Protein AF-A0A6J7DMA3-F1 (afdb_monomer_lite)

Foldseek 3Di:
DLLLQLCVPQNPPQDPDGDLVCQQCRRVVQPDPVDHRDNVQGGNVSNSVRVVVLLVLCCDPVHPNNPVQDAQFQDWAAQAPPCVLDTDGDHRHDSNSSSQCVVQRHDADPQCVVCVPDDGDPSGDNSVSSSCVVQQLQQQQVVQQVVVLVVVPCVPCVQQAAWDDFPQGDSGHQKTWIHGPFKIWIAHPHPGIDMDGHLQSVVCVVQVHCPGPQHAFDDYKDKDQLDVLGIWIWGHGPFFIWTQGPVRDIETDGPLNVVVCVVQPHLNGQQHAWPYYWDDDPQKIWTHGPNFIWIQHNVRDIEGDHFLRRVVLVVAVNCPHPQHAWDDYWDWDQQPPLGIWIWTHGPQAIWTDDPRHIEGPGPQQVLLQVLCPHCSRQPAWDYYWDADPNKIWTAGPQAIWIQDDRRHTEGDGPLQVVQCVVQVHLPGQQHAWDHHWDWDAALVRFTWTWTHGPFFIWTQDPQGIETDGPQRVVVCVVQVHLNGPQHAFDDYWDDDPFWIKTHGPRGIDIGGD

Organism: NCBI:txid449393

Radius of gyration: 40.65 Å; chains: 1; bounding box: 96×56×111 Å

Structure (mmCIF, N/CA/C/O backbone):
data_AF-A0A6J7DMA3-F1
#
_entry.id   AF-A0A6J7DMA3-F1
#
loop_
_atom_site.group_PDB
_atom_site.id
_atom_site.type_symbol
_atom_site.label_atom_id
_atom_site.label_alt_id
_atom_site.label_comp_id
_atom_site.label_asym_id
_atom_site.label_entity_id
_atom_site.label_seq_id
_atom_site.pdbx_PDB_ins_code
_atom_site.Cartn_x
_atom_site.Cartn_y
_atom_site.Cartn_z
_atom_site.occupancy
_atom_site.B_iso_or_equiv
_atom_site.auth_seq_id
_atom_site.auth_comp_id
_atom_site.auth_asym_id
_atom_site.auth_atom_id
_atom_site.pdbx_PDB_model_num
ATOM 1 N N . MET A 1 1 ? 17.443 11.031 -35.994 1.00 84.44 1 MET A N 1
ATOM 2 C CA . MET A 1 1 ? 18.594 11.860 -36.435 1.00 84.44 1 MET A CA 1
ATOM 3 C C . MET A 1 1 ? 19.219 12.658 -35.297 1.00 84.44 1 MET A C 1
ATOM 5 O O . MET A 1 1 ? 20.394 12.445 -35.061 1.00 84.44 1 MET A O 1
ATOM 9 N N . ILE A 1 2 ? 18.491 13.536 -34.587 1.00 91.62 2 ILE A N 1
ATOM 10 C CA . ILE A 1 2 ? 19.090 14.410 -33.548 1.00 91.62 2 ILE A CA 1
ATOM 11 C C . ILE A 1 2 ? 19.821 13.638 -32.441 1.00 91.62 2 ILE A C 1
ATOM 13 O O . ILE A 1 2 ? 20.933 14.012 -32.093 1.00 91.62 2 ILE A O 1
ATOM 17 N N . LEU A 1 3 ? 19.260 12.532 -31.944 1.00 89.88 3 LEU A N 1
ATOM 18 C CA . LEU A 1 3 ? 19.949 11.702 -30.945 1.00 89.88 3 LEU A CA 1
ATOM 19 C C . LEU A 1 3 ? 21.302 11.191 -31.466 1.00 89.88 3 LEU A C 1
ATOM 21 O O . LEU A 1 3 ? 22.313 11.289 -30.780 1.00 89.88 3 LEU A O 1
ATOM 25 N N . VAL A 1 4 ? 21.333 10.692 -32.706 1.00 89.56 4 VAL A N 1
ATOM 26 C CA . VAL A 1 4 ? 22.562 10.169 -33.327 1.00 89.56 4 VAL A CA 1
ATOM 27 C C . VAL A 1 4 ? 23.574 11.291 -33.562 1.00 89.56 4 VAL A C 1
ATOM 29 O O . VAL A 1 4 ? 24.764 11.081 -33.376 1.00 89.56 4 VAL A O 1
ATOM 32 N N .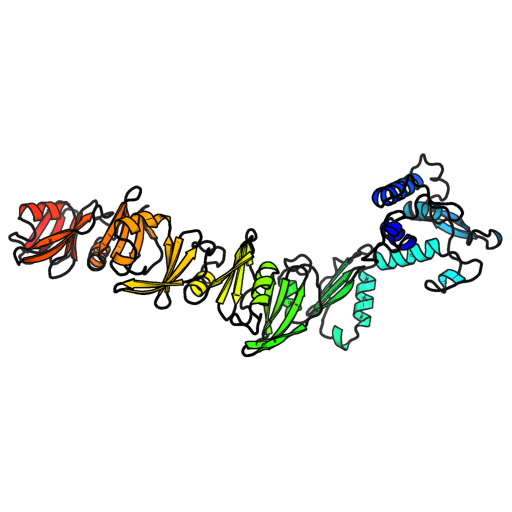 LEU A 1 5 ? 23.114 12.498 -33.911 1.00 90.38 5 LEU A N 1
ATOM 33 C CA . LEU A 1 5 ? 23.962 13.690 -34.023 1.00 90.38 5 LEU A CA 1
ATOM 34 C C . LEU A 1 5 ? 24.635 14.027 -32.688 1.00 90.38 5 LEU A C 1
ATOM 36 O O . LEU A 1 5 ? 25.848 14.169 -32.640 1.00 90.38 5 LEU A O 1
ATOM 40 N N . LEU A 1 6 ? 23.871 14.087 -31.596 1.00 93.31 6 LEU A N 1
ATOM 41 C CA . LEU A 1 6 ? 24.408 14.369 -30.260 1.00 93.31 6 LEU A CA 1
ATOM 42 C C . LEU A 1 6 ? 25.514 13.382 -29.850 1.00 93.31 6 LEU A C 1
ATOM 44 O O . LEU A 1 6 ? 26.509 13.767 -29.231 1.00 93.31 6 LEU A O 1
ATOM 48 N N . GLN A 1 7 ? 25.369 12.109 -30.218 1.00 91.25 7 GLN A N 1
ATOM 49 C CA . GLN A 1 7 ? 26.392 11.100 -29.956 1.00 91.25 7 GLN A CA 1
ATOM 50 C C . GLN A 1 7 ? 27.576 11.181 -30.900 1.00 91.25 7 GLN A C 1
ATOM 52 O O . GLN A 1 7 ? 28.712 11.175 -30.441 1.00 91.25 7 GLN A O 1
ATOM 57 N N . LYS A 1 8 ? 27.326 11.267 -32.204 1.00 87.94 8 LYS A N 1
ATOM 58 C CA . LYS A 1 8 ? 28.382 11.323 -33.211 1.00 87.94 8 LYS A CA 1
ATOM 59 C C . LYS A 1 8 ? 29.293 12.533 -33.003 1.00 87.94 8 LYS A C 1
ATOM 61 O O . LYS A 1 8 ? 30.498 12.410 -33.179 1.00 87.94 8 LYS A O 1
ATOM 66 N N . GLU A 1 9 ? 28.722 13.675 -32.629 1.00 89.06 9 GLU A N 1
ATOM 67 C CA . GLU A 1 9 ? 29.455 14.937 -32.529 1.00 89.06 9 GLU A CA 1
ATOM 68 C C . GLU A 1 9 ? 30.137 15.119 -31.169 1.00 89.06 9 GLU A C 1
ATOM 70 O O . GLU A 1 9 ? 31.252 15.626 -31.112 1.00 89.06 9 GLU A O 1
ATOM 75 N N . GLN A 1 10 ? 29.497 14.721 -30.062 1.00 92.38 10 GLN A N 1
ATOM 76 C CA . GLN A 1 10 ? 30.009 15.004 -28.709 1.00 92.38 10 GLN A CA 1
ATOM 77 C C . GLN A 1 10 ? 29.916 13.818 -27.725 1.00 92.38 10 GLN A C 1
ATOM 79 O O . GLN A 1 10 ? 30.379 13.914 -26.579 1.00 92.38 10 GLN A O 1
ATOM 84 N N . GLY A 1 11 ? 29.367 12.677 -28.151 1.00 90.12 11 GLY A N 1
ATOM 85 C CA . GLY A 1 11 ? 29.166 11.488 -27.313 1.00 90.12 11 GLY A CA 1
ATOM 86 C C . GLY A 1 11 ? 28.103 11.678 -26.232 1.00 90.12 11 GLY A C 1
ATOM 87 O O . GLY A 1 11 ? 28.223 11.108 -25.155 1.00 90.12 11 GLY A O 1
ATOM 88 N N . LEU A 1 12 ? 27.118 12.553 -26.456 1.00 91.94 12 LEU A N 1
ATOM 89 C CA . LEU A 1 12 ? 26.223 13.036 -25.397 1.00 91.94 12 LEU A CA 1
ATOM 90 C C . LEU A 1 12 ? 25.088 12.080 -25.009 1.00 91.94 12 LEU A C 1
ATOM 92 O O . LEU A 1 12 ? 24.404 12.363 -24.032 1.00 91.94 12 LEU A O 1
ATOM 96 N N . ILE A 1 13 ? 24.865 10.982 -25.736 1.00 88.62 13 ILE A N 1
ATOM 97 C CA . ILE A 1 13 ? 23.821 10.010 -25.371 1.00 88.62 13 ILE A CA 1
ATOM 98 C C . ILE A 1 13 ? 24.347 9.001 -24.350 1.00 88.62 13 ILE A C 1
ATOM 100 O O . ILE A 1 13 ? 23.625 8.639 -23.427 1.00 88.62 13 ILE A O 1
ATOM 104 N N . THR A 1 14 ? 25.609 8.587 -24.471 1.00 86.50 14 THR A N 1
ATOM 105 C CA . THR A 1 14 ? 26.216 7.594 -23.569 1.00 86.50 14 THR A CA 1
ATOM 106 C C . THR A 1 14 ? 27.141 8.200 -22.510 1.00 86.50 14 THR A C 1
ATOM 108 O O . THR A 1 14 ? 27.624 7.488 -21.634 1.00 86.50 14 THR A O 1
ATOM 111 N N . ASN A 1 15 ? 27.411 9.509 -22.559 1.00 88.56 15 ASN A N 1
ATOM 112 C CA . ASN A 1 15 ? 28.234 10.194 -21.564 1.00 88.56 15 ASN A CA 1
ATOM 113 C C . ASN A 1 15 ? 27.378 10.780 -20.432 1.00 88.56 15 ASN A C 1
ATOM 115 O O . ASN A 1 15 ? 26.802 11.855 -20.585 1.00 88.56 15 ASN A O 1
ATOM 119 N N . PHE A 1 16 ? 27.365 10.114 -19.275 1.00 86.69 16 PHE A N 1
ATOM 120 C CA . PHE A 1 16 ? 26.594 10.543 -18.099 1.00 86.69 16 PHE A CA 1
ATOM 121 C C . PHE A 1 16 ? 27.186 11.744 -17.347 1.00 86.69 16 PHE A C 1
ATOM 123 O O . PHE A 1 16 ? 26.542 12.264 -16.440 1.00 86.69 16 PHE A O 1
ATOM 130 N N . ASN A 1 17 ? 28.394 12.195 -17.700 1.00 91.88 17 ASN A N 1
ATOM 131 C CA . ASN A 1 17 ? 29.022 13.370 -17.096 1.00 91.88 17 ASN A CA 1
ATOM 132 C C . ASN A 1 17 ? 29.656 14.276 -18.172 1.00 91.88 17 ASN A C 1
ATOM 134 O O . ASN A 1 17 ? 30.885 14.370 -18.285 1.00 91.88 17 ASN A O 1
ATOM 138 N N . PRO A 1 18 ? 28.841 14.903 -19.040 1.00 93.44 18 PRO A N 1
ATOM 139 C CA . PRO A 1 18 ? 29.348 15.736 -20.117 1.00 93.44 18 PRO A CA 1
ATOM 140 C C . PRO A 1 18 ? 29.918 17.052 -19.582 1.00 93.44 18 PRO A C 1
ATOM 142 O O . PRO A 1 18 ? 29.341 17.699 -18.711 1.00 93.44 18 PRO A O 1
ATOM 145 N N . THR A 1 19 ? 31.044 17.490 -20.146 1.00 95.50 19 THR A N 1
ATOM 146 C CA . THR A 1 19 ? 31.610 18.802 -19.817 1.00 95.50 19 THR A CA 1
ATOM 147 C C . THR A 1 19 ? 30.745 19.924 -20.393 1.00 95.50 19 THR A C 1
ATOM 149 O O . THR A 1 19 ? 30.049 19.749 -21.399 1.00 95.50 19 THR A O 1
ATOM 152 N N . ALA A 1 20 ? 30.838 21.115 -19.796 1.00 94.69 20 ALA A N 1
ATOM 153 C CA . ALA A 1 20 ? 30.157 22.304 -20.304 1.00 94.69 20 ALA A CA 1
ATOM 154 C C . ALA A 1 20 ? 30.516 22.597 -21.773 1.00 94.69 20 ALA A C 1
ATOM 156 O O . ALA A 1 20 ? 29.643 22.987 -22.546 1.00 94.69 20 ALA A O 1
ATOM 157 N N . ASP A 1 21 ? 31.762 22.340 -22.185 1.00 93.06 21 ASP A N 1
ATOM 158 C CA . ASP A 1 21 ? 32.200 22.522 -23.572 1.00 93.06 21 ASP A CA 1
ATOM 159 C C . ASP A 1 21 ? 31.516 21.553 -24.541 1.00 93.06 21 ASP A C 1
ATOM 161 O O . ASP A 1 21 ? 31.066 21.978 -25.603 1.00 93.06 21 ASP A O 1
ATOM 165 N N . LYS A 1 22 ? 31.335 20.279 -24.165 1.00 94.12 22 LYS A N 1
ATOM 166 C CA . LYS A 1 22 ? 30.573 19.331 -24.992 1.00 94.12 22 LYS A CA 1
ATOM 167 C C . LYS A 1 22 ? 29.125 19.786 -25.173 1.00 94.12 22 LYS A C 1
ATOM 169 O O . LYS A 1 22 ? 28.589 19.718 -26.273 1.00 94.12 22 LYS A O 1
ATOM 174 N N . LEU A 1 23 ? 28.495 20.305 -24.116 1.00 95.38 23 LEU A N 1
ATOM 175 C CA . LEU A 1 23 ? 27.129 20.844 -24.184 1.00 95.38 23 LEU A CA 1
ATOM 176 C C . LEU A 1 23 ? 27.050 22.148 -24.991 1.00 95.38 23 LEU A C 1
ATOM 178 O O . LEU A 1 23 ? 26.054 22.406 -25.669 1.00 95.38 23 LEU A O 1
ATOM 182 N N . LYS A 1 24 ? 28.101 22.970 -24.945 1.00 96.00 24 LYS A N 1
ATOM 183 C CA . LYS A 1 24 ? 28.201 24.245 -25.664 1.00 96.00 24 LYS A CA 1
ATOM 184 C C . LYS A 1 24 ? 28.131 24.063 -27.182 1.00 96.00 24 LYS A C 1
ATOM 186 O O . LYS A 1 24 ? 27.528 24.906 -27.843 1.00 96.00 24 LYS A O 1
ATOM 191 N N . ILE A 1 25 ? 28.702 22.978 -27.708 1.00 95.19 25 ILE A N 1
ATOM 192 C CA . ILE A 1 25 ? 28.734 22.631 -29.142 1.00 95.19 25 ILE A CA 1
ATOM 193 C C . ILE A 1 25 ? 28.090 21.260 -29.423 1.00 95.19 25 ILE A C 1
ATOM 195 O O . ILE A 1 25 ? 28.541 20.514 -30.287 1.00 95.19 25 ILE A O 1
ATOM 199 N N . ALA A 1 26 ? 27.014 20.940 -28.698 1.00 95.62 26 ALA A N 1
ATOM 200 C CA . ALA A 1 26 ? 26.385 19.617 -28.611 1.00 95.62 26 ALA A CA 1
ATOM 201 C C . ALA A 1 26 ? 26.144 18.870 -29.936 1.00 95.62 26 ALA A C 1
ATOM 203 O O . ALA A 1 26 ? 26.194 17.645 -29.962 1.00 95.62 26 ALA A O 1
ATOM 204 N N . THR A 1 27 ? 25.871 19.590 -31.026 1.00 94.19 27 THR A N 1
ATOM 205 C CA . THR A 1 27 ? 25.573 19.006 -32.348 1.00 94.19 27 THR A CA 1
ATOM 206 C C . THR A 1 27 ? 26.579 19.404 -33.430 1.00 94.19 27 THR A C 1
ATOM 208 O O . THR A 1 27 ? 26.339 19.138 -34.605 1.00 94.19 27 THR A O 1
ATOM 211 N N . GLY A 1 28 ? 27.643 20.128 -33.065 1.00 91.56 28 GLY A N 1
ATOM 212 C CA . GLY A 1 28 ? 28.583 20.714 -34.026 1.00 91.56 28 GLY A CA 1
ATOM 213 C C . GLY A 1 28 ? 27.950 21.747 -34.973 1.00 91.56 28 GLY A C 1
ATOM 214 O O . GLY A 1 28 ? 28.519 22.075 -36.014 1.00 91.56 28 GLY A O 1
ATOM 215 N N . TYR A 1 29 ? 26.759 22.272 -34.661 1.00 92.94 29 TYR A N 1
ATOM 216 C CA . TYR A 1 29 ? 26.086 23.221 -35.541 1.00 92.94 29 TYR A CA 1
ATOM 217 C C . TYR A 1 29 ? 26.876 24.531 -35.603 1.00 92.94 29 TYR A C 1
ATOM 219 O O . TYR A 1 29 ? 27.182 25.125 -34.566 1.00 92.94 29 TYR A O 1
ATOM 227 N N . ALA A 1 30 ? 27.162 24.978 -36.830 1.00 92.00 30 ALA A N 1
ATOM 228 C CA . ALA A 1 30 ? 28.018 26.126 -37.132 1.00 92.00 30 ALA A CA 1
ATOM 229 C C . ALA A 1 30 ? 29.459 26.003 -36.588 1.00 92.00 30 ALA A C 1
ATOM 231 O O . ALA A 1 30 ? 30.091 27.010 -36.271 1.00 92.00 30 ALA A O 1
ATOM 232 N N . CYS A 1 31 ? 29.979 24.774 -36.524 1.00 90.19 31 CYS A N 1
ATOM 233 C CA . CYS A 1 31 ? 31.376 24.451 -36.234 1.00 90.19 31 CYS A CA 1
ATOM 234 C C . CYS A 1 31 ? 32.059 23.856 -37.477 1.00 90.19 31 CYS A C 1
ATOM 236 O O . CYS A 1 31 ? 32.085 22.638 -37.628 1.00 90.19 31 CYS A O 1
ATOM 238 N N . PRO A 1 32 ? 32.554 24.679 -38.414 1.00 85.00 32 PRO A N 1
ATOM 239 C CA . PRO A 1 32 ? 33.262 24.171 -39.587 1.00 85.00 32 PRO A CA 1
ATOM 240 C C . PRO A 1 32 ? 34.651 23.631 -39.213 1.00 85.00 32 PRO A C 1
ATOM 242 O O . PRO A 1 32 ? 35.323 24.190 -38.353 1.00 85.00 32 PRO A O 1
ATOM 245 N N . ASP A 1 33 ? 35.144 22.624 -39.936 1.00 78.38 33 ASP A N 1
ATOM 246 C CA . ASP A 1 33 ? 36.461 22.015 -39.665 1.00 78.38 33 ASP A CA 1
ATOM 247 C C . ASP A 1 33 ? 37.647 22.988 -39.836 1.00 78.38 33 ASP A C 1
ATOM 249 O O . ASP A 1 33 ? 38.742 22.749 -39.332 1.00 78.38 33 ASP A O 1
ATOM 253 N N . THR A 1 34 ? 37.452 24.093 -40.564 1.00 83.38 34 THR A N 1
ATOM 254 C CA . THR A 1 34 ? 38.513 25.042 -40.943 1.00 83.38 34 THR A CA 1
ATOM 255 C C . THR A 1 34 ? 38.411 26.405 -40.256 1.00 83.38 34 THR A C 1
ATOM 257 O O . THR A 1 34 ? 39.165 27.312 -40.608 1.00 83.38 34 THR A O 1
ATOM 260 N N . ALA A 1 35 ? 37.466 26.604 -39.330 1.00 86.06 35 ALA A N 1
ATOM 261 C CA . ALA A 1 35 ? 37.315 27.867 -38.605 1.00 86.06 35 ALA A CA 1
ATOM 262 C C . ALA A 1 35 ? 36.709 27.655 -37.204 1.00 86.06 35 ALA A C 1
ATOM 264 O O . ALA A 1 35 ? 36.108 26.615 -36.947 1.00 86.06 35 ALA A O 1
ATOM 265 N N . PRO A 1 36 ? 36.834 28.628 -36.282 1.00 89.25 36 PRO A N 1
ATOM 266 C CA . PRO A 1 36 ? 36.162 28.547 -34.991 1.00 89.25 36 PRO A CA 1
ATOM 267 C C . PRO A 1 36 ? 34.641 28.417 -35.138 1.00 89.25 36 PRO A C 1
ATOM 269 O O . PRO A 1 36 ? 34.045 28.992 -36.051 1.00 89.25 36 PRO A O 1
ATOM 272 N N . CYS A 1 37 ? 34.012 27.720 -34.192 1.00 93.00 37 CYS A N 1
ATOM 273 C CA . CYS A 1 37 ? 32.557 27.672 -34.095 1.00 93.00 37 CYS A CA 1
ATOM 274 C C . CYS A 1 37 ? 31.951 29.072 -33.912 1.00 93.00 37 CYS A C 1
ATOM 276 O O . CYS A 1 37 ? 32.478 29.889 -33.150 1.00 93.00 37 CYS A O 1
ATOM 278 N N . ASP A 1 38 ? 30.800 29.319 -34.536 1.00 94.94 38 ASP A N 1
ATOM 279 C CA . ASP A 1 38 ? 30.067 30.576 -34.377 1.00 94.94 38 ASP A CA 1
ATOM 280 C C . ASP A 1 38 ? 29.422 30.665 -32.983 1.00 94.94 38 ASP A C 1
ATOM 282 O O . ASP A 1 38 ? 28.514 29.903 -32.627 1.00 94.94 38 ASP A O 1
ATOM 286 N N . ALA A 1 39 ? 29.882 31.645 -32.200 1.00 95.56 39 ALA A N 1
ATOM 287 C CA . ALA A 1 39 ? 29.455 31.856 -30.824 1.00 95.56 39 ALA A CA 1
ATOM 288 C C . ALA A 1 39 ? 27.955 32.140 -30.670 1.00 95.56 39 ALA A C 1
ATOM 290 O O . ALA A 1 39 ? 27.399 31.892 -29.598 1.00 95.56 39 ALA A O 1
ATOM 291 N N . LYS A 1 40 ? 27.278 32.599 -31.732 1.00 96.44 40 LYS A N 1
ATOM 292 C CA . LYS A 1 40 ? 25.825 32.813 -31.747 1.00 96.44 40 LYS A CA 1
ATOM 293 C C . LYS A 1 40 ? 25.037 31.544 -31.415 1.00 96.44 40 LYS A C 1
ATOM 295 O O . LYS A 1 40 ? 23.947 31.636 -30.857 1.00 96.44 40 LYS A O 1
ATOM 300 N N . TYR A 1 41 ? 25.570 30.373 -31.763 1.00 96.25 41 TYR A N 1
ATOM 301 C CA . TYR A 1 41 ? 24.877 29.094 -31.604 1.00 96.25 41 TYR A CA 1
ATOM 302 C C . TYR A 1 41 ? 25.358 28.292 -30.395 1.00 96.25 41 TYR A C 1
ATOM 304 O O . TYR A 1 41 ? 25.004 27.122 -30.269 1.00 96.25 41 TYR A O 1
ATOM 312 N N . PHE A 1 42 ? 26.158 28.884 -29.505 1.00 97.19 42 PHE A N 1
ATOM 313 C CA . PHE A 1 42 ? 26.601 28.203 -28.293 1.00 97.19 42 PHE A CA 1
ATOM 314 C C . PHE A 1 42 ? 25.450 27.905 -27.327 1.00 97.19 42 PHE A C 1
ATOM 316 O O . PHE A 1 42 ? 24.498 28.677 -27.192 1.00 97.19 42 PHE A O 1
ATOM 323 N N . GLY A 1 43 ? 25.589 26.780 -26.624 1.00 96.44 43 GLY A N 1
ATOM 324 C CA . GLY A 1 43 ? 24.649 26.290 -25.619 1.00 96.44 43 GLY A CA 1
ATOM 325 C C . GLY A 1 43 ? 23.758 25.168 -26.147 1.00 96.44 43 GLY A C 1
ATOM 326 O O . GLY A 1 43 ? 23.344 25.177 -27.306 1.00 96.44 43 GLY A O 1
ATOM 327 N N . PHE A 1 44 ? 23.436 24.211 -25.272 1.00 95.75 44 PHE A N 1
ATOM 328 C CA . PHE A 1 44 ? 22.732 22.979 -25.640 1.00 95.75 44 PHE A CA 1
ATOM 329 C C . PHE A 1 44 ? 21.417 23.243 -26.386 1.00 95.75 44 PHE A C 1
ATOM 331 O O . PHE A 1 44 ? 21.193 22.685 -27.458 1.00 95.75 44 PHE A O 1
ATOM 338 N N . TYR A 1 45 ? 20.585 24.152 -25.864 1.00 96.62 45 TYR A N 1
ATOM 339 C CA . TYR A 1 45 ? 19.325 24.535 -26.506 1.00 96.62 45 TYR A CA 1
ATOM 340 C C . TYR A 1 45 ? 19.542 25.066 -27.931 1.00 96.62 45 TYR A C 1
ATOM 342 O O . TYR A 1 45 ? 18.921 24.576 -28.872 1.00 96.62 45 TYR A O 1
ATOM 350 N N . ASN A 1 46 ? 20.455 26.029 -28.104 1.00 97.19 46 ASN A N 1
ATOM 351 C CA . ASN A 1 46 ? 20.714 26.657 -29.401 1.00 97.19 46 ASN A CA 1
ATOM 352 C C . ASN A 1 46 ? 21.260 25.654 -30.419 1.00 97.19 46 ASN A C 1
ATOM 354 O O . ASN A 1 46 ? 20.844 25.680 -31.576 1.00 97.19 46 ASN A O 1
ATOM 358 N N . GLN A 1 47 ? 22.146 24.754 -29.987 1.00 96.88 47 GLN A N 1
ATOM 359 C CA . GLN A 1 47 ? 22.688 23.676 -30.811 1.00 96.88 47 GLN A CA 1
ATOM 360 C C . GLN A 1 47 ? 21.586 22.731 -31.299 1.00 96.88 47 GLN A C 1
ATOM 362 O O . GLN A 1 47 ? 21.395 22.584 -32.506 1.00 96.88 47 GLN A O 1
ATOM 367 N N . VAL A 1 48 ? 20.799 22.159 -30.380 1.00 96.75 48 VAL A N 1
ATOM 368 C CA . VAL A 1 48 ? 19.723 21.212 -30.718 1.00 96.75 48 VAL A CA 1
ATOM 369 C C . VAL A 1 48 ? 18.661 21.870 -31.599 1.00 96.75 48 VAL A C 1
ATOM 371 O O . VAL A 1 48 ? 18.282 21.308 -32.629 1.00 96.75 48 VAL A O 1
ATOM 374 N N . TYR A 1 49 ? 18.213 23.075 -31.235 1.00 97.38 49 TYR A N 1
ATOM 375 C CA . TYR A 1 49 ? 17.218 23.820 -32.004 1.00 97.38 49 TYR A CA 1
ATOM 376 C C . TYR A 1 49 ? 17.715 24.131 -33.419 1.00 97.38 49 TYR A C 1
ATOM 378 O O . TYR A 1 49 ? 17.005 23.888 -34.396 1.00 97.38 49 TYR A O 1
ATOM 386 N N . SER A 1 50 ? 18.944 24.636 -33.552 1.00 96.69 50 SER A N 1
ATOM 387 C CA . SER A 1 50 ? 19.483 25.049 -34.851 1.00 96.69 50 SER A CA 1
ATOM 388 C C . SER A 1 50 ? 19.771 23.854 -35.755 1.00 96.69 50 SER A C 1
ATOM 390 O O . SER A 1 50 ? 19.429 23.896 -36.936 1.00 96.69 50 SER A O 1
ATOM 392 N N . ALA A 1 51 ? 20.303 22.755 -35.209 1.00 94.94 51 ALA A N 1
ATOM 393 C CA . ALA A 1 51 ? 20.474 21.509 -35.949 1.00 94.94 51 ALA A CA 1
ATOM 394 C C . ALA A 1 51 ? 19.128 20.953 -36.443 1.00 94.94 51 ALA A C 1
ATOM 396 O O . ALA A 1 51 ? 18.998 20.602 -37.617 1.00 94.94 51 ALA A O 1
ATOM 397 N N . ALA A 1 52 ? 18.099 20.928 -35.588 1.00 95.75 52 ALA A N 1
ATOM 398 C CA . ALA A 1 52 ? 16.759 20.483 -35.971 1.00 95.75 52 ALA A CA 1
ATOM 399 C C . ALA A 1 52 ? 16.129 21.387 -37.043 1.00 95.75 52 ALA A C 1
ATOM 401 O O . ALA A 1 52 ? 15.606 20.891 -38.044 1.00 95.75 52 ALA A O 1
ATOM 402 N N . SER A 1 53 ? 16.236 22.708 -36.874 1.00 95.44 53 SER A N 1
ATOM 403 C CA . SER A 1 53 ? 15.779 23.701 -37.851 1.00 95.44 53 SER A CA 1
ATOM 404 C C . SER A 1 53 ? 16.471 23.518 -39.205 1.00 95.44 53 SER A C 1
ATOM 406 O O . SER A 1 53 ? 15.822 23.517 -40.252 1.00 95.44 53 SER A O 1
ATOM 408 N N . GLN A 1 54 ? 17.778 23.259 -39.201 1.00 94.81 54 GLN A N 1
ATOM 409 C CA . GLN A 1 54 ? 18.545 23.038 -40.420 1.00 94.81 54 GLN A CA 1
ATOM 410 C C . GLN A 1 54 ? 18.182 21.720 -41.120 1.00 94.81 54 GLN A C 1
ATOM 412 O O . GLN A 1 54 ? 18.026 21.716 -42.342 1.00 94.81 54 GLN A O 1
ATOM 417 N N . LEU A 1 55 ? 17.973 20.627 -40.375 1.00 94.00 55 LEU A N 1
ATOM 418 C CA . LEU A 1 55 ? 17.463 19.370 -40.939 1.00 94.00 55 LEU A CA 1
ATOM 419 C C . LEU A 1 55 ? 16.081 19.565 -41.573 1.00 94.00 55 LEU A C 1
ATOM 421 O O . LEU A 1 55 ? 15.836 19.076 -42.676 1.00 94.00 55 LEU A O 1
ATOM 425 N N . LYS A 1 56 ? 15.195 20.330 -40.923 1.00 94.69 56 LYS A N 1
ATOM 426 C CA . LYS A 1 56 ? 13.885 20.671 -41.488 1.00 94.69 56 LYS A CA 1
ATOM 427 C C . LYS A 1 56 ? 14.032 21.493 -42.767 1.00 94.69 56 LYS A C 1
ATOM 429 O O . LYS A 1 56 ? 13.407 21.155 -43.771 1.00 94.69 56 LYS A O 1
ATOM 434 N N . ARG A 1 57 ? 14.914 22.498 -42.766 1.00 95.62 57 ARG A N 1
ATOM 435 C CA . ARG A 1 57 ? 15.233 23.322 -43.940 1.00 95.62 57 ARG A CA 1
ATOM 436 C C . ARG A 1 57 ? 15.773 22.498 -45.109 1.00 95.62 57 ARG A C 1
ATOM 438 O O . ARG A 1 57 ? 15.499 22.855 -46.249 1.00 95.62 57 ARG A O 1
ATOM 445 N N . TYR A 1 58 ? 16.524 21.420 -44.880 1.00 95.50 58 TYR A N 1
ATOM 446 C CA . TYR A 1 58 ? 16.937 20.528 -45.973 1.00 95.50 58 TYR A CA 1
ATOM 447 C C . TYR A 1 58 ? 15.735 19.903 -46.682 1.00 95.50 58 TYR A C 1
ATOM 449 O O . TYR A 1 58 ? 15.725 19.803 -47.900 1.00 95.50 58 TYR A O 1
ATOM 457 N N . THR A 1 59 ? 14.692 19.565 -45.929 1.00 94.56 59 THR A N 1
ATOM 458 C CA . THR A 1 59 ? 13.486 18.906 -46.450 1.00 94.56 59 THR A CA 1
ATOM 459 C C . THR A 1 59 ? 12.381 19.861 -46.910 1.00 94.56 59 THR A C 1
ATOM 461 O O . THR A 1 59 ? 11.330 19.396 -47.340 1.00 94.56 59 THR A O 1
ATOM 464 N N . GLU A 1 60 ? 12.583 21.174 -46.810 1.00 95.25 60 GLU A N 1
ATOM 465 C CA . GLU A 1 60 ? 11.577 22.182 -47.156 1.00 95.25 60 GLU A CA 1
ATOM 466 C C . GLU A 1 60 ? 11.576 22.451 -48.671 1.00 95.25 60 GLU A C 1
ATOM 468 O O . GLU A 1 60 ? 12.615 22.870 -49.181 1.00 95.25 60 GLU A O 1
ATOM 473 N N . PRO A 1 61 ? 10.455 22.284 -49.404 1.00 94.31 61 PRO A N 1
ATOM 474 C CA . PRO A 1 61 ? 10.404 22.493 -50.856 1.00 94.31 61 PRO A CA 1
ATOM 475 C C . PRO A 1 61 ? 10.933 23.845 -51.352 1.00 94.31 61 PRO A C 1
ATOM 477 O O . PRO A 1 61 ? 11.518 23.917 -52.430 1.00 94.31 61 PRO A O 1
ATOM 480 N N . ALA A 1 62 ? 10.765 24.914 -50.567 1.00 94.56 62 ALA A N 1
ATOM 481 C CA . ALA A 1 62 ? 11.262 26.252 -50.906 1.00 94.56 62 ALA A CA 1
ATOM 482 C C . ALA A 1 62 ? 12.781 26.431 -50.692 1.00 94.56 62 ALA A C 1
ATOM 484 O O . ALA A 1 62 ? 13.353 27.462 -51.046 1.00 94.56 62 ALA A O 1
ATOM 485 N N . SER A 1 63 ? 13.450 25.457 -50.078 1.00 94.88 63 SER A N 1
ATOM 486 C CA . SER A 1 63 ? 14.875 25.510 -49.773 1.00 94.88 63 SER A CA 1
ATOM 487 C C . SER A 1 63 ? 15.727 25.208 -50.998 1.00 94.88 63 SER A C 1
ATOM 489 O O . SER A 1 63 ? 15.460 24.271 -51.750 1.00 94.88 63 SER A O 1
ATOM 491 N N . SER A 1 64 ? 16.852 25.910 -51.132 1.00 93.81 64 SER A N 1
ATOM 492 C CA . SER A 1 64 ? 17.861 25.620 -52.160 1.00 93.81 64 SER A CA 1
ATOM 493 C C . SER A 1 64 ? 18.441 24.201 -52.064 1.00 93.81 64 SER A C 1
ATOM 495 O O . SER A 1 64 ? 19.017 23.704 -53.029 1.00 93.81 64 SER A O 1
ATOM 497 N N . PHE A 1 65 ? 18.287 23.530 -50.918 1.00 93.12 65 PHE A N 1
ATOM 498 C CA . PHE A 1 65 ? 18.781 22.174 -50.692 1.00 93.12 65 PHE A CA 1
ATOM 499 C C . PHE A 1 65 ? 17.823 21.073 -51.167 1.00 93.12 65 PHE A C 1
ATOM 501 O O . PHE A 1 65 ? 18.288 19.963 -51.430 1.00 93.12 65 PHE A O 1
ATOM 508 N N . TYR A 1 66 ? 16.528 21.366 -51.334 1.00 91.69 66 TYR A N 1
ATOM 509 C CA . TYR A 1 66 ? 15.478 20.356 -51.534 1.00 91.69 66 TYR A CA 1
ATOM 510 C C . TYR A 1 66 ? 15.717 19.453 -52.752 1.00 91.69 66 TYR A C 1
ATOM 512 O O . TYR A 1 66 ? 15.534 18.239 -52.706 1.00 91.69 66 TYR A O 1
ATOM 520 N N . ASN A 1 67 ? 16.223 20.033 -53.841 1.00 90.62 67 ASN A N 1
ATOM 521 C CA . ASN A 1 67 ? 16.491 19.304 -55.082 1.00 90.62 67 ASN A CA 1
ATOM 522 C C . ASN A 1 67 ? 17.922 18.745 -55.170 1.00 90.62 67 ASN A C 1
ATOM 524 O O . ASN A 1 67 ? 18.288 18.146 -56.177 1.00 90.62 67 ASN A O 1
ATOM 528 N N . SER A 1 68 ? 18.754 18.917 -54.136 1.00 92.44 68 SER A N 1
ATOM 529 C CA . SER A 1 68 ? 20.176 18.538 -54.193 1.00 92.44 68 SER A CA 1
ATOM 530 C C . SER A 1 68 ? 20.423 17.025 -54.125 1.00 92.44 68 SER A C 1
ATOM 532 O O . SER A 1 68 ? 21.461 16.552 -54.600 1.00 92.44 68 SER A O 1
ATOM 534 N N . LYS A 1 69 ? 19.499 16.270 -53.513 1.00 94.06 69 LYS A N 1
ATOM 535 C CA . LYS A 1 69 ? 19.531 14.802 -53.356 1.00 94.06 69 LYS A CA 1
ATOM 536 C C . LYS A 1 69 ? 18.111 14.216 -53.477 1.00 94.06 69 LYS A C 1
ATOM 538 O O . LYS A 1 69 ? 17.561 13.785 -52.467 1.00 94.06 69 LYS A O 1
ATOM 543 N N . PRO A 1 70 ? 17.459 14.258 -54.650 1.00 93.75 70 PRO A N 1
ATOM 544 C CA . PRO A 1 70 ? 16.019 14.006 -54.757 1.00 93.75 70 PRO A CA 1
ATOM 545 C C . PRO A 1 70 ? 15.594 12.610 -54.280 1.00 93.75 70 PRO A C 1
ATOM 547 O O . PRO A 1 70 ? 16.252 11.611 -54.578 1.00 93.75 70 PRO A O 1
ATOM 550 N N . VAL A 1 71 ? 14.462 12.534 -53.574 1.00 96.06 71 VAL A N 1
ATOM 551 C CA . VAL A 1 71 ? 13.868 11.266 -53.119 1.00 96.06 71 VAL A CA 1
ATOM 552 C C . VAL A 1 71 ? 13.455 10.407 -54.319 1.00 96.06 71 VAL A C 1
ATOM 554 O O . VAL A 1 71 ? 12.946 10.905 -55.317 1.00 96.06 71 VAL A O 1
ATOM 557 N N . GLY A 1 72 ? 13.694 9.100 -54.230 1.00 95.88 72 GLY A N 1
ATOM 558 C CA . GLY A 1 72 ? 13.443 8.117 -55.285 1.00 95.88 72 GLY A CA 1
ATOM 559 C C . GLY A 1 72 ? 14.588 7.969 -56.293 1.00 95.88 72 GLY A C 1
ATOM 560 O O . GLY A 1 72 ? 14.644 6.957 -56.995 1.00 95.88 72 GLY A O 1
ATOM 561 N N . VAL A 1 73 ? 15.537 8.910 -56.331 1.00 96.31 73 VAL A N 1
ATOM 562 C CA . VAL A 1 73 ? 16.612 8.961 -57.332 1.00 96.31 73 VAL A CA 1
ATOM 563 C C . VAL A 1 73 ? 17.900 8.313 -56.812 1.00 96.31 73 VAL A C 1
ATOM 565 O O . VAL A 1 73 ? 18.261 8.432 -55.638 1.00 96.31 73 VAL A O 1
ATOM 568 N N . ARG A 1 74 ? 18.625 7.625 -57.705 1.00 96.69 74 ARG A N 1
ATOM 569 C CA . ARG A 1 74 ? 20.016 7.208 -57.473 1.00 96.69 74 ARG A CA 1
ATOM 570 C C . ARG A 1 74 ? 20.944 8.394 -57.724 1.00 96.69 74 ARG A C 1
ATOM 572 O O . ARG A 1 74 ? 21.240 8.712 -58.869 1.00 96.69 74 ARG A O 1
ATOM 579 N N . SER A 1 75 ? 21.366 9.054 -56.653 1.00 95.06 75 SER A N 1
ATOM 580 C CA . SER A 1 75 ? 22.253 10.216 -56.717 1.00 95.06 75 SER A CA 1
ATOM 581 C C . SER A 1 75 ? 23.722 9.771 -56.676 1.00 95.06 75 SER A C 1
ATOM 583 O O . SER A 1 75 ? 24.049 8.901 -55.866 1.00 95.06 75 SER A O 1
ATOM 585 N N . PRO A 1 76 ? 24.621 10.344 -57.498 1.00 95.56 76 PRO A N 1
ATOM 586 C CA . PRO A 1 76 ? 26.057 10.129 -57.348 1.00 95.56 76 PRO A CA 1
ATOM 587 C C . PRO A 1 76 ? 26.550 10.862 -56.096 1.00 95.56 76 PRO A C 1
ATOM 589 O O . PRO A 1 76 ? 26.469 12.088 -56.011 1.00 95.56 76 PRO A O 1
ATOM 592 N N . ILE A 1 77 ? 27.035 10.107 -55.112 1.00 95.81 77 ILE A N 1
ATOM 593 C CA . ILE A 1 77 ? 27.598 10.641 -53.867 1.00 95.81 77 ILE A CA 1
ATOM 594 C C . ILE A 1 77 ? 29.106 10.412 -53.877 1.00 95.81 77 ILE A C 1
ATOM 596 O O . ILE A 1 77 ? 29.558 9.323 -54.226 1.00 95.81 77 ILE A O 1
ATOM 600 N N . LEU A 1 78 ? 29.882 11.430 -53.507 1.00 95.94 78 LEU A N 1
ATOM 601 C CA . LEU A 1 78 ? 31.336 11.319 -53.373 1.00 95.94 78 LEU A CA 1
ATOM 602 C C . LEU A 1 78 ? 31.705 10.320 -52.272 1.00 95.94 78 LEU A C 1
ATOM 604 O O . LEU A 1 78 ? 31.031 10.246 -51.245 1.00 95.94 78 LEU A O 1
ATOM 608 N N . LEU A 1 79 ? 32.793 9.578 -52.479 1.00 95.00 79 LEU A N 1
ATOM 609 C CA . LEU A 1 79 ? 33.347 8.695 -51.446 1.00 95.00 79 LEU A CA 1
ATOM 610 C C . LEU A 1 79 ? 34.156 9.469 -50.395 1.00 95.00 79 LEU A C 1
ATOM 612 O O . LEU A 1 79 ? 34.233 9.058 -49.243 1.00 95.00 79 LEU A O 1
ATOM 616 N N . HIS A 1 80 ? 34.742 10.604 -50.783 1.00 93.69 80 HIS A N 1
ATOM 617 C CA . HIS A 1 80 ? 35.647 11.399 -49.953 1.00 93.69 80 HIS A CA 1
ATOM 618 C C . HIS A 1 80 ? 35.679 12.865 -50.433 1.00 93.69 80 HIS A C 1
ATOM 620 O O . HIS A 1 80 ? 35.424 13.103 -51.620 1.00 93.69 80 HIS A O 1
ATOM 626 N N . PRO A 1 81 ? 36.047 13.852 -49.583 1.00 91.81 81 PRO A N 1
ATOM 627 C CA . PRO A 1 81 ? 36.316 15.230 -50.019 1.00 91.81 81 PRO A CA 1
ATOM 628 C C . PRO A 1 81 ? 37.310 15.330 -51.186 1.00 91.81 81 PRO A C 1
ATOM 630 O O . PRO A 1 81 ? 37.214 16.213 -52.037 1.00 91.81 81 PRO A O 1
ATOM 633 N N . ASN A 1 82 ? 38.262 14.395 -51.250 1.00 93.00 82 ASN A N 1
ATOM 634 C CA . ASN A 1 82 ? 39.144 14.235 -52.401 1.00 93.00 82 ASN A CA 1
ATOM 635 C C . ASN A 1 82 ? 38.371 13.601 -53.564 1.00 93.00 82 ASN A C 1
ATOM 637 O O . ASN A 1 82 ? 38.194 12.385 -53.608 1.00 93.00 82 ASN A O 1
ATOM 641 N N . ALA A 1 83 ? 37.982 14.416 -54.544 1.00 91.94 83 ALA A N 1
ATOM 642 C CA . ALA A 1 83 ? 37.221 13.971 -55.710 1.00 91.94 83 ALA A CA 1
ATOM 643 C C . ALA A 1 83 ? 37.895 12.839 -56.516 1.00 91.94 83 ALA A C 1
ATOM 645 O O . ALA A 1 83 ? 37.203 12.096 -57.211 1.00 91.94 83 ALA A O 1
ATOM 646 N N . ARG A 1 84 ? 39.222 12.653 -56.400 1.00 95.25 84 ARG A N 1
ATOM 647 C CA . ARG A 1 84 ? 39.941 11.531 -57.038 1.00 95.25 84 ARG A CA 1
ATOM 648 C C . ARG A 1 84 ? 39.518 10.161 -56.508 1.00 95.25 84 ARG A C 1
ATOM 650 O O . ARG A 1 84 ? 39.714 9.173 -57.203 1.00 95.25 84 ARG A O 1
ATOM 657 N N . CYS A 1 85 ? 38.926 10.108 -55.317 1.00 96.19 85 CYS A N 1
ATOM 658 C CA . CYS A 1 85 ? 38.380 8.884 -54.742 1.00 96.19 85 CYS A CA 1
ATOM 659 C C . CYS A 1 85 ? 37.104 8.404 -55.448 1.00 96.19 85 CYS A C 1
ATOM 661 O O . CYS A 1 85 ? 36.706 7.264 -55.257 1.00 96.19 85 CYS A O 1
ATOM 663 N N . GLY A 1 86 ? 36.470 9.233 -56.284 1.00 96.19 86 GLY A N 1
ATOM 664 C CA . GLY A 1 86 ? 35.312 8.836 -57.083 1.00 96.19 86 GLY A CA 1
ATOM 665 C C . GLY A 1 86 ? 33.965 8.969 -56.367 1.00 96.19 86 GLY A C 1
ATOM 666 O O . GLY A 1 86 ? 33.828 9.630 -55.334 1.00 96.19 86 GLY A O 1
ATOM 667 N N . THR A 1 87 ? 32.935 8.373 -56.975 1.00 95.88 87 THR A N 1
ATOM 668 C CA . THR A 1 87 ? 31.536 8.450 -56.524 1.00 95.88 87 THR A CA 1
ATOM 669 C C . THR A 1 87 ? 30.866 7.079 -56.536 1.00 95.88 87 THR A C 1
ATOM 671 O O . THR A 1 87 ? 31.256 6.194 -57.296 1.00 95.88 87 THR A O 1
ATOM 674 N N . LYS A 1 88 ? 29.817 6.921 -55.725 1.00 94.75 88 LYS A N 1
ATOM 675 C CA . LYS A 1 88 ? 28.944 5.742 -55.679 1.00 94.75 88 LYS A CA 1
ATOM 676 C C . LYS A 1 88 ? 27.489 6.184 -55.823 1.00 94.75 88 LYS A C 1
ATOM 678 O O . LYS A 1 88 ? 27.073 7.195 -55.254 1.00 94.75 88 LYS A O 1
ATOM 683 N N . LEU A 1 89 ? 26.710 5.446 -56.613 1.00 96.25 89 LEU A N 1
ATOM 684 C CA . LEU A 1 89 ? 25.285 5.728 -56.799 1.00 96.25 89 LEU A CA 1
ATOM 685 C C . LEU A 1 89 ? 24.491 5.250 -55.580 1.00 96.25 89 LEU A C 1
ATOM 687 O O . LEU A 1 89 ? 24.371 4.049 -55.343 1.00 96.25 89 LEU A O 1
ATOM 691 N N . VAL A 1 90 ? 23.891 6.186 -54.845 1.00 94.94 90 VAL A N 1
ATOM 692 C CA . VAL A 1 90 ? 23.067 5.900 -53.664 1.00 94.94 90 VAL A CA 1
ATOM 693 C C . VAL A 1 90 ? 21.608 6.222 -53.959 1.00 94.94 90 VAL A C 1
ATOM 695 O O . VAL A 1 90 ? 21.278 7.331 -54.379 1.00 94.94 90 VAL A O 1
ATOM 698 N N . LYS A 1 91 ? 20.705 5.260 -53.729 1.00 96.50 91 LYS A N 1
ATOM 699 C CA . LYS A 1 91 ? 19.258 5.495 -53.838 1.00 96.50 91 LYS A CA 1
ATOM 700 C C . LYS A 1 91 ? 18.768 6.258 -52.607 1.00 96.50 91 LYS A C 1
ATOM 702 O O . LYS A 1 91 ? 18.762 5.707 -51.509 1.00 96.50 91 LYS A O 1
ATOM 707 N N . ILE A 1 92 ? 18.305 7.489 -52.797 1.00 96.38 92 ILE A N 1
ATOM 708 C CA . ILE A 1 92 ? 17.710 8.289 -51.722 1.00 96.38 92 ILE A CA 1
ATOM 709 C C . ILE A 1 92 ? 16.271 7.814 -51.509 1.00 96.38 92 ILE A C 1
ATOM 711 O O . ILE A 1 92 ? 15.405 8.066 -52.340 1.00 96.38 92 ILE A O 1
ATOM 715 N N . LYS A 1 93 ? 16.004 7.066 -50.435 1.00 95.00 93 LYS A N 1
ATOM 716 C CA . LYS A 1 93 ? 14.692 6.423 -50.231 1.00 95.00 93 LYS A CA 1
ATOM 717 C C . LYS A 1 93 ? 13.619 7.363 -49.681 1.00 95.00 93 LYS A C 1
ATOM 719 O O . LYS A 1 93 ? 12.454 7.193 -50.014 1.00 95.00 93 LYS A O 1
ATOM 724 N N . ASN A 1 94 ? 13.995 8.321 -48.838 1.00 94.44 94 ASN A N 1
ATOM 725 C CA . ASN A 1 94 ? 13.061 9.220 -48.161 1.00 94.44 94 ASN A CA 1
ATOM 726 C C . ASN A 1 94 ? 13.734 10.559 -47.803 1.00 94.44 94 ASN A C 1
ATOM 728 O O . ASN A 1 94 ? 14.934 10.750 -48.025 1.00 94.44 94 ASN A O 1
ATOM 732 N N . LEU A 1 95 ? 12.954 11.482 -47.233 1.00 94.62 95 LEU A N 1
ATOM 733 C CA . LEU A 1 95 ? 13.430 12.809 -46.828 1.00 94.62 95 LEU A CA 1
ATOM 734 C C . LEU A 1 95 ? 14.498 12.766 -45.718 1.00 94.62 95 LEU A C 1
ATOM 736 O O . LEU A 1 95 ? 15.339 13.659 -45.659 1.00 94.62 95 LEU A O 1
ATOM 740 N N . ALA A 1 96 ? 14.523 11.727 -44.877 1.00 91.12 96 ALA A N 1
ATOM 741 C CA . ALA A 1 96 ? 15.566 11.571 -43.862 1.00 91.12 96 ALA A CA 1
ATOM 742 C C . ALA A 1 96 ? 16.917 11.216 -44.502 1.00 91.12 96 ALA A C 1
ATOM 744 O O . ALA A 1 96 ? 17.928 11.835 -44.188 1.00 91.12 96 ALA A O 1
ATOM 745 N N . THR A 1 97 ? 16.934 10.285 -45.464 1.00 92.31 97 THR A N 1
ATOM 746 C CA . THR A 1 97 ? 18.134 9.970 -46.255 1.00 92.31 97 THR A CA 1
ATOM 747 C C . THR A 1 97 ? 18.600 11.185 -47.061 1.00 92.31 97 THR A C 1
ATOM 749 O O . THR A 1 97 ? 19.797 11.438 -47.143 1.00 92.31 97 THR A O 1
ATOM 752 N N . HIS A 1 98 ? 17.668 11.964 -47.619 1.00 94.75 98 HIS A N 1
ATOM 753 C CA . HIS A 1 98 ? 17.975 13.227 -48.294 1.00 94.75 98 HIS A CA 1
ATOM 754 C C . HIS A 1 98 ? 18.716 14.201 -47.365 1.00 94.75 98 HIS A C 1
ATOM 756 O O . HIS A 1 98 ? 19.815 14.643 -47.694 1.00 94.75 98 HIS A O 1
ATOM 762 N N . ALA A 1 99 ? 18.148 14.486 -46.188 1.00 94.50 99 ALA A N 1
ATOM 763 C CA . ALA A 1 99 ? 18.743 15.392 -45.210 1.00 94.50 99 ALA A CA 1
ATOM 764 C C . ALA A 1 99 ? 20.103 14.886 -44.697 1.00 94.50 99 ALA A C 1
ATOM 766 O O . ALA A 1 99 ? 21.040 15.673 -44.575 1.00 94.50 99 ALA A O 1
ATOM 767 N N . LEU A 1 100 ? 20.234 13.575 -44.459 1.00 93.25 100 LEU A N 1
ATOM 768 C CA . LEU A 1 100 ? 21.486 12.944 -44.039 1.00 93.25 100 LEU A CA 1
ATOM 769 C C . LEU A 1 100 ? 22.605 13.169 -45.068 1.00 93.25 100 LEU A C 1
ATOM 771 O O . LEU A 1 100 ? 23.672 13.642 -44.705 1.00 93.25 100 LEU A O 1
ATOM 775 N N . TYR A 1 101 ? 22.351 12.927 -46.358 1.00 94.00 101 TYR A N 1
ATOM 776 C CA . TYR A 1 101 ? 23.355 13.121 -47.415 1.00 94.00 101 TYR A CA 1
ATOM 777 C C . TYR A 1 101 ? 23.638 14.588 -47.774 1.00 94.00 101 TYR A C 1
ATOM 779 O O . TYR A 1 101 ? 24.550 14.853 -48.557 1.00 94.00 101 TYR A O 1
ATOM 787 N N . ILE A 1 102 ? 22.880 15.544 -47.233 1.00 92.88 102 ILE A N 1
ATOM 788 C CA . ILE A 1 102 ? 23.242 16.968 -47.283 1.00 92.88 102 ILE A CA 1
ATOM 789 C C . ILE A 1 102 ? 24.126 17.330 -46.092 1.00 92.88 102 ILE A C 1
ATOM 791 O O . ILE A 1 102 ? 25.115 18.036 -46.262 1.00 92.88 102 ILE A O 1
ATOM 795 N N . TYR A 1 103 ? 23.777 16.837 -44.903 1.00 89.06 103 TYR A N 1
ATOM 796 C CA . TYR A 1 103 ? 24.528 17.083 -43.677 1.00 89.06 103 TYR A CA 1
ATOM 797 C C . TYR A 1 103 ? 25.923 16.430 -43.704 1.00 89.06 103 TYR A C 1
ATOM 799 O O . TYR A 1 103 ? 26.920 17.080 -43.408 1.00 89.06 103 TYR A O 1
ATOM 807 N N . THR A 1 104 ? 26.003 15.163 -44.115 1.00 88.25 104 THR A N 1
ATOM 808 C CA . THR A 1 104 ? 27.235 14.374 -44.258 1.00 88.25 104 THR A CA 1
ATOM 809 C C . THR A 1 104 ? 27.380 13.927 -45.720 1.00 88.25 104 THR A C 1
ATOM 811 O O . THR A 1 104 ? 26.936 12.834 -46.083 1.00 88.25 104 THR A O 1
ATOM 814 N N . PRO A 1 105 ? 27.980 14.749 -46.605 1.00 91.38 105 PRO A N 1
ATOM 815 C CA . PRO A 1 105 ? 27.877 14.595 -48.062 1.00 91.38 105 PRO A CA 1
ATOM 816 C C . PRO A 1 105 ? 28.800 13.529 -48.681 1.00 91.38 105 PRO A C 1
ATOM 818 O O . PRO A 1 105 ? 29.107 13.598 -49.872 1.00 91.38 105 PRO A O 1
ATOM 821 N N . TYR A 1 106 ? 29.213 12.525 -47.903 1.00 94.12 106 TYR A N 1
ATOM 822 C CA . TYR A 1 106 ? 30.093 11.443 -48.351 1.00 94.12 106 TYR A CA 1
ATOM 823 C C . TYR A 1 106 ? 29.518 10.079 -47.985 1.00 94.12 106 TYR A C 1
ATOM 825 O O . TYR A 1 106 ? 29.057 9.874 -46.863 1.00 94.12 106 TYR A O 1
ATOM 833 N N . THR A 1 107 ? 29.533 9.135 -48.919 1.00 94.56 107 THR A N 1
ATOM 834 C CA . THR A 1 107 ? 29.111 7.749 -48.667 1.00 94.56 107 THR A CA 1
ATOM 835 C C . THR A 1 107 ? 30.349 6.876 -48.433 1.00 94.56 107 THR A C 1
ATOM 837 O O . THR A 1 107 ? 31.355 7.102 -49.105 1.00 94.56 107 THR A O 1
ATOM 840 N N . PRO A 1 108 ? 30.327 5.919 -47.489 1.00 93.75 108 PRO A N 1
ATOM 841 C CA . PRO A 1 108 ? 31.487 5.070 -47.230 1.00 93.75 108 PRO A CA 1
ATOM 842 C C . PRO A 1 108 ? 31.855 4.238 -48.469 1.00 93.75 108 PRO A C 1
ATOM 844 O O . PRO A 1 108 ? 30.984 3.748 -49.201 1.00 93.75 108 PRO A O 1
ATOM 847 N N . ASN A 1 109 ? 33.157 4.082 -48.702 1.00 93.50 109 ASN A N 1
ATOM 848 C CA . ASN A 1 109 ? 33.687 3.153 -49.696 1.00 93.50 109 ASN A CA 1
ATOM 849 C C . ASN A 1 109 ? 33.729 1.724 -49.129 1.00 93.50 109 ASN A C 1
ATOM 851 O O . ASN A 1 109 ? 33.411 1.485 -47.964 1.00 93.50 109 ASN A O 1
ATOM 855 N N . ASP A 1 110 ? 34.112 0.758 -49.961 1.00 92.44 110 ASP A N 1
ATOM 856 C CA . ASP A 1 110 ? 34.068 -0.651 -49.565 1.00 92.44 110 ASP A CA 1
ATOM 857 C C . ASP A 1 110 ? 35.096 -0.976 -48.461 1.00 92.44 110 ASP A C 1
ATOM 859 O O . ASP A 1 110 ? 34.817 -1.809 -47.605 1.00 92.44 110 ASP A O 1
ATOM 863 N N . ALA A 1 111 ? 36.227 -0.256 -48.406 1.00 92.81 111 ALA A N 1
ATOM 864 C CA . ALA A 1 111 ? 37.205 -0.371 -47.321 1.00 92.81 111 ALA A CA 1
ATOM 865 C C . ALA A 1 111 ? 36.633 0.082 -45.964 1.00 92.81 111 ALA A C 1
ATOM 867 O O . ALA A 1 111 ? 36.805 -0.618 -44.969 1.00 92.81 111 ALA A O 1
ATOM 868 N N . ALA A 1 112 ? 35.908 1.208 -45.923 1.00 90.88 112 ALA A N 1
ATOM 869 C CA . ALA A 1 112 ? 35.225 1.671 -44.714 1.00 90.88 112 ALA A CA 1
ATOM 870 C C . ALA A 1 112 ? 34.097 0.719 -44.278 1.00 90.88 112 ALA A C 1
ATOM 872 O O . ALA A 1 112 ? 33.917 0.477 -43.090 1.00 90.88 112 ALA A O 1
ATOM 873 N N . LEU A 1 113 ? 33.345 0.150 -45.228 1.00 90.00 113 LEU A N 1
ATOM 874 C CA . LEU A 1 113 ? 32.269 -0.804 -44.926 1.00 90.00 113 LEU A CA 1
ATOM 875 C C . LEU A 1 113 ? 32.788 -2.156 -44.422 1.00 90.00 113 LEU A C 1
ATOM 877 O O . LEU A 1 113 ? 32.120 -2.796 -43.618 1.00 90.00 113 LEU A O 1
ATOM 881 N N . ALA A 1 114 ? 33.964 -2.590 -44.880 1.00 88.94 114 ALA A N 1
ATOM 882 C CA . ALA A 1 114 ? 34.602 -3.814 -44.403 1.00 88.94 114 ALA A CA 1
ATOM 883 C C . ALA A 1 114 ? 35.169 -3.681 -42.977 1.00 88.94 114 ALA A C 1
ATOM 885 O O . ALA A 1 114 ? 35.467 -4.693 -42.348 1.00 88.94 114 ALA A O 1
ATOM 886 N N . ASN A 1 115 ? 35.328 -2.453 -42.471 1.00 85.06 115 ASN A N 1
ATOM 887 C CA . ASN A 1 115 ? 35.921 -2.172 -41.168 1.00 85.06 115 ASN A CA 1
ATOM 888 C C . ASN A 1 115 ? 35.162 -1.053 -40.436 1.00 85.06 115 ASN A C 1
ATOM 890 O O . ASN A 1 115 ? 35.707 0.023 -40.195 1.00 85.06 115 ASN A O 1
ATOM 894 N N . LEU A 1 116 ? 33.890 -1.306 -40.108 1.00 79.19 116 LEU A N 1
ATOM 895 C CA . LEU A 1 116 ? 32.974 -0.304 -39.541 1.00 79.19 116 LEU A CA 1
ATOM 896 C C . LEU A 1 116 ? 33.494 0.347 -38.249 1.00 79.19 116 LEU A C 1
ATOM 898 O O . LEU A 1 116 ? 33.285 1.539 -38.050 1.00 79.19 116 LEU A O 1
ATOM 902 N N . THR A 1 117 ? 34.220 -0.406 -37.418 1.00 76.31 117 THR A N 1
ATOM 903 C CA . THR A 1 117 ? 34.769 0.056 -36.131 1.00 76.31 117 THR A CA 1
ATOM 904 C C . THR A 1 117 ? 36.261 0.406 -36.185 1.00 76.31 117 THR A C 1
ATOM 906 O O . THR A 1 117 ? 36.856 0.746 -35.161 1.00 76.31 117 THR A O 1
ATOM 909 N N . GLY A 1 118 ? 36.888 0.329 -37.362 1.00 80.00 118 GLY A N 1
ATOM 910 C CA . GLY A 1 118 ? 38.326 0.516 -37.533 1.00 80.00 118 GLY A CA 1
ATOM 911 C C . GLY A 1 118 ? 38.695 1.511 -38.629 1.00 80.00 118 GLY A C 1
ATOM 912 O O . GLY A 1 118 ? 37.906 2.352 -39.053 1.00 80.00 118 GLY A O 1
ATOM 913 N N . ILE A 1 119 ? 39.955 1.449 -39.059 1.00 84.31 119 ILE A N 1
ATOM 914 C CA . ILE A 1 119 ? 40.515 2.356 -40.064 1.00 84.31 119 ILE A CA 1
ATOM 915 C C . ILE A 1 119 ? 40.490 1.656 -41.430 1.00 84.31 119 ILE A C 1
ATOM 917 O O . ILE A 1 119 ? 41.051 0.573 -41.599 1.00 84.31 119 ILE A O 1
ATOM 921 N N . GLY A 1 120 ? 39.820 2.279 -42.394 1.00 88.75 120 GLY A N 1
ATOM 922 C CA . GLY A 1 120 ? 39.862 1.972 -43.820 1.00 88.75 120 GLY A CA 1
ATOM 923 C C . GLY A 1 120 ? 41.048 2.629 -44.544 1.00 88.75 120 GLY A C 1
ATOM 924 O O . GLY A 1 120 ? 42.078 2.947 -43.956 1.00 88.75 120 GLY A O 1
ATOM 925 N N . ASP A 1 121 ? 40.917 2.825 -45.852 1.00 93.31 121 ASP A N 1
ATOM 926 C CA . ASP A 1 121 ? 41.956 3.414 -46.705 1.00 93.31 121 ASP A CA 1
ATOM 927 C C . ASP A 1 121 ? 41.900 4.958 -46.784 1.00 93.31 121 ASP A C 1
ATOM 929 O O . ASP A 1 121 ? 41.074 5.626 -46.160 1.00 93.31 121 ASP A O 1
ATOM 933 N N . SER A 1 122 ? 42.768 5.548 -47.612 1.00 94.00 122 SER A N 1
ATOM 934 C CA . SER A 1 122 ? 42.850 7.003 -47.826 1.00 94.00 122 SER A CA 1
ATOM 935 C C . SER A 1 122 ? 41.635 7.628 -48.529 1.00 94.00 122 SER A C 1
ATOM 937 O O . SER A 1 122 ? 41.574 8.852 -48.659 1.00 94.00 122 SER A O 1
ATOM 939 N N . CYS A 1 123 ? 40.677 6.818 -48.985 1.00 94.44 123 CYS A N 1
ATOM 940 C CA . CYS A 1 123 ? 39.427 7.253 -49.604 1.00 94.44 123 CYS A CA 1
ATOM 941 C C . CYS A 1 123 ? 38.196 6.948 -48.737 1.00 94.44 123 CYS A C 1
ATOM 943 O O . CYS A 1 123 ? 37.063 7.110 -49.196 1.00 94.44 123 CYS A O 1
ATOM 945 N N . SER A 1 124 ? 38.410 6.526 -47.491 1.00 93.75 124 SER A N 1
ATOM 946 C CA . SER A 1 124 ? 37.356 6.168 -46.548 1.00 93.75 124 SER A CA 1
ATOM 947 C C . SER A 1 124 ? 36.755 7.404 -45.871 1.00 93.75 124 SER A C 1
ATOM 949 O O . SER A 1 124 ? 37.477 8.250 -45.347 1.00 93.75 124 SER A O 1
ATOM 951 N N . SER A 1 125 ? 35.421 7.491 -45.848 1.00 91.62 125 SER A N 1
ATOM 952 C CA . SER A 1 125 ? 34.664 8.511 -45.106 1.00 91.62 125 SER A CA 1
ATOM 953 C C . SER A 1 125 ? 33.649 7.857 -44.178 1.00 91.62 125 SER A C 1
ATOM 955 O O . SER A 1 125 ? 32.849 7.035 -44.623 1.00 91.62 125 SER A O 1
ATOM 957 N N . TYR A 1 126 ? 33.621 8.285 -42.914 1.00 89.06 126 TYR A N 1
ATOM 958 C CA . TYR A 1 126 ? 32.890 7.577 -41.854 1.00 89.06 126 TYR A CA 1
ATOM 959 C C . TYR A 1 126 ? 31.585 8.248 -41.409 1.00 89.06 126 TYR A C 1
ATOM 961 O O . TYR A 1 126 ? 30.815 7.682 -40.644 1.00 89.06 126 TYR A O 1
ATOM 969 N N . GLY A 1 127 ? 31.291 9.468 -41.871 1.00 88.06 127 GLY A N 1
ATOM 970 C CA . GLY A 1 127 ? 30.160 10.244 -41.347 1.00 88.06 127 GLY A CA 1
ATOM 971 C C . GLY A 1 127 ? 28.815 9.509 -41.433 1.00 88.06 127 GLY A C 1
ATOM 972 O O . GLY A 1 127 ? 28.084 9.448 -40.445 1.00 88.06 127 GLY A O 1
ATOM 973 N N . ASN A 1 128 ? 28.517 8.918 -42.595 1.00 90.25 128 ASN A N 1
ATOM 974 C CA . ASN A 1 128 ? 27.283 8.161 -42.813 1.00 90.25 128 ASN A CA 1
ATOM 975 C C . ASN A 1 128 ? 27.348 6.712 -42.309 1.00 90.25 128 ASN A C 1
ATOM 977 O O . ASN A 1 128 ? 26.305 6.200 -41.911 1.00 90.25 128 ASN A O 1
ATOM 981 N N . SER A 1 129 ? 28.520 6.060 -42.295 1.00 89.06 129 SER A N 1
ATOM 982 C CA . SER A 1 129 ? 28.657 4.715 -41.707 1.00 89.06 129 SER A CA 1
ATOM 983 C C . SER A 1 129 ? 28.469 4.765 -40.193 1.00 89.06 129 SER A C 1
ATOM 985 O O . SER A 1 129 ? 27.650 4.017 -39.679 1.00 89.06 129 SER A O 1
ATOM 987 N N . ASN A 1 130 ? 29.097 5.726 -39.507 1.00 87.75 130 ASN A N 1
ATOM 988 C CA . ASN A 1 130 ? 28.947 5.911 -38.062 1.00 87.75 130 ASN A CA 1
ATOM 989 C C . ASN A 1 130 ? 27.506 6.291 -37.712 1.00 87.75 130 ASN A C 1
ATOM 991 O O . ASN A 1 130 ? 26.952 5.808 -36.732 1.00 87.75 130 ASN A O 1
ATOM 995 N N . PHE A 1 131 ? 26.864 7.144 -38.524 1.00 90.44 131 PHE A N 1
ATOM 996 C CA . PHE A 1 131 ? 25.442 7.437 -38.335 1.00 90.44 131 PHE A CA 1
ATOM 997 C C . PHE A 1 131 ? 24.593 6.164 -38.442 1.00 90.44 131 PHE A C 1
ATOM 999 O O . PHE A 1 131 ? 23.712 5.952 -37.613 1.00 90.44 131 PHE A O 1
ATOM 1006 N N . TRP A 1 132 ? 24.831 5.347 -39.472 1.00 88.38 132 TRP A N 1
ATOM 1007 C CA . TRP A 1 132 ? 24.086 4.111 -39.693 1.00 88.38 132 TRP A CA 1
ATOM 1008 C C . TRP A 1 132 ? 24.310 3.098 -38.570 1.00 88.38 132 TRP A C 1
ATOM 1010 O O . TRP A 1 132 ? 23.339 2.503 -38.121 1.00 88.38 132 TRP A O 1
ATOM 1020 N N . GLU A 1 133 ? 25.539 2.951 -38.083 1.00 87.62 133 GLU A N 1
ATOM 1021 C CA . GLU A 1 133 ? 25.885 2.057 -36.976 1.00 87.62 133 GLU A CA 1
ATOM 1022 C C . GLU A 1 133 ? 25.137 2.447 -35.696 1.00 87.62 133 GLU A C 1
ATOM 1024 O O . GLU A 1 133 ? 24.375 1.643 -35.163 1.00 87.62 133 GLU A O 1
ATOM 1029 N N . TYR A 1 134 ? 25.242 3.712 -35.265 1.00 88.12 134 TYR A N 1
ATOM 1030 C CA . TYR A 1 134 ? 24.500 4.199 -34.098 1.00 88.12 134 TYR A CA 1
ATOM 1031 C C . TYR A 1 134 ? 22.988 4.080 -34.285 1.00 88.12 134 TYR A C 1
ATOM 1033 O O . TYR A 1 134 ? 22.285 3.670 -33.370 1.00 88.12 134 TYR A O 1
ATOM 1041 N N . TYR A 1 135 ? 22.464 4.455 -35.455 1.00 87.94 135 TYR A N 1
ATOM 1042 C CA . TYR A 1 135 ? 21.027 4.383 -35.707 1.00 87.94 135 TYR A CA 1
ATOM 1043 C C . TYR A 1 135 ? 20.519 2.939 -35.672 1.00 87.94 135 TYR A C 1
ATOM 1045 O O . TYR A 1 135 ? 19.492 2.682 -35.058 1.00 87.94 135 TYR A O 1
ATOM 1053 N N . SER A 1 136 ? 21.235 2.009 -36.302 1.00 86.19 136 SER A N 1
ATOM 1054 C CA . SER A 1 136 ? 20.824 0.604 -36.350 1.00 86.19 136 SER A CA 1
ATOM 1055 C C . SER A 1 136 ? 20.880 -0.009 -34.958 1.00 86.19 136 SER A C 1
ATOM 1057 O O . SER A 1 136 ? 19.890 -0.563 -34.512 1.00 86.19 136 SER A O 1
ATOM 1059 N N . TYR A 1 137 ? 21.964 0.208 -34.209 1.00 85.25 137 TYR A N 1
ATOM 1060 C CA . TYR A 1 137 ? 22.049 -0.290 -32.838 1.00 85.25 137 TYR A CA 1
ATOM 1061 C C . TYR A 1 137 ? 20.964 0.310 -31.927 1.00 85.25 137 TYR A C 1
ATOM 1063 O O . TYR A 1 137 ? 20.381 -0.376 -31.103 1.00 85.25 137 TYR A O 1
ATOM 1071 N N . TRP A 1 138 ? 20.637 1.594 -32.049 1.00 86.31 138 TRP A N 1
ATOM 1072 C CA . TRP A 1 138 ? 19.714 2.235 -31.105 1.00 86.31 138 TRP A CA 1
ATOM 1073 C C . TRP A 1 138 ? 18.239 2.028 -31.376 1.00 86.31 138 TRP A C 1
ATOM 1075 O O . TRP A 1 138 ? 17.435 2.250 -30.474 1.00 86.31 138 TRP A O 1
ATOM 1085 N N . PHE A 1 139 ? 17.886 1.697 -32.609 1.00 86.56 139 PHE A N 1
ATOM 1086 C CA . PHE A 1 139 ? 16.501 1.558 -33.031 1.00 86.56 139 PHE A CA 1
ATOM 1087 C C . PHE A 1 139 ? 16.193 0.128 -33.483 1.00 86.56 139 PHE A C 1
ATOM 1089 O O . PHE A 1 139 ? 15.215 -0.066 -34.184 1.00 86.56 139 PHE A O 1
ATOM 1096 N N . ASP A 1 140 ? 16.996 -0.850 -33.055 1.00 88.38 140 ASP A N 1
ATOM 1097 C CA . ASP A 1 140 ? 16.790 -2.284 -33.289 1.00 88.38 140 ASP A CA 1
ATOM 1098 C C . ASP A 1 140 ? 16.817 -3.062 -31.960 1.00 88.38 140 ASP A C 1
ATOM 1100 O O . ASP A 1 140 ? 17.519 -4.058 -31.779 1.00 88.38 140 ASP A O 1
ATOM 1104 N N . ALA A 1 141 ? 16.081 -2.551 -30.965 1.00 90.00 141 ALA A N 1
ATOM 1105 C CA . ALA A 1 141 ? 16.063 -3.122 -29.618 1.00 90.00 141 ALA A CA 1
ATOM 1106 C C . ALA A 1 141 ? 15.642 -4.600 -29.585 1.00 90.00 141 ALA A C 1
ATOM 1108 O O . ALA A 1 141 ? 16.052 -5.312 -28.674 1.00 90.00 141 ALA A O 1
ATOM 1109 N N . HIS A 1 142 ? 14.842 -5.052 -30.557 1.00 90.69 142 HIS A N 1
ATOM 1110 C CA . HIS A 1 142 ? 14.451 -6.457 -30.682 1.00 90.69 142 HIS A CA 1
ATOM 1111 C C . HIS A 1 142 ? 15.654 -7.343 -31.015 1.00 90.69 142 HIS A C 1
ATOM 1113 O O . HIS A 1 142 ? 15.962 -8.247 -30.243 1.00 90.69 142 HIS A O 1
ATOM 1119 N N . ALA A 1 143 ? 16.392 -7.031 -32.087 1.00 89.75 143 ALA A N 1
ATOM 1120 C CA . ALA A 1 143 ? 17.558 -7.817 -32.481 1.00 89.75 143 ALA A CA 1
ATOM 1121 C C . ALA A 1 143 ? 18.667 -7.782 -31.421 1.00 89.75 143 ALA A C 1
ATOM 1123 O O . ALA A 1 143 ? 19.277 -8.814 -31.138 1.00 89.75 143 ALA A O 1
ATOM 1124 N N . ASN A 1 144 ? 18.904 -6.622 -30.795 1.00 91.75 144 ASN A N 1
ATOM 1125 C CA . ASN A 1 144 ? 19.894 -6.523 -29.721 1.00 91.75 144 ASN A CA 1
ATOM 1126 C C . ASN A 1 144 ? 19.489 -7.338 -28.494 1.00 91.75 144 ASN A C 1
ATOM 1128 O O . ASN A 1 144 ? 20.342 -7.993 -27.904 1.00 91.75 144 ASN A O 1
ATOM 1132 N N . LEU A 1 145 ? 18.203 -7.327 -28.115 1.00 93.06 145 LEU A N 1
ATOM 1133 C CA . LEU A 1 145 ? 17.732 -8.154 -27.010 1.00 93.06 145 LEU A CA 1
ATOM 1134 C C . LEU A 1 145 ? 17.974 -9.635 -27.315 1.00 93.06 145 LEU A C 1
ATOM 1136 O O . LEU A 1 145 ? 18.549 -10.324 -26.480 1.00 93.06 145 LEU A O 1
ATOM 1140 N N . SER A 1 146 ? 17.571 -10.115 -28.496 1.00 91.44 146 SER A N 1
ATOM 1141 C CA . SER A 1 146 ? 17.787 -11.512 -28.888 1.00 91.44 146 SER A CA 1
ATOM 1142 C C . SER A 1 146 ? 19.270 -11.886 -28.871 1.00 91.44 146 SER A C 1
ATOM 1144 O O . SER A 1 146 ? 19.634 -12.876 -28.248 1.00 91.44 146 SER A O 1
ATOM 1146 N N . SER A 1 147 ? 20.132 -11.055 -29.467 1.00 92.81 147 SER A N 1
ATOM 1147 C CA . SER A 1 147 ? 21.580 -11.294 -29.487 1.00 92.81 147 SER A CA 1
ATOM 1148 C C . SER A 1 147 ? 22.183 -11.334 -28.083 1.00 92.81 147 SER A C 1
ATOM 1150 O O . SER A 1 147 ? 22.979 -12.216 -27.784 1.00 92.81 147 SER A O 1
ATOM 1152 N N . GLU A 1 148 ? 21.818 -10.398 -27.204 1.00 94.94 148 GLU A N 1
ATOM 1153 C CA . GLU A 1 148 ? 22.386 -10.349 -25.852 1.00 94.94 148 GLU A CA 1
ATOM 1154 C C . GLU A 1 148 ? 21.854 -11.467 -24.946 1.00 94.94 148 GLU A C 1
ATOM 1156 O O . GLU A 1 148 ? 22.557 -11.874 -24.016 1.00 94.94 148 GLU A O 1
ATOM 1161 N N . ILE A 1 149 ? 20.635 -11.964 -25.197 1.00 94.44 149 ILE A N 1
ATOM 1162 C CA . ILE A 1 149 ? 20.108 -13.178 -24.558 1.00 94.44 149 ILE A CA 1
ATOM 1163 C C . ILE A 1 149 ? 20.939 -14.386 -24.997 1.00 94.44 149 ILE A C 1
ATOM 1165 O O . ILE A 1 149 ? 21.382 -15.145 -24.135 1.00 94.44 149 ILE A O 1
ATOM 1169 N N . ASP A 1 150 ? 21.196 -14.537 -26.298 1.00 92.50 150 ASP A N 1
ATOM 1170 C CA . ASP A 1 150 ? 22.018 -15.630 -26.829 1.00 92.50 150 ASP A CA 1
ATOM 1171 C C . ASP A 1 150 ? 23.442 -15.597 -26.239 1.00 92.50 150 ASP A C 1
ATOM 1173 O O . ASP A 1 150 ? 23.980 -16.634 -25.841 1.00 92.50 150 ASP A O 1
ATOM 1177 N N . ASP A 1 151 ? 24.021 -14.402 -26.075 1.00 94.94 151 ASP A N 1
ATOM 1178 C CA . ASP A 1 151 ? 25.347 -14.199 -25.476 1.00 94.94 151 ASP A CA 1
ATOM 1179 C C . ASP A 1 151 ? 25.429 -14.600 -23.989 1.00 94.94 151 ASP A C 1
ATOM 1181 O O . ASP A 1 151 ? 26.526 -14.862 -23.486 1.00 94.94 151 ASP A O 1
ATOM 1185 N N . GLN A 1 152 ? 24.302 -14.681 -23.262 1.00 93.62 152 GLN A N 1
ATOM 1186 C CA . GLN A 1 152 ? 24.301 -15.209 -21.885 1.00 93.62 152 GLN A CA 1
ATOM 1187 C C . GLN A 1 152 ? 24.612 -16.713 -21.841 1.00 93.62 152 GLN A C 1
ATOM 1189 O O . GLN A 1 152 ? 25.111 -17.212 -20.828 1.00 93.62 152 GLN A O 1
ATOM 1194 N N . GLY A 1 153 ? 24.330 -17.426 -22.933 1.00 92.50 153 GLY A N 1
ATOM 1195 C CA . GLY A 1 153 ? 24.496 -18.867 -23.054 1.00 92.50 153 GLY A CA 1
ATOM 1196 C C . GLY A 1 153 ? 23.465 -19.695 -22.279 1.00 92.50 153 GLY A C 1
ATOM 1197 O O . GLY A 1 153 ? 22.801 -19.236 -21.345 1.00 92.50 153 GLY A O 1
ATOM 1198 N N . ASP A 1 154 ? 23.385 -20.974 -22.652 1.00 90.62 154 ASP A N 1
ATOM 1199 C CA . ASP A 1 154 ? 22.352 -21.909 -22.186 1.00 90.62 154 ASP A CA 1
ATOM 1200 C C . ASP A 1 154 ? 22.289 -22.057 -20.661 1.00 90.62 154 ASP A C 1
ATOM 1202 O O . ASP A 1 154 ? 21.217 -22.272 -20.112 1.00 90.62 154 ASP A O 1
ATOM 1206 N N . ALA A 1 155 ? 23.414 -21.915 -19.953 1.00 88.56 155 ALA A N 1
ATOM 1207 C CA . ALA A 1 155 ? 23.455 -22.057 -18.495 1.00 88.56 155 ALA A CA 1
ATOM 1208 C C . ALA A 1 155 ? 22.583 -21.026 -17.755 1.00 88.56 155 ALA A C 1
ATOM 1210 O O . ALA A 1 155 ? 22.200 -21.260 -16.610 1.00 88.56 155 ALA A O 1
ATOM 1211 N N . ILE A 1 156 ? 22.308 -19.880 -18.384 1.00 88.25 156 ILE A N 1
ATOM 1212 C CA . ILE A 1 156 ? 21.452 -18.827 -17.831 1.00 88.25 156 ILE A CA 1
ATOM 1213 C C . ILE A 1 156 ? 20.042 -18.927 -18.413 1.00 88.25 156 ILE A C 1
ATOM 1215 O O . ILE A 1 156 ? 19.074 -18.712 -17.683 1.00 88.25 156 ILE A O 1
ATOM 1219 N N . THR A 1 157 ? 19.921 -19.224 -19.709 1.00 93.75 157 THR A N 1
ATOM 1220 C CA . THR A 1 157 ? 18.672 -19.080 -20.470 1.00 93.75 157 THR A CA 1
ATOM 1221 C C . THR A 1 157 ? 17.855 -20.364 -20.596 1.00 93.75 157 THR A C 1
ATOM 1223 O O . THR A 1 157 ? 16.658 -20.273 -20.866 1.00 93.75 157 THR A O 1
ATOM 1226 N N . SER A 1 158 ? 18.430 -21.550 -20.344 1.00 92.38 158 SER A N 1
ATOM 1227 C CA . SER A 1 158 ? 17.733 -22.841 -20.504 1.00 92.38 158 SER A CA 1
ATOM 1228 C C . SER A 1 158 ? 16.427 -22.927 -19.719 1.00 92.38 158 SER A C 1
ATOM 1230 O O . SER A 1 158 ? 15.465 -23.548 -20.169 1.00 92.38 158 SER A O 1
ATOM 1232 N N . ASP A 1 159 ? 16.389 -22.278 -18.556 1.00 92.69 159 ASP A N 1
ATOM 1233 C CA . ASP A 1 159 ? 15.276 -22.368 -17.613 1.00 92.69 159 ASP A CA 1
ATOM 1234 C C . ASP A 1 159 ? 14.237 -21.257 -17.817 1.00 92.69 159 ASP A C 1
ATOM 1236 O O . ASP A 1 159 ? 13.198 -21.261 -17.155 1.00 92.69 159 ASP A O 1
ATOM 1240 N N . TRP A 1 160 ? 14.476 -20.313 -18.738 1.00 95.75 160 TRP A N 1
ATOM 1241 C CA . TRP A 1 160 ? 13.561 -19.194 -19.002 1.00 95.75 160 TRP A CA 1
ATOM 1242 C C . TRP A 1 160 ? 12.249 -19.667 -19.629 1.00 95.75 160 TRP A C 1
ATOM 1244 O O . TRP A 1 160 ? 11.208 -19.057 -19.389 1.00 95.75 160 TRP A O 1
ATOM 1254 N N . GLY A 1 161 ? 12.288 -20.777 -20.367 1.00 94.50 161 GLY A N 1
ATOM 1255 C CA . GLY A 1 161 ? 11.140 -21.345 -21.065 1.00 94.50 161 GLY A CA 1
ATOM 1256 C C . GLY A 1 161 ? 10.813 -20.621 -22.371 1.00 94.50 161 GLY A C 1
ATOM 1257 O O . GLY A 1 161 ? 11.679 -20.026 -23.010 1.00 94.50 161 GLY A O 1
ATOM 1258 N N . THR A 1 162 ? 9.562 -20.726 -22.808 1.00 95.00 162 THR A N 1
ATOM 1259 C CA . THR A 1 162 ? 9.099 -20.187 -24.090 1.00 95.00 162 THR A CA 1
ATOM 1260 C C . THR A 1 162 ? 8.831 -18.688 -24.014 1.00 95.00 162 THR A C 1
ATOM 1262 O O . THR A 1 162 ? 8.451 -18.172 -22.964 1.00 95.00 162 THR A O 1
ATOM 1265 N N . LEU A 1 163 ? 9.040 -17.987 -25.133 1.00 95.88 163 LEU A N 1
ATOM 1266 C CA . LEU A 1 163 ? 8.660 -16.584 -25.283 1.00 95.88 163 LEU A CA 1
ATOM 1267 C C . LEU A 1 163 ? 7.129 -16.466 -25.327 1.00 95.88 163 LEU A C 1
ATOM 1269 O O . LEU A 1 163 ? 6.479 -17.112 -26.149 1.00 95.88 163 LEU A O 1
ATOM 1273 N N . ILE A 1 164 ? 6.577 -15.624 -24.456 1.00 95.50 164 ILE A N 1
ATOM 1274 C CA . ILE A 1 164 ? 5.142 -15.368 -24.299 1.00 95.50 164 ILE A CA 1
ATOM 1275 C C . ILE A 1 164 ? 4.740 -14.069 -25.004 1.00 95.50 164 ILE A C 1
ATOM 1277 O O . ILE A 1 164 ? 3.753 -14.060 -25.739 1.00 95.50 164 ILE A O 1
ATOM 1281 N N . ASP A 1 165 ? 5.474 -12.980 -24.765 1.00 93.94 165 ASP A N 1
ATOM 1282 C CA . ASP A 1 165 ? 5.160 -11.653 -25.308 1.00 93.94 165 ASP A CA 1
ATOM 1283 C C . ASP A 1 165 ? 6.429 -10.812 -25.477 1.00 93.94 165 ASP A C 1
ATOM 1285 O O . ASP A 1 165 ? 7.171 -10.608 -24.523 1.00 93.94 165 ASP A O 1
ATOM 1289 N N . ASP A 1 166 ? 6.660 -10.293 -26.679 1.00 93.56 166 ASP A N 1
ATOM 1290 C CA . ASP A 1 166 ? 7.683 -9.295 -27.006 1.00 93.56 166 ASP A CA 1
ATOM 1291 C C . ASP A 1 166 ? 7.086 -8.099 -27.766 1.00 93.56 166 ASP A C 1
ATOM 1293 O O . ASP A 1 166 ? 7.793 -7.353 -28.442 1.00 93.56 166 ASP A O 1
ATOM 1297 N N . SER A 1 167 ? 5.777 -7.864 -27.645 1.00 90.81 167 SER A N 1
ATOM 1298 C CA . SER A 1 167 ? 5.050 -6.847 -28.419 1.00 90.81 167 SER A CA 1
ATOM 1299 C C . SER A 1 167 ? 5.567 -5.413 -28.231 1.00 90.81 167 SER A C 1
ATOM 1301 O O . SER A 1 167 ? 5.331 -4.547 -29.078 1.00 90.81 167 SER A O 1
ATOM 1303 N N . SER A 1 168 ? 6.312 -5.147 -27.152 1.00 88.88 168 SER A N 1
ATOM 1304 C CA . SER A 1 168 ? 6.991 -3.864 -26.924 1.00 88.88 168 SER A CA 1
ATOM 1305 C C . SER A 1 168 ? 8.196 -3.625 -27.855 1.00 88.88 168 SER A C 1
ATOM 1307 O O . SER A 1 168 ? 8.657 -2.490 -28.006 1.00 88.88 168 SER A O 1
ATOM 1309 N N . CYS A 1 169 ? 8.692 -4.670 -28.513 1.00 89.62 169 CYS A N 1
ATOM 1310 C CA . CYS A 1 169 ? 9.926 -4.684 -29.286 1.00 89.62 169 CYS A CA 1
ATOM 1311 C C . CYS A 1 169 ? 9.671 -4.400 -30.772 1.00 89.62 169 CYS A C 1
ATOM 1313 O O . CYS A 1 169 ? 9.730 -5.279 -31.624 1.00 89.62 169 CYS A O 1
ATOM 1315 N N . THR A 1 170 ? 9.370 -3.144 -31.102 1.00 84.06 170 THR A N 1
ATOM 1316 C CA . THR A 1 170 ? 9.163 -2.738 -32.507 1.00 84.06 170 THR A CA 1
ATOM 1317 C C . THR A 1 170 ? 10.487 -2.484 -33.241 1.00 84.06 170 THR A C 1
ATOM 1319 O O . THR A 1 170 ? 11.479 -2.116 -32.614 1.00 84.06 170 THR A O 1
ATOM 1322 N N . GLU A 1 171 ? 10.482 -2.550 -34.581 1.00 70.75 171 GLU A N 1
ATOM 1323 C CA . GLU A 1 171 ? 11.642 -2.282 -35.471 1.00 70.75 171 GLU A CA 1
ATOM 1324 C C . GLU A 1 171 ? 12.254 -0.869 -35.351 1.00 70.75 171 GLU A C 1
ATOM 1326 O O . GLU A 1 171 ? 13.181 -0.522 -36.076 1.00 70.75 171 GLU A O 1
ATOM 1331 N N . THR A 1 172 ? 11.677 0.003 -34.522 1.00 71.94 172 THR A N 1
ATOM 1332 C CA . THR A 1 172 ? 12.219 1.343 -34.245 1.00 71.94 172 THR A CA 1
ATOM 1333 C C . THR A 1 172 ? 12.264 1.650 -32.753 1.00 71.94 172 THR A C 1
ATOM 1335 O O . THR A 1 172 ? 12.432 2.806 -32.360 1.00 71.94 172 THR A O 1
ATOM 1338 N N . ALA A 1 173 ? 12.076 0.641 -31.902 1.00 79.94 173 ALA A N 1
ATOM 1339 C CA . ALA A 1 173 ? 12.136 0.815 -30.466 1.00 79.94 173 ALA A CA 1
ATOM 1340 C C . ALA A 1 173 ? 13.596 0.925 -30.009 1.00 79.94 173 ALA A C 1
ATOM 1342 O O . ALA A 1 173 ? 14.477 0.221 -30.497 1.00 79.94 173 ALA A O 1
ATOM 1343 N N . ASN A 1 174 ? 13.840 1.805 -29.040 1.00 85.25 174 ASN A N 1
ATOM 1344 C CA . ASN A 1 174 ? 15.112 1.916 -28.317 1.00 85.25 174 ASN A CA 1
ATOM 1345 C C . ASN A 1 174 ? 15.058 1.268 -26.920 1.00 85.25 174 ASN A C 1
ATOM 1347 O O . ASN A 1 174 ? 16.017 1.346 -26.146 1.00 85.25 174 ASN A O 1
ATOM 1351 N N . THR A 1 175 ? 13.922 0.642 -26.614 1.00 89.75 175 THR A N 1
ATOM 1352 C CA . THR A 1 175 ? 13.632 -0.145 -25.419 1.00 89.75 175 THR A CA 1
ATOM 1353 C C . THR A 1 175 ? 12.806 -1.354 -25.833 1.00 89.75 175 THR A C 1
ATOM 1355 O O . THR A 1 175 ? 11.931 -1.220 -26.682 1.00 89.75 175 THR A O 1
ATOM 1358 N N . CYS A 1 176 ? 13.029 -2.504 -25.222 1.00 92.38 176 CYS A N 1
ATOM 1359 C CA . CYS A 1 176 ? 12.307 -3.735 -25.520 1.00 92.38 176 CYS A CA 1
ATOM 1360 C C . CYS A 1 176 ? 12.148 -4.534 -24.222 1.00 92.38 176 CYS A C 1
ATOM 1362 O O . CYS A 1 176 ? 13.022 -4.494 -23.358 1.00 92.38 176 CYS A O 1
ATOM 1364 N N . SER A 1 177 ? 11.013 -5.200 -24.056 1.00 95.06 177 SER A N 1
ATOM 1365 C CA . SER A 1 177 ? 10.708 -6.120 -22.962 1.00 95.06 177 SER A CA 1
ATOM 1366 C C . SER A 1 177 ? 10.111 -7.383 -23.559 1.00 95.06 177 SER A C 1
ATOM 1368 O O . SER A 1 177 ? 9.168 -7.292 -24.346 1.00 95.06 177 SER A O 1
ATOM 1370 N N . ALA A 1 178 ? 10.660 -8.523 -23.161 1.00 95.62 178 ALA A N 1
ATOM 1371 C CA . ALA A 1 178 ? 10.212 -9.844 -23.545 1.00 95.62 178 ALA A CA 1
ATOM 1372 C C . ALA A 1 178 ? 9.893 -10.670 -22.296 1.00 95.62 178 ALA A C 1
ATOM 1374 O O . ALA A 1 178 ? 10.737 -10.835 -21.406 1.00 95.62 178 ALA A O 1
ATOM 1375 N N . ASP A 1 179 ? 8.679 -11.199 -22.256 1.00 96.50 179 ASP A N 1
ATOM 1376 C CA . ASP A 1 179 ? 8.189 -12.086 -21.216 1.00 96.50 179 ASP A CA 1
ATOM 1377 C C . ASP A 1 179 ? 8.356 -13.534 -21.672 1.00 96.50 179 ASP A C 1
ATOM 1379 O O . ASP A 1 179 ? 7.889 -13.920 -22.741 1.00 96.50 179 ASP A O 1
ATOM 1383 N N . PHE A 1 180 ? 8.984 -14.347 -20.831 1.00 96.62 180 PHE A N 1
ATOM 1384 C CA . PHE A 1 180 ? 9.126 -15.792 -20.995 1.00 96.62 180 PHE A CA 1
ATOM 1385 C C . PHE A 1 180 ? 8.370 -16.516 -19.873 1.00 96.62 180 PHE A C 1
ATOM 1387 O O . PHE A 1 180 ? 7.950 -15.882 -18.901 1.00 96.62 180 PHE A O 1
ATOM 1394 N N . ASP A 1 181 ? 8.213 -17.840 -19.944 1.00 95.56 181 ASP A N 1
ATOM 1395 C CA . ASP A 1 181 ? 7.542 -18.636 -18.896 1.00 95.56 181 ASP A CA 1
ATOM 1396 C C . ASP A 1 181 ? 8.078 -18.345 -17.484 1.00 95.56 181 ASP A C 1
ATOM 1398 O O . ASP A 1 181 ? 7.305 -17.995 -16.586 1.00 95.56 181 ASP A O 1
ATOM 1402 N N . ASN A 1 182 ? 9.400 -18.382 -17.306 1.00 95.38 182 ASN A N 1
ATOM 1403 C CA . ASN A 1 182 ? 10.075 -18.212 -16.017 1.00 95.38 182 ASN A CA 1
ATOM 1404 C C . ASN A 1 182 ? 11.032 -17.016 -15.987 1.00 95.38 182 ASN A C 1
ATOM 1406 O O . ASN A 1 182 ? 11.842 -16.915 -15.065 1.00 95.38 182 ASN A O 1
ATOM 1410 N N . ALA A 1 183 ? 10.984 -16.124 -16.976 1.00 97.44 183 ALA A N 1
ATOM 1411 C CA . ALA A 1 183 ? 11.855 -14.958 -17.022 1.00 97.44 183 ALA A CA 1
ATOM 1412 C C . ALA A 1 183 ? 11.162 -13.728 -17.609 1.00 97.44 183 ALA A C 1
ATOM 1414 O O . ALA A 1 183 ? 10.171 -13.832 -18.325 1.00 97.44 183 ALA A O 1
ATOM 1415 N N . VAL A 1 184 ? 11.707 -12.556 -17.302 1.00 97.56 184 VAL A N 1
ATOM 1416 C CA . VAL A 1 184 ? 11.432 -11.315 -18.030 1.00 97.56 184 VAL A CA 1
ATOM 1417 C C . VAL A 1 184 ? 12.769 -10.684 -18.364 1.00 97.56 184 VAL A C 1
ATOM 1419 O O . VAL A 1 184 ? 13.597 -10.489 -17.471 1.00 97.56 184 VAL A O 1
ATOM 1422 N N . ALA A 1 185 ? 12.969 -10.356 -19.634 1.00 96.88 185 ALA A N 1
ATOM 1423 C CA . ALA A 1 185 ? 14.162 -9.697 -20.130 1.00 96.88 185 ALA A CA 1
ATOM 1424 C C . ALA A 1 185 ? 13.799 -8.322 -20.685 1.00 96.88 185 ALA A C 1
ATOM 1426 O O . ALA A 1 185 ? 12.837 -8.163 -21.425 1.00 96.88 185 ALA A O 1
ATOM 1427 N N . THR A 1 186 ? 14.579 -7.313 -20.327 1.00 95.75 186 THR A N 1
ATOM 1428 C CA . THR A 1 186 ? 14.439 -5.949 -20.827 1.00 95.75 186 THR A CA 1
ATOM 1429 C C . THR A 1 186 ? 15.745 -5.509 -21.448 1.00 95.75 186 THR A C 1
ATOM 1431 O O . THR A 1 186 ? 16.805 -5.762 -20.883 1.00 95.75 186 THR A O 1
ATOM 1434 N N . TRP A 1 187 ? 15.667 -4.781 -22.550 1.00 93.94 187 TRP A N 1
ATOM 1435 C CA . TRP A 1 187 ? 16.807 -4.154 -23.190 1.00 93.94 187 TRP A CA 1
ATOM 1436 C C . TRP A 1 187 ? 16.548 -2.667 -23.371 1.00 93.94 187 TRP A C 1
ATOM 1438 O O . TRP A 1 187 ? 15.439 -2.249 -23.708 1.00 93.94 187 TRP A O 1
ATOM 1448 N N . ASN A 1 188 ? 17.569 -1.844 -23.160 1.00 89.62 188 ASN A N 1
ATOM 1449 C CA . ASN A 1 188 ? 17.570 -0.481 -23.674 1.00 89.62 188 ASN A CA 1
ATOM 1450 C C . ASN A 1 188 ? 18.984 -0.034 -24.028 1.00 89.62 188 ASN A C 1
ATOM 1452 O O . ASN A 1 188 ? 19.959 -0.462 -23.418 1.00 89.62 188 ASN A O 1
ATOM 1456 N N . ILE A 1 189 ? 19.052 0.926 -24.941 1.00 84.75 189 ILE A N 1
ATOM 1457 C CA . ILE A 1 189 ? 20.271 1.567 -25.447 1.00 84.75 189 ILE A CA 1
ATOM 1458 C C . ILE A 1 189 ? 21.317 1.951 -24.383 1.00 84.75 189 ILE A C 1
ATOM 1460 O O . ILE A 1 189 ? 22.511 1.946 -24.676 1.00 84.75 189 ILE A O 1
ATOM 1464 N N . ILE A 1 190 ? 20.896 2.327 -23.173 1.00 82.19 190 ILE A N 1
ATOM 1465 C CA . ILE A 1 190 ? 21.798 2.794 -22.112 1.00 82.19 190 ILE A CA 1
ATOM 1466 C C . ILE A 1 190 ? 22.277 1.641 -21.228 1.00 82.19 190 ILE A C 1
ATOM 1468 O O . ILE A 1 190 ? 23.417 1.657 -20.767 1.00 82.19 190 ILE A O 1
ATOM 1472 N N . ALA A 1 191 ? 21.400 0.683 -20.940 1.00 85.31 191 ALA A N 1
ATOM 1473 C CA . ALA A 1 191 ? 21.635 -0.316 -19.907 1.00 85.31 191 ALA A CA 1
ATOM 1474 C C . ALA A 1 191 ? 21.906 -1.728 -20.443 1.00 85.31 191 ALA A C 1
ATOM 1476 O O . ALA A 1 191 ? 22.269 -2.585 -19.641 1.00 85.31 191 ALA A O 1
ATOM 1477 N N . GLY A 1 192 ? 21.722 -1.952 -21.748 1.00 91.12 192 GLY A N 1
ATOM 1478 C CA . GLY A 1 192 ? 21.764 -3.278 -22.362 1.00 91.12 192 GLY A CA 1
ATOM 1479 C C . GLY A 1 192 ? 20.681 -4.201 -21.808 1.00 91.12 192 GLY A C 1
ATOM 1480 O O . GLY A 1 192 ? 19.665 -3.740 -21.264 1.00 91.12 192 GLY A O 1
ATOM 1481 N N . LEU A 1 193 ? 20.916 -5.503 -21.937 1.00 94.44 193 LEU A N 1
ATOM 1482 C CA . LEU A 1 193 ? 20.107 -6.566 -21.367 1.00 94.44 193 LEU A CA 1
ATOM 1483 C C . LEU A 1 193 ? 20.123 -6.512 -19.836 1.00 94.44 193 LEU A C 1
ATOM 1485 O O . LEU A 1 193 ? 21.158 -6.491 -19.169 1.00 94.44 193 LEU A O 1
ATOM 1489 N N . LYS A 1 194 ? 18.927 -6.599 -19.269 1.00 96.56 194 LYS A N 1
ATOM 1490 C CA . LYS A 1 194 ? 18.678 -6.939 -17.872 1.00 96.56 194 LYS A CA 1
ATOM 1491 C C . LYS A 1 194 ? 17.574 -7.964 -17.814 1.00 96.56 194 LYS A C 1
ATOM 1493 O O . LYS A 1 194 ? 16.643 -7.898 -18.606 1.00 96.56 194 LYS A O 1
ATOM 1498 N N . TYR A 1 195 ? 17.632 -8.853 -16.839 1.00 96.88 195 TYR A N 1
ATOM 1499 C CA . TYR A 1 195 ? 16.619 -9.883 -16.702 1.00 96.88 195 TYR A CA 1
ATOM 1500 C C . TYR A 1 195 ? 16.342 -10.231 -15.242 1.00 96.88 195 TYR A C 1
ATOM 1502 O O . TYR A 1 195 ? 17.102 -9.896 -14.325 1.00 96.88 195 TYR A O 1
ATOM 1510 N N . VAL A 1 196 ? 15.211 -10.889 -15.044 1.00 97.50 196 VAL A N 1
ATOM 1511 C CA . VAL A 1 196 ? 14.763 -11.504 -13.797 1.00 97.50 196 VAL A CA 1
ATOM 1512 C C . VAL A 1 196 ? 14.255 -12.898 -14.129 1.00 97.50 196 VAL A C 1
ATOM 1514 O O . VAL A 1 196 ? 13.639 -13.081 -15.176 1.00 97.50 196 VAL A O 1
ATOM 1517 N N . THR A 1 197 ? 14.498 -13.870 -13.252 1.00 96.12 197 THR A N 1
ATOM 1518 C CA . THR A 1 197 ? 14.106 -15.270 -13.460 1.00 96.12 197 THR A CA 1
ATOM 1519 C C . THR A 1 197 ? 13.350 -15.847 -12.260 1.00 96.12 197 THR A C 1
ATOM 1521 O O . THR A 1 197 ? 13.267 -15.238 -11.187 1.00 96.12 197 THR A O 1
ATOM 1524 N N . GLY A 1 198 ? 12.780 -17.036 -12.450 1.00 93.88 198 GLY A N 1
ATOM 1525 C CA . GLY A 1 198 ? 12.198 -17.863 -11.399 1.00 93.88 198 GLY A CA 1
ATOM 1526 C C . GLY A 1 198 ? 10.992 -17.220 -10.700 1.00 93.88 198 GLY A C 1
ATOM 1527 O O . GLY A 1 198 ? 10.245 -16.455 -11.318 1.00 93.88 198 GLY A O 1
ATOM 1528 N N . PRO A 1 199 ? 10.787 -17.494 -9.396 1.00 95.44 199 PRO A N 1
ATOM 1529 C CA . PRO A 1 199 ? 9.644 -16.969 -8.644 1.00 95.44 199 PRO A CA 1
ATOM 1530 C C . PRO A 1 199 ? 9.540 -15.438 -8.663 1.00 95.44 199 PRO A C 1
ATOM 1532 O O . PRO A 1 199 ? 8.438 -14.890 -8.710 1.00 95.44 199 PRO A O 1
ATOM 1535 N N . ILE A 1 200 ? 10.681 -14.737 -8.682 1.00 98.12 200 ILE A N 1
ATOM 1536 C CA . ILE A 1 200 ? 10.720 -13.271 -8.755 1.00 98.12 200 ILE A CA 1
ATOM 1537 C C . ILE A 1 200 ? 10.157 -12.788 -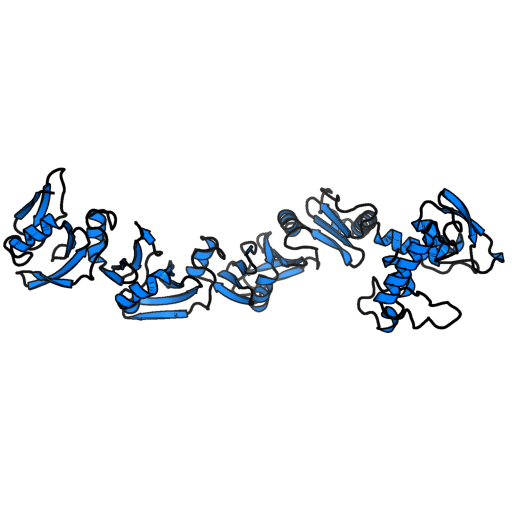10.102 1.00 98.12 200 ILE A C 1
ATOM 1539 O O . ILE A 1 200 ? 9.390 -11.825 -10.123 1.00 98.12 200 ILE A O 1
ATOM 1543 N N . ALA A 1 201 ? 10.461 -13.469 -11.214 1.00 97.31 201 ALA A N 1
ATOM 1544 C CA . ALA A 1 201 ? 9.909 -13.127 -12.527 1.00 97.31 201 ALA A CA 1
ATOM 1545 C C . ALA A 1 201 ? 8.395 -13.347 -12.573 1.00 97.31 201 ALA A C 1
ATOM 1547 O O . ALA A 1 201 ? 7.660 -12.483 -13.049 1.00 97.31 201 ALA A O 1
ATOM 1548 N N . THR A 1 202 ? 7.915 -14.463 -12.020 1.00 96.75 202 THR A N 1
ATOM 1549 C CA . THR A 1 202 ? 6.476 -14.747 -11.909 1.00 96.75 202 THR A CA 1
ATOM 1550 C C . THR A 1 202 ? 5.753 -13.647 -11.136 1.00 96.75 202 THR A C 1
ATOM 1552 O O . THR A 1 202 ? 4.741 -13.120 -11.606 1.00 96.75 202 THR A O 1
ATOM 1555 N N . LYS A 1 203 ? 6.311 -13.227 -9.995 1.00 98.12 203 LYS A N 1
ATOM 1556 C CA . LYS A 1 203 ? 5.768 -12.122 -9.202 1.00 98.12 203 LYS A CA 1
ATOM 1557 C C . LYS A 1 203 ? 5.778 -10.802 -9.972 1.00 98.12 203 LYS A C 1
ATOM 1559 O O . LYS A 1 203 ? 4.761 -10.111 -10.007 1.00 98.12 203 LYS A O 1
ATOM 1564 N N . TYR A 1 204 ? 6.888 -10.478 -10.631 1.00 98.19 204 TYR A N 1
ATOM 1565 C CA . TYR A 1 204 ? 7.033 -9.259 -11.425 1.00 98.19 204 TYR A CA 1
ATOM 1566 C C . TYR A 1 204 ? 6.003 -9.179 -12.561 1.00 98.19 204 TYR A C 1
ATOM 1568 O O . TYR A 1 204 ? 5.333 -8.154 -12.694 1.00 98.19 204 TYR A O 1
ATOM 1576 N N . LYS A 1 205 ? 5.786 -10.274 -13.304 1.00 96.69 205 LYS A N 1
ATOM 1577 C CA . LYS A 1 205 ? 4.733 -10.361 -14.332 1.00 96.69 205 LYS A CA 1
ATOM 1578 C C . LYS A 1 205 ? 3.341 -10.158 -13.738 1.00 96.69 205 LYS A C 1
ATOM 1580 O O . LYS A 1 205 ? 2.573 -9.346 -14.245 1.00 96.69 205 LYS A O 1
ATOM 1585 N N . SER A 1 206 ? 3.033 -10.822 -12.618 1.00 96.31 206 SER A N 1
ATOM 1586 C CA . SER A 1 206 ? 1.731 -10.663 -11.947 1.00 96.31 206 SER A CA 1
ATOM 1587 C C . SER A 1 206 ? 1.469 -9.231 -11.457 1.00 96.31 206 SER A C 1
ATOM 1589 O O . SER A 1 206 ? 0.319 -8.819 -11.344 1.00 96.31 206 SER A O 1
ATOM 1591 N N . ALA A 1 207 ? 2.533 -8.457 -11.221 1.00 96.69 207 ALA A N 1
ATOM 1592 C CA . ALA A 1 207 ? 2.477 -7.054 -10.825 1.00 96.69 207 ALA A CA 1
ATOM 1593 C C . ALA A 1 207 ? 2.439 -6.064 -12.008 1.00 96.69 207 ALA A C 1
ATOM 1595 O O . ALA A 1 207 ? 2.545 -4.856 -11.786 1.00 96.69 207 ALA A O 1
ATOM 1596 N N . GLY A 1 208 ? 2.307 -6.550 -13.250 1.00 95.44 208 GLY A N 1
ATOM 1597 C CA . GLY A 1 208 ? 2.236 -5.735 -14.469 1.00 95.44 208 GLY A CA 1
ATOM 1598 C C . GLY A 1 208 ? 3.571 -5.525 -15.192 1.00 95.44 208 GLY A C 1
ATOM 1599 O O . GLY A 1 208 ? 3.636 -4.716 -16.118 1.00 95.44 208 GLY A O 1
ATOM 1600 N N . GLY A 1 209 ? 4.638 -6.217 -14.776 1.00 94.50 209 GLY A N 1
ATOM 1601 C CA . GLY A 1 209 ? 5.953 -6.141 -15.411 1.00 94.50 209 GLY A CA 1
ATOM 1602 C C . GLY A 1 209 ? 6.482 -4.707 -15.495 1.00 94.50 209 GLY A C 1
ATOM 1603 O O . GLY A 1 209 ? 6.356 -3.921 -14.554 1.00 94.50 209 GLY A O 1
ATOM 1604 N N . VAL A 1 210 ? 7.050 -4.347 -16.649 1.00 91.94 210 VAL A N 1
ATOM 1605 C CA . VAL A 1 210 ? 7.663 -3.024 -16.877 1.00 91.94 210 VAL A CA 1
ATOM 1606 C C . VAL A 1 210 ? 6.668 -1.863 -16.794 1.00 91.94 210 VAL A C 1
ATOM 1608 O O . VAL A 1 210 ? 7.052 -0.750 -16.437 1.00 91.94 210 VAL A O 1
ATOM 1611 N N . SER A 1 211 ? 5.396 -2.119 -17.103 1.00 92.19 211 SER A N 1
ATOM 1612 C CA . SER A 1 211 ? 4.305 -1.143 -17.007 1.00 92.19 211 SER A CA 1
ATOM 1613 C C . SER A 1 211 ? 3.647 -1.118 -15.625 1.00 92.19 211 SER A C 1
ATOM 1615 O O . SER A 1 211 ? 2.789 -0.273 -15.370 1.00 92.19 211 SER A O 1
ATOM 1617 N N . GLY A 1 212 ? 4.031 -2.045 -14.748 1.00 94.69 212 GLY A N 1
ATOM 1618 C CA . GLY A 1 212 ? 3.528 -2.178 -13.392 1.00 94.69 212 GLY A CA 1
ATOM 1619 C C . GLY A 1 212 ? 4.180 -1.219 -12.400 1.00 94.69 212 GLY A C 1
ATOM 1620 O O . GLY A 1 212 ? 5.080 -0.442 -12.721 1.00 94.69 212 GLY A O 1
ATOM 1621 N N . GLN A 1 213 ? 3.753 -1.323 -11.140 1.00 94.12 213 GLN A N 1
ATOM 1622 C CA . GLN A 1 213 ? 4.189 -0.431 -10.057 1.00 94.12 213 GLN A CA 1
ATOM 1623 C C . GLN A 1 213 ? 5.707 -0.430 -9.810 1.00 94.12 213 GLN A C 1
ATOM 1625 O O . GLN A 1 213 ? 6.264 0.588 -9.404 1.00 94.12 213 GLN A O 1
ATOM 1630 N N . LEU A 1 214 ? 6.396 -1.542 -10.088 1.00 96.88 214 LEU A N 1
ATOM 1631 C CA . LEU A 1 214 ? 7.840 -1.689 -9.874 1.00 96.88 214 LEU A CA 1
ATOM 1632 C C . LEU A 1 214 ? 8.698 -0.978 -10.933 1.00 96.88 214 LEU A C 1
ATOM 1634 O O . LEU A 1 214 ? 9.831 -0.594 -10.627 1.00 96.88 214 LEU A O 1
ATOM 1638 N N . GLY A 1 215 ? 8.172 -0.784 -12.146 1.00 95.25 215 GLY A N 1
ATOM 1639 C CA . GLY A 1 215 ? 8.926 -0.263 -13.286 1.00 95.25 215 GLY A CA 1
ATOM 1640 C C . GLY A 1 215 ? 10.071 -1.183 -13.725 1.00 95.25 215 GLY A C 1
ATOM 1641 O O . GLY A 1 215 ? 10.079 -2.375 -13.441 1.00 95.25 215 GLY A O 1
ATOM 1642 N N . THR A 1 216 ? 11.063 -0.624 -14.421 1.00 93.81 216 THR A N 1
ATOM 1643 C CA . THR A 1 216 ? 12.141 -1.389 -15.070 1.00 93.81 216 THR A CA 1
ATOM 1644 C C . THR A 1 216 ? 13.054 -2.142 -14.097 1.00 93.81 216 THR A C 1
ATOM 1646 O O . THR A 1 216 ? 13.288 -1.730 -12.956 1.00 93.81 216 THR A O 1
ATOM 1649 N N . ILE A 1 217 ? 13.650 -3.233 -14.591 1.00 97.31 217 ILE A N 1
ATOM 1650 C CA . ILE A 1 217 ? 14.682 -3.994 -13.880 1.00 97.31 217 ILE A CA 1
ATOM 1651 C C . ILE A 1 217 ? 15.912 -3.099 -13.689 1.00 97.31 217 ILE A C 1
ATOM 1653 O O . ILE A 1 217 ? 16.437 -2.504 -14.635 1.00 97.31 217 ILE A O 1
ATOM 1657 N N . SER A 1 218 ? 16.392 -2.985 -12.451 1.00 95.56 218 SER A N 1
ATOM 1658 C CA . SER A 1 218 ? 17.484 -2.068 -12.116 1.00 95.56 218 SER A CA 1
ATOM 1659 C C . SER A 1 218 ? 18.794 -2.801 -11.855 1.00 95.56 218 SER A C 1
ATOM 1661 O O . SER A 1 218 ? 19.791 -2.486 -12.512 1.00 95.56 218 SER A O 1
ATOM 1663 N N . ARG A 1 219 ? 18.793 -3.799 -10.961 1.00 95.69 219 ARG A N 1
ATOM 1664 C CA . ARG A 1 219 ? 19.973 -4.619 -10.635 1.00 95.69 219 ARG A CA 1
ATOM 1665 C C . ARG A 1 219 ? 19.671 -6.113 -10.794 1.00 95.69 219 ARG A C 1
ATOM 1667 O O . ARG A 1 219 ? 18.495 -6.476 -10.759 1.00 95.69 219 ARG A O 1
ATOM 1674 N N . PRO A 1 220 ? 20.699 -6.966 -10.952 1.00 94.81 220 PRO A N 1
ATOM 1675 C CA . PRO A 1 220 ? 20.542 -8.416 -10.875 1.00 94.81 220 PRO A CA 1
ATOM 1676 C C . PRO A 1 220 ? 19.950 -8.867 -9.533 1.00 94.81 220 PRO A C 1
ATOM 1678 O O . PRO A 1 220 ? 19.969 -8.117 -8.552 1.00 94.81 220 PRO A O 1
ATOM 1681 N N . THR A 1 221 ? 19.441 -10.098 -9.497 1.00 96.50 221 THR A N 1
ATOM 1682 C CA . THR A 1 221 ? 19.061 -10.751 -8.237 1.00 96.50 221 THR A CA 1
ATOM 1683 C C . THR A 1 221 ? 20.295 -10.932 -7.352 1.00 96.50 221 THR A C 1
ATOM 1685 O O . THR A 1 221 ? 21.359 -11.318 -7.833 1.00 96.50 221 THR A O 1
ATOM 1688 N N . GLU A 1 222 ? 20.146 -10.678 -6.055 1.00 96.81 222 GLU A N 1
ATOM 1689 C CA . GLU A 1 222 ? 21.174 -10.913 -5.043 1.00 96.81 222 GLU A CA 1
ATOM 1690 C C . GLU A 1 222 ? 20.645 -11.804 -3.913 1.00 96.81 222 GLU A C 1
ATOM 1692 O O . GLU A 1 222 ? 19.474 -11.721 -3.531 1.00 96.81 222 GLU A O 1
ATOM 1697 N N . THR A 1 223 ? 21.514 -12.653 -3.367 1.00 97.31 223 THR A N 1
ATOM 1698 C CA . THR A 1 223 ? 21.234 -13.424 -2.149 1.00 97.31 223 THR A CA 1
ATOM 1699 C C . THR A 1 223 ? 21.256 -12.497 -0.938 1.00 97.31 223 THR A C 1
ATOM 1701 O O . THR A 1 223 ? 22.115 -11.621 -0.834 1.00 97.31 223 THR A O 1
ATOM 1704 N N . ILE A 1 224 ? 20.333 -12.706 -0.005 1.00 96.69 224 ILE A N 1
ATOM 1705 C CA . ILE A 1 224 ? 20.223 -11.940 1.234 1.00 96.69 224 ILE A CA 1
ATOM 1706 C C . ILE A 1 224 ? 20.351 -12.883 2.422 1.00 96.69 224 ILE A C 1
ATOM 1708 O O . ILE A 1 224 ? 19.610 -13.859 2.522 1.00 96.69 224 ILE A O 1
ATOM 1712 N N . ASN A 1 225 ? 21.271 -12.554 3.329 1.00 96.38 225 ASN A N 1
ATOM 1713 C CA . ASN A 1 225 ? 21.379 -13.225 4.616 1.00 96.38 225 ASN A CA 1
ATOM 1714 C C . ASN A 1 225 ? 20.302 -12.679 5.564 1.00 96.38 225 ASN A C 1
ATOM 1716 O O . ASN A 1 225 ? 20.323 -11.491 5.895 1.00 96.38 225 ASN A O 1
ATOM 1720 N N . GLY A 1 226 ? 19.355 -13.523 5.970 1.00 95.31 226 GLY A N 1
ATOM 1721 C CA . GLY A 1 226 ? 18.279 -13.136 6.893 1.00 95.31 226 GLY A CA 1
ATOM 1722 C C . GLY A 1 226 ? 18.576 -13.471 8.355 1.00 95.31 226 GLY A C 1
ATOM 1723 O O . GLY A 1 226 ? 17.683 -13.407 9.196 1.00 95.31 226 GLY A O 1
ATOM 1724 N N . GLY A 1 227 ? 19.814 -13.837 8.692 1.00 95.75 227 GLY A N 1
ATOM 1725 C CA . GLY A 1 227 ? 20.212 -14.187 10.051 1.00 95.75 227 GLY A CA 1
ATOM 1726 C C . GLY A 1 227 ? 19.408 -15.367 10.598 1.00 95.75 227 GLY A C 1
ATOM 1727 O O . GLY A 1 227 ? 19.295 -16.413 9.961 1.00 95.75 227 GLY A O 1
ATOM 1728 N N . SER A 1 228 ? 18.816 -15.198 11.782 1.00 95.31 228 SER A N 1
ATOM 1729 C CA . SER A 1 228 ? 17.939 -16.212 12.386 1.00 95.31 228 SER A CA 1
ATOM 1730 C C . SER A 1 228 ? 16.652 -16.462 11.597 1.00 95.31 228 SER A C 1
ATOM 1732 O O . SER A 1 228 ? 16.009 -17.484 11.818 1.00 95.31 228 SER A O 1
ATOM 1734 N N . ASN A 1 229 ? 16.284 -15.560 10.684 1.00 94.69 229 ASN A N 1
ATOM 1735 C CA . ASN A 1 229 ? 15.072 -15.662 9.873 1.00 94.69 229 ASN A CA 1
ATOM 1736 C C . ASN A 1 229 ? 15.306 -16.431 8.558 1.00 94.69 229 ASN A C 1
ATOM 1738 O O . ASN A 1 229 ? 14.394 -16.516 7.742 1.00 94.69 229 ASN A O 1
ATOM 1742 N N . GLY A 1 230 ? 16.505 -16.992 8.347 1.00 96.75 230 GLY A N 1
ATOM 1743 C CA . GLY A 1 230 ? 16.867 -17.780 7.165 1.00 96.75 230 GLY A CA 1
ATOM 1744 C C . GLY A 1 230 ? 17.248 -16.933 5.950 1.00 96.75 230 GLY A C 1
ATOM 1745 O O . GLY A 1 230 ? 16.886 -15.764 5.857 1.00 96.75 230 GLY A O 1
ATOM 1746 N N . ASP A 1 231 ? 17.985 -17.527 5.014 1.00 97.75 231 ASP A N 1
ATOM 1747 C CA . ASP A 1 231 ? 18.490 -16.838 3.823 1.00 97.75 231 ASP A CA 1
ATOM 1748 C C . ASP A 1 231 ? 17.481 -16.869 2.670 1.00 97.75 231 ASP A C 1
ATOM 1750 O O . ASP A 1 231 ? 16.763 -17.847 2.468 1.00 97.75 231 ASP A O 1
ATOM 1754 N N . GLY A 1 232 ? 17.476 -15.806 1.872 1.00 97.31 232 GLY A N 1
ATOM 1755 C CA . GLY A 1 232 ? 16.616 -15.677 0.700 1.00 97.31 232 GLY A CA 1
ATOM 1756 C C . GLY A 1 232 ? 17.299 -14.876 -0.398 1.00 97.31 232 GLY A C 1
ATOM 1757 O O . GLY A 1 232 ? 18.526 -14.833 -0.500 1.00 97.31 232 GLY A O 1
ATOM 1758 N N . SER A 1 233 ? 16.521 -14.220 -1.247 1.00 98.12 233 SER A N 1
ATOM 1759 C CA . SER A 1 233 ? 17.060 -13.373 -2.316 1.00 98.12 233 SER A CA 1
ATOM 1760 C C . SER A 1 233 ? 16.171 -12.169 -2.569 1.00 98.12 233 SER A C 1
ATOM 1762 O O . SER A 1 233 ? 14.997 -12.177 -2.218 1.00 98.12 233 SER A O 1
ATOM 1764 N N . ARG A 1 234 ? 16.693 -11.136 -3.221 1.00 98.12 234 ARG A N 1
ATOM 1765 C CA . ARG A 1 234 ? 15.876 -10.023 -3.711 1.00 98.12 234 ARG A CA 1
ATOM 1766 C C . ARG A 1 234 ? 16.381 -9.517 -5.047 1.00 98.12 234 ARG A C 1
ATOM 1768 O O . ARG A 1 234 ? 17.554 -9.678 -5.370 1.00 98.12 234 ARG A O 1
ATOM 1775 N N . GLN A 1 235 ? 15.522 -8.824 -5.781 1.00 98.44 235 GLN A N 1
ATOM 1776 C CA . GLN A 1 235 ? 15.923 -8.081 -6.969 1.00 98.44 235 GLN A CA 1
ATOM 1777 C C . GLN A 1 235 ? 15.440 -6.636 -6.906 1.00 98.44 235 GLN A C 1
ATOM 1779 O O . GLN A 1 235 ? 14.316 -6.369 -6.479 1.00 98.44 235 GLN A O 1
ATOM 1784 N N . LYS A 1 236 ? 16.300 -5.701 -7.334 1.00 98.00 236 LYS A N 1
ATOM 1785 C CA . LYS A 1 236 ? 15.983 -4.270 -7.409 1.00 98.00 236 LYS A CA 1
ATOM 1786 C C . LYS A 1 236 ? 15.301 -3.928 -8.732 1.00 98.00 236 LYS A C 1
ATOM 1788 O O . LYS A 1 236 ? 15.862 -4.164 -9.805 1.00 98.00 236 LYS A O 1
ATOM 1793 N N . PHE A 1 237 ? 14.188 -3.216 -8.625 1.00 98.06 237 PHE A N 1
ATOM 1794 C CA . PHE A 1 237 ? 13.491 -2.537 -9.717 1.00 98.06 237 PHE A CA 1
ATOM 1795 C C . PHE A 1 237 ? 13.532 -1.021 -9.494 1.00 98.06 237 PHE A C 1
ATOM 1797 O O . PHE A 1 237 ? 13.995 -0.560 -8.447 1.00 98.06 237 PHE A O 1
ATOM 1804 N N . LEU A 1 238 ? 13.072 -0.233 -10.465 1.00 96.31 238 LEU A N 1
ATOM 1805 C CA . LEU A 1 238 ? 13.058 1.230 -10.378 1.00 96.31 238 LEU A CA 1
ATOM 1806 C C . LEU A 1 238 ? 12.385 1.732 -9.085 1.00 96.31 238 LEU A C 1
ATOM 1808 O O . LEU A 1 238 ? 12.986 2.495 -8.324 1.00 96.31 238 LEU A O 1
ATOM 1812 N N . ASN A 1 239 ? 11.184 1.229 -8.796 1.00 96.00 239 ASN A N 1
ATOM 1813 C CA . ASN A 1 239 ? 10.323 1.733 -7.720 1.00 96.00 239 ASN A CA 1
ATOM 1814 C C . ASN A 1 239 ? 10.281 0.838 -6.473 1.00 96.00 239 ASN A C 1
ATOM 1816 O O . ASN A 1 239 ? 9.502 1.089 -5.557 1.00 96.00 239 ASN A O 1
ATOM 1820 N N . GLY A 1 240 ? 11.106 -0.208 -6.405 1.00 97.19 240 GLY A N 1
ATOM 1821 C CA . GLY A 1 240 ? 11.077 -1.114 -5.262 1.00 97.19 240 GLY A CA 1
ATOM 1822 C C . GLY A 1 240 ? 11.967 -2.330 -5.421 1.00 97.19 240 GLY A C 1
ATOM 1823 O O . GLY A 1 240 ? 12.967 -2.304 -6.145 1.00 97.19 240 GLY A O 1
ATOM 1824 N N . PHE A 1 241 ? 11.605 -3.380 -4.704 1.00 98.50 241 PHE A N 1
ATOM 1825 C CA . PHE A 1 241 ? 12.235 -4.685 -4.722 1.00 98.50 241 PHE A CA 1
ATOM 1826 C C . PHE A 1 241 ? 11.164 -5.767 -4.758 1.00 98.50 241 PHE A C 1
ATOM 1828 O O . PHE A 1 241 ? 10.069 -5.579 -4.233 1.00 98.50 241 PHE A O 1
ATOM 1835 N N . ILE A 1 242 ? 11.517 -6.923 -5.305 1.00 98.75 242 ILE A N 1
ATOM 1836 C CA . ILE A 1 242 ? 10.828 -8.170 -4.977 1.00 98.75 242 ILE A CA 1
ATOM 1837 C C . ILE A 1 242 ? 11.782 -8.989 -4.120 1.00 98.75 242 ILE A C 1
ATOM 1839 O O . ILE A 1 242 ? 12.923 -9.222 -4.524 1.00 98.75 242 ILE A O 1
ATOM 1843 N N . TYR A 1 243 ? 11.313 -9.404 -2.950 1.00 98.56 243 TYR A N 1
ATOM 1844 C CA . TYR A 1 243 ? 11.993 -10.341 -2.064 1.00 98.56 243 TYR A CA 1
ATOM 1845 C C . TYR A 1 243 ? 11.440 -11.746 -2.296 1.00 98.56 243 TYR A C 1
ATOM 1847 O O . TYR A 1 243 ? 10.247 -11.896 -2.540 1.00 98.56 243 TYR A O 1
ATOM 1855 N N . ARG A 1 244 ? 12.308 -12.753 -2.210 1.00 98.25 244 ARG A N 1
ATOM 1856 C CA . ARG A 1 244 ? 11.980 -14.175 -2.103 1.00 98.25 244 ARG A CA 1
ATOM 1857 C C . ARG A 1 244 ? 12.497 -14.663 -0.757 1.00 98.25 244 ARG A C 1
ATOM 1859 O O . ARG A 1 244 ? 13.700 -14.560 -0.504 1.00 98.25 244 ARG A O 1
ATOM 1866 N N . ASP A 1 245 ? 11.595 -15.144 0.082 1.00 97.50 245 ASP A N 1
ATOM 1867 C CA . ASP A 1 245 ? 11.920 -15.639 1.416 1.00 97.50 245 ASP A CA 1
ATOM 1868 C C . ASP A 1 245 ? 12.493 -17.081 1.371 1.00 97.50 245 ASP A C 1
ATOM 1870 O O . ASP A 1 245 ? 12.584 -17.681 0.292 1.00 97.50 245 ASP A O 1
ATOM 1874 N N . PRO A 1 246 ? 12.896 -17.668 2.515 1.00 96.62 246 PRO A N 1
ATOM 1875 C CA . PRO A 1 246 ? 13.439 -19.028 2.570 1.00 96.62 246 PRO A CA 1
ATOM 1876 C C . PRO A 1 246 ? 12.430 -20.134 2.219 1.00 96.62 246 PRO A C 1
ATOM 1878 O O . PRO A 1 246 ? 12.826 -21.287 2.060 1.00 96.62 246 PRO A O 1
ATOM 1881 N N . THR A 1 247 ? 11.136 -19.806 2.132 1.00 96.06 247 THR A N 1
ATOM 1882 C CA . THR A 1 247 ? 10.041 -20.718 1.762 1.00 96.06 247 THR A CA 1
ATOM 1883 C C . THR A 1 247 ? 9.623 -20.584 0.294 1.00 96.06 247 THR A C 1
ATOM 1885 O O . THR A 1 247 ? 8.631 -21.183 -0.114 1.00 96.06 247 THR A O 1
ATOM 1888 N N . ASP A 1 248 ? 10.387 -19.818 -0.496 1.00 95.19 248 ASP A N 1
ATOM 1889 C CA . ASP A 1 248 ? 10.114 -19.445 -1.890 1.00 95.19 248 ASP A CA 1
ATOM 1890 C C . ASP A 1 248 ? 8.925 -18.489 -2.101 1.00 95.19 248 ASP A C 1
ATOM 1892 O O . ASP A 1 248 ? 8.570 -18.183 -3.246 1.00 95.19 248 ASP A O 1
ATOM 1896 N N . ALA A 1 249 ? 8.343 -17.936 -1.034 1.00 97.81 249 ALA A N 1
ATOM 1897 C CA . ALA A 1 249 ? 7.299 -16.926 -1.151 1.00 97.81 249 ALA A CA 1
ATOM 1898 C C . ALA A 1 249 ? 7.889 -15.590 -1.628 1.00 97.81 249 ALA A C 1
ATOM 1900 O O . ALA A 1 249 ? 9.001 -15.216 -1.252 1.00 97.81 249 ALA A O 1
ATOM 1901 N N . THR A 1 250 ? 7.152 -14.864 -2.480 1.00 98.56 250 THR A N 1
ATOM 1902 C CA . THR A 1 250 ? 7.630 -13.616 -3.094 1.00 98.56 250 THR A CA 1
ATOM 1903 C C . THR A 1 250 ? 6.730 -12.422 -2.816 1.00 98.56 250 THR A C 1
ATOM 1905 O O . THR A 1 250 ? 5.517 -12.469 -3.036 1.00 98.56 250 THR A O 1
ATOM 1908 N N . PHE A 1 251 ? 7.351 -11.318 -2.399 1.00 98.50 251 PHE A N 1
ATOM 1909 C CA . PHE A 1 251 ? 6.652 -10.119 -1.943 1.00 98.50 251 PHE A CA 1
ATOM 1910 C C . PHE A 1 251 ? 7.313 -8.840 -2.446 1.00 98.50 251 PHE A C 1
ATOM 1912 O O . PHE A 1 251 ? 8.541 -8.724 -2.503 1.00 98.50 251 PHE A O 1
ATOM 1919 N N . ILE A 1 252 ? 6.481 -7.872 -2.817 1.00 98.50 252 ILE A N 1
ATOM 1920 C CA . ILE A 1 252 ? 6.899 -6.556 -3.297 1.00 98.50 252 ILE A CA 1
ATOM 1921 C C . ILE A 1 252 ? 7.138 -5.634 -2.108 1.00 98.50 252 ILE A C 1
ATOM 1923 O O . ILE A 1 252 ? 6.237 -5.420 -1.307 1.00 98.50 252 ILE A O 1
ATOM 1927 N N . VAL A 1 253 ? 8.318 -5.025 -2.032 1.00 97.62 253 VAL A N 1
ATOM 1928 C CA . VAL A 1 253 ? 8.621 -3.932 -1.097 1.00 97.62 253 VAL A CA 1
ATOM 1929 C C . VAL A 1 253 ? 8.894 -2.677 -1.926 1.00 97.62 253 VAL A C 1
ATOM 1931 O O . VAL A 1 253 ? 9.921 -2.587 -2.606 1.00 97.62 253 VAL A O 1
ATOM 1934 N N . LEU A 1 254 ? 7.965 -1.720 -1.918 1.00 95.44 254 LEU A N 1
ATOM 1935 C CA . LEU A 1 254 ? 8.115 -0.447 -2.635 1.00 95.44 254 LEU A CA 1
ATOM 1936 C C . LEU A 1 254 ? 9.137 0.462 -1.943 1.00 95.44 254 LEU A C 1
ATOM 1938 O O . LEU A 1 254 ? 9.418 0.294 -0.758 1.00 95.44 254 LEU A O 1
ATOM 1942 N N . ASN A 1 255 ? 9.714 1.412 -2.686 1.00 92.50 255 ASN A N 1
ATOM 1943 C CA . ASN A 1 255 ? 10.761 2.304 -2.174 1.00 92.50 255 ASN A CA 1
ATOM 1944 C C . ASN A 1 255 ? 10.343 3.028 -0.887 1.00 92.50 255 ASN A C 1
ATOM 1946 O O . ASN A 1 255 ? 11.163 3.129 0.022 1.00 92.50 255 ASN A O 1
ATOM 1950 N N . ASP A 1 256 ? 9.086 3.463 -0.797 1.00 88.56 256 ASP A N 1
ATOM 1951 C CA . ASP A 1 256 ? 8.546 4.157 0.372 1.00 88.56 256 ASP A CA 1
ATOM 1952 C C . ASP A 1 256 ? 8.663 3.306 1.640 1.00 88.56 256 ASP A C 1
ATOM 1954 O O . ASP A 1 256 ? 9.192 3.782 2.633 1.00 88.56 256 ASP A O 1
ATOM 1958 N N . VAL A 1 257 ? 8.301 2.020 1.594 1.00 91.69 257 VAL A N 1
ATOM 1959 C CA . VAL A 1 257 ? 8.448 1.092 2.735 1.00 91.69 257 VAL A CA 1
ATOM 1960 C C . VAL A 1 257 ? 9.902 0.634 2.916 1.00 91.69 257 VAL A C 1
ATOM 1962 O O . VAL A 1 257 ? 10.381 0.450 4.038 1.00 91.69 257 VAL A O 1
ATOM 1965 N N . PHE A 1 258 ? 10.631 0.462 1.811 1.00 91.88 258 PHE A N 1
ATOM 1966 C CA . PHE A 1 258 ? 11.996 -0.061 1.808 1.00 91.88 258 PHE A CA 1
ATOM 1967 C C . PHE A 1 258 ? 12.964 0.790 2.631 1.00 91.88 258 PHE A C 1
ATOM 1969 O O . PHE A 1 258 ? 13.853 0.219 3.263 1.00 91.88 258 PHE A O 1
ATOM 1976 N N . LEU A 1 259 ? 12.814 2.121 2.626 1.00 86.56 259 LEU A N 1
ATOM 1977 C CA . LEU A 1 259 ? 13.694 3.025 3.374 1.00 86.56 259 LEU A CA 1
ATOM 1978 C C . LEU A 1 259 ? 13.789 2.590 4.842 1.00 86.56 259 LEU A C 1
ATOM 1980 O O . LEU A 1 259 ? 14.863 2.196 5.298 1.00 86.56 259 LEU A O 1
ATOM 1984 N N . TYR A 1 260 ? 12.648 2.512 5.526 1.00 88.00 260 TYR A N 1
ATOM 1985 C CA . TYR A 1 260 ? 12.580 2.061 6.913 1.00 88.00 260 TYR A CA 1
ATOM 1986 C C . TYR A 1 260 ? 12.977 0.599 7.101 1.00 88.00 260 TYR A C 1
ATOM 1988 O O . TYR A 1 260 ? 13.721 0.260 8.025 1.00 88.00 260 TYR A O 1
ATOM 1996 N N . TYR A 1 261 ? 12.505 -0.283 6.215 1.00 92.88 261 TYR A N 1
ATOM 1997 C CA . TYR A 1 261 ? 12.823 -1.705 6.309 1.00 92.88 261 TYR A CA 1
ATOM 1998 C C . TYR A 1 261 ? 14.337 -1.945 6.248 1.00 92.88 261 TYR A C 1
ATOM 2000 O O . TYR A 1 261 ? 14.878 -2.752 6.997 1.00 92.88 261 TYR A O 1
ATOM 2008 N N . SER A 1 262 ? 15.048 -1.196 5.404 1.00 92.25 262 SER A N 1
ATOM 2009 C CA . SER A 1 262 ? 16.502 -1.285 5.289 1.00 92.25 262 SER A CA 1
ATOM 2010 C C . SER A 1 262 ? 17.237 -0.738 6.519 1.00 92.25 262 SER A C 1
ATOM 2012 O O . SER A 1 262 ? 18.187 -1.368 6.982 1.00 92.25 262 SER A O 1
ATOM 2014 N N . GLU A 1 263 ? 16.771 0.376 7.094 1.00 89.69 263 GLU A N 1
ATOM 2015 C CA . GLU A 1 263 ? 17.360 1.003 8.288 1.00 89.69 263 GLU A CA 1
ATOM 2016 C C . GLU A 1 263 ? 17.181 0.158 9.557 1.00 89.69 263 GLU A C 1
ATOM 2018 O O . GLU A 1 263 ? 18.009 0.213 10.465 1.00 89.69 263 GLU A O 1
ATOM 2023 N N . THR A 1 264 ? 16.141 -0.675 9.602 1.00 88.38 264 THR A N 1
ATOM 2024 C CA . THR A 1 264 ? 15.845 -1.583 10.724 1.00 88.38 264 THR A CA 1
ATOM 2025 C C . THR A 1 264 ? 16.460 -2.979 10.579 1.00 88.38 264 THR A C 1
ATOM 2027 O O . THR A 1 264 ? 16.131 -3.891 11.337 1.00 88.38 264 THR A O 1
ATOM 2030 N N . GLY A 1 265 ? 17.399 -3.154 9.641 1.00 92.75 265 GLY A N 1
ATOM 2031 C CA . GLY A 1 265 ? 18.146 -4.404 9.448 1.00 92.75 265 GLY A CA 1
ATOM 2032 C C . GLY A 1 265 ? 17.535 -5.370 8.427 1.00 92.75 265 GLY A C 1
ATOM 2033 O O . GLY A 1 265 ? 18.042 -6.484 8.255 1.00 92.75 265 GLY A O 1
ATOM 2034 N N . GLY A 1 266 ? 16.477 -4.961 7.721 1.00 94.75 266 GLY A N 1
ATOM 2035 C CA . GLY A 1 266 ? 15.843 -5.743 6.661 1.00 94.75 266 GLY A CA 1
ATOM 2036 C C . GLY A 1 266 ? 15.392 -7.128 7.142 1.00 94.75 266 GLY A C 1
ATOM 2037 O O . GLY A 1 266 ? 14.955 -7.264 8.286 1.00 94.75 266 GLY A O 1
ATOM 2038 N N . PRO A 1 267 ? 15.547 -8.182 6.315 1.00 96.69 267 PRO A N 1
ATOM 2039 C CA . PRO A 1 267 ? 15.152 -9.541 6.693 1.00 96.69 267 PRO A CA 1
ATOM 2040 C C . PRO A 1 267 ? 15.840 -10.095 7.942 1.00 96.69 267 PRO A C 1
ATOM 2042 O O . PRO A 1 267 ? 15.296 -10.985 8.585 1.00 96.69 267 PRO A O 1
ATOM 2045 N N . SER A 1 268 ? 17.021 -9.579 8.296 1.00 96.12 268 SER A N 1
ATOM 2046 C CA . SER A 1 268 ? 17.753 -9.982 9.506 1.00 96.12 268 SER A CA 1
ATOM 2047 C C . SER A 1 268 ? 17.314 -9.241 10.774 1.00 96.12 268 SER A C 1
ATOM 2049 O O . SER A 1 268 ? 17.694 -9.632 11.877 1.00 96.12 268 SER A O 1
ATOM 2051 N N . GLY A 1 269 ? 16.538 -8.165 10.617 1.00 94.00 269 GLY A N 1
ATOM 2052 C CA . GLY A 1 269 ? 16.019 -7.346 11.706 1.00 94.00 269 GLY A CA 1
ATOM 2053 C C . GLY A 1 269 ? 14.794 -7.952 12.391 1.00 94.00 269 GLY A C 1
ATOM 2054 O O . GLY A 1 269 ? 14.327 -9.040 12.050 1.00 94.00 269 GLY A O 1
ATOM 2055 N N . SER A 1 270 ? 14.236 -7.209 13.349 1.00 90.75 270 SER A N 1
ATOM 2056 C CA . SER A 1 270 ? 13.074 -7.641 14.142 1.00 90.75 270 SER A CA 1
ATOM 2057 C C . SER A 1 270 ? 11.788 -7.791 13.328 1.00 90.75 270 SER A C 1
ATOM 2059 O O . SER A 1 270 ? 10.921 -8.562 13.720 1.00 90.75 270 SER A O 1
ATOM 2061 N N . LEU A 1 271 ? 11.665 -7.086 12.199 1.00 91.88 271 LEU A N 1
ATOM 2062 C CA . LEU A 1 271 ? 10.529 -7.243 11.288 1.00 91.88 271 LEU A CA 1
ATOM 2063 C C . LEU A 1 271 ? 10.551 -8.586 10.544 1.00 91.88 271 LEU A C 1
ATOM 2065 O O . LEU A 1 271 ? 9.494 -9.108 10.206 1.00 91.88 271 LEU A O 1
ATOM 2069 N N . GLY A 1 272 ? 11.730 -9.163 10.290 1.00 95.31 272 GLY A N 1
ATOM 2070 C CA . GLY A 1 272 ? 11.858 -10.381 9.489 1.00 95.31 272 GLY A CA 1
ATOM 2071 C C . GLY A 1 272 ? 11.463 -10.189 8.022 1.00 95.31 272 GLY A C 1
ATOM 2072 O O . GLY A 1 272 ? 11.574 -9.091 7.473 1.00 95.31 272 GLY A O 1
ATOM 2073 N N . TRP A 1 273 ? 11.053 -11.270 7.356 1.00 97.31 273 TRP A N 1
ATOM 2074 C CA . TRP A 1 273 ? 10.650 -11.253 5.944 1.00 97.31 273 TRP A CA 1
ATOM 2075 C C . TRP A 1 273 ? 9.271 -10.596 5.745 1.00 97.31 273 TRP A C 1
ATOM 2077 O O . TRP A 1 273 ? 8.416 -10.719 6.627 1.00 97.31 273 TRP A O 1
ATOM 2087 N N . PRO A 1 274 ? 9.032 -9.909 4.607 1.00 97.12 274 PRO A N 1
ATOM 2088 C CA . PRO A 1 274 ? 7.690 -9.465 4.234 1.00 97.12 274 PRO A CA 1
ATOM 2089 C C . PRO A 1 274 ? 6.751 -10.667 4.074 1.00 97.12 274 PRO A C 1
ATOM 2091 O O . PRO A 1 274 ? 7.184 -11.733 3.642 1.00 97.12 274 PRO A O 1
ATOM 2094 N N . THR A 1 275 ? 5.475 -10.481 4.403 1.00 94.75 275 THR A N 1
ATOM 2095 C CA . THR A 1 275 ? 4.417 -11.508 4.308 1.00 94.75 275 THR A CA 1
ATOM 2096 C C . THR A 1 275 ? 3.244 -11.078 3.423 1.00 94.75 275 THR A C 1
ATOM 2098 O O . THR A 1 275 ? 2.348 -11.876 3.144 1.00 94.75 275 THR A O 1
ATOM 2101 N N . SER A 1 276 ? 3.263 -9.836 2.936 1.00 94.69 276 SER A N 1
ATOM 2102 C CA . SER A 1 276 ? 2.347 -9.305 1.926 1.00 94.69 276 SER A CA 1
ATOM 2103 C C . SER A 1 276 ? 3.077 -8.361 0.970 1.00 94.69 276 SER A C 1
ATOM 2105 O O . SER A 1 276 ? 4.229 -7.983 1.198 1.00 94.69 276 SER A O 1
ATOM 2107 N N . ASP A 1 277 ? 2.429 -7.995 -0.137 1.00 95.62 277 ASP A N 1
ATOM 2108 C CA . ASP A 1 277 ? 2.924 -6.912 -0.986 1.00 95.62 277 ASP A CA 1
ATOM 2109 C C . ASP A 1 277 ? 2.662 -5.559 -0.327 1.00 95.62 277 ASP A C 1
ATOM 2111 O O . ASP A 1 277 ? 1.602 -5.343 0.257 1.00 95.62 277 ASP A O 1
ATOM 2115 N N . ALA A 1 278 ? 3.592 -4.620 -0.490 1.00 94.06 278 ALA A N 1
ATOM 2116 C CA . ALA A 1 278 ? 3.344 -3.232 -0.136 1.00 94.06 278 ALA A CA 1
ATOM 2117 C C . ALA A 1 278 ? 2.152 -2.673 -0.930 1.00 94.06 278 ALA A C 1
ATOM 2119 O O . ALA A 1 278 ? 2.084 -2.812 -2.154 1.00 94.06 278 ALA A O 1
ATOM 2120 N N . SER A 1 279 ? 1.249 -1.989 -0.230 1.00 90.06 279 SER A N 1
ATOM 2121 C CA . SER A 1 279 ? 0.103 -1.285 -0.807 1.00 90.06 279 SER A CA 1
ATOM 2122 C C . SER A 1 279 ? 0.202 0.199 -0.489 1.00 90.06 279 SER A C 1
ATOM 2124 O O . SER A 1 279 ? 0.377 0.558 0.674 1.00 90.06 279 SER A O 1
ATOM 2126 N N . CYS A 1 280 ? 0.038 1.057 -1.497 1.00 88.00 280 CYS A N 1
ATOM 2127 C CA . CYS A 1 280 ? 0.081 2.506 -1.322 1.00 88.00 280 CYS A CA 1
ATOM 2128 C C . CYS A 1 280 ? -1.202 3.183 -1.818 1.00 88.00 280 CYS A C 1
ATOM 2130 O O . CYS A 1 280 ? -1.619 2.963 -2.955 1.00 88.00 280 CYS A O 1
ATOM 2132 N N . THR A 1 281 ? -1.774 4.056 -0.988 1.00 85.25 281 THR A N 1
ATOM 2133 C CA . THR A 1 281 ? -2.933 4.900 -1.312 1.00 85.25 281 THR A CA 1
ATOM 2134 C C . THR A 1 281 ? -2.584 6.344 -0.969 1.00 85.25 281 THR A C 1
ATOM 2136 O O . THR A 1 281 ? -2.157 6.626 0.150 1.00 85.25 281 THR A O 1
ATOM 2139 N N . ASP A 1 282 ? -2.740 7.259 -1.930 1.00 83.88 282 ASP A N 1
ATOM 2140 C CA . ASP A 1 282 ? -2.483 8.695 -1.748 1.00 83.88 282 ASP A CA 1
ATOM 2141 C C . ASP A 1 282 ? -1.122 8.998 -1.094 1.00 83.88 282 ASP A C 1
ATOM 2143 O O . ASP A 1 282 ? -1.019 9.812 -0.183 1.00 83.88 282 ASP A O 1
ATOM 2147 N N . GLY A 1 283 ? -0.057 8.316 -1.531 1.00 81.94 283 GLY A N 1
ATOM 2148 C CA . GLY A 1 283 ? 1.313 8.531 -1.039 1.00 81.94 283 GLY A CA 1
ATOM 2149 C C . GLY A 1 283 ? 1.597 8.012 0.376 1.00 81.94 283 GLY A C 1
ATOM 2150 O O . GLY A 1 283 ? 2.698 8.212 0.880 1.00 81.94 283 GLY A O 1
ATOM 2151 N N 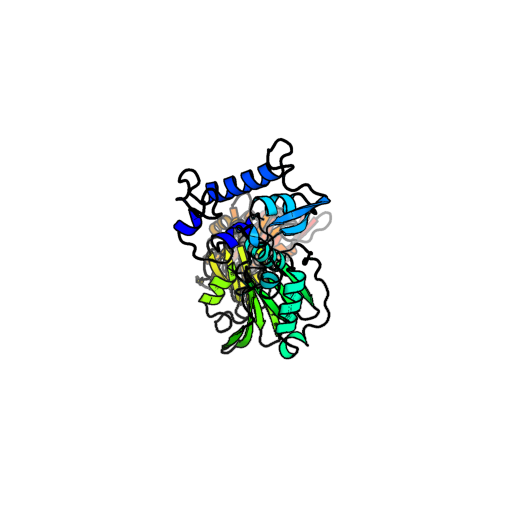. ASN A 1 284 ? 0.639 7.340 1.011 1.00 86.06 284 ASN A N 1
ATOM 2152 C CA . ASN A 1 284 ? 0.870 6.567 2.224 1.00 86.06 284 ASN A CA 1
ATOM 2153 C C . ASN A 1 284 ? 0.998 5.095 1.830 1.00 86.06 284 ASN A C 1
ATOM 2155 O O . ASN A 1 284 ? 0.281 4.647 0.933 1.00 86.06 284 ASN A O 1
ATOM 2159 N N . CYS A 1 285 ? 1.870 4.337 2.492 1.00 88.94 285 CYS A N 1
ATOM 2160 C CA . CYS A 1 285 ? 2.080 2.923 2.193 1.00 88.94 285 CYS A CA 1
ATOM 2161 C C . CYS A 1 285 ? 1.984 2.048 3.441 1.00 88.94 285 CYS A C 1
ATOM 2163 O O . CYS A 1 285 ? 2.251 2.493 4.555 1.00 88.94 285 CYS A O 1
ATOM 2165 N N . GLY A 1 286 ? 1.599 0.792 3.245 1.00 90.75 286 GLY A N 1
ATOM 2166 C CA . GLY A 1 286 ? 1.480 -0.210 4.294 1.00 90.75 286 GLY A CA 1
ATOM 2167 C C . GLY A 1 286 ? 1.964 -1.575 3.822 1.00 90.75 286 GLY A C 1
ATOM 2168 O O . GLY A 1 286 ? 1.782 -1.911 2.649 1.00 90.75 286 GLY A O 1
ATOM 2169 N N . GLN A 1 287 ? 2.592 -2.347 4.710 1.00 93.38 287 GLN A N 1
ATOM 2170 C CA . GLN A 1 287 ? 3.053 -3.702 4.399 1.00 93.38 287 GLN A CA 1
ATOM 2171 C C . GLN A 1 287 ? 3.166 -4.590 5.641 1.00 93.38 287 GLN A C 1
ATOM 2173 O O . GLN A 1 287 ? 3.656 -4.150 6.684 1.00 93.38 287 GLN A O 1
ATOM 2178 N N . ASP A 1 288 ? 2.772 -5.857 5.494 1.00 92.12 288 ASP A N 1
ATOM 2179 C CA . ASP A 1 288 ? 2.946 -6.891 6.512 1.00 92.12 288 ASP A CA 1
ATOM 2180 C C . ASP A 1 288 ? 4.331 -7.530 6.435 1.00 92.12 288 ASP A C 1
ATOM 2182 O O . ASP A 1 288 ? 4.856 -7.845 5.360 1.00 92.12 288 ASP A O 1
ATOM 2186 N N . PHE A 1 289 ? 4.888 -7.770 7.614 1.00 93.19 289 PHE A N 1
ATOM 2187 C CA . PHE A 1 289 ? 6.108 -8.517 7.858 1.00 93.19 289 PHE A CA 1
ATOM 2188 C C . PHE A 1 289 ? 5.853 -9.562 8.947 1.00 93.19 289 PHE A C 1
ATOM 2190 O O . PHE A 1 289 ? 4.914 -9.453 9.739 1.00 93.19 289 PHE A O 1
ATOM 2197 N N . ALA A 1 290 ? 6.717 -10.573 9.030 1.00 91.75 290 ALA A N 1
ATOM 2198 C CA . ALA A 1 290 ? 6.598 -11.634 10.029 1.00 91.75 290 ALA A CA 1
ATOM 2199 C C . ALA A 1 290 ? 6.590 -11.105 11.480 1.00 91.75 290 ALA A C 1
ATOM 2201 O O . ALA A 1 290 ? 5.948 -11.689 12.348 1.00 91.75 290 ALA A O 1
ATOM 2202 N N . GLY A 1 291 ? 7.302 -10.004 11.737 1.00 86.44 291 GLY A N 1
ATOM 2203 C CA . GLY A 1 291 ? 7.418 -9.355 13.043 1.00 86.44 291 GLY A CA 1
ATOM 2204 C C . GLY A 1 291 ? 6.508 -8.142 13.258 1.00 86.44 291 GLY A C 1
ATOM 2205 O O . GLY A 1 291 ? 6.667 -7.463 14.269 1.00 86.44 291 GLY A O 1
ATOM 2206 N N . GLY A 1 292 ? 5.597 -7.828 12.331 1.00 87.19 292 GLY A N 1
ATOM 2207 C CA . GLY A 1 292 ? 4.656 -6.714 12.485 1.00 87.19 292 GLY A CA 1
ATOM 2208 C C . GLY A 1 292 ? 4.230 -6.073 11.167 1.00 87.19 292 GLY A C 1
ATOM 2209 O O . GLY A 1 292 ? 4.560 -6.540 10.084 1.00 87.19 292 GLY A O 1
ATOM 2210 N N . TYR A 1 293 ? 3.498 -4.972 11.257 1.00 88.62 293 TYR A N 1
ATOM 2211 C CA . TYR A 1 293 ? 3.008 -4.196 10.122 1.00 88.62 293 TYR A CA 1
ATOM 2212 C C . TYR A 1 293 ? 3.682 -2.823 10.093 1.00 88.62 293 TYR A C 1
ATOM 2214 O O . TYR A 1 293 ? 3.743 -2.138 11.113 1.00 88.62 293 TYR A O 1
ATOM 2222 N N . VAL A 1 294 ? 4.199 -2.403 8.939 1.00 89.31 294 VAL A N 1
ATOM 2223 C CA . VAL A 1 294 ? 4.809 -1.076 8.766 1.00 89.31 294 VAL A CA 1
ATOM 2224 C C . VAL A 1 294 ? 3.838 -0.184 8.016 1.00 89.31 294 VAL A C 1
ATOM 2226 O O . VAL A 1 294 ? 3.375 -0.557 6.941 1.00 89.31 294 VAL A O 1
ATOM 2229 N N . MET A 1 295 ? 3.591 1.017 8.542 1.00 88.25 295 MET A N 1
ATOM 2230 C CA . MET A 1 295 ? 2.978 2.107 7.780 1.00 88.25 295 MET A CA 1
ATOM 2231 C C . MET A 1 295 ? 3.940 3.267 7.595 1.00 88.25 295 MET A C 1
ATOM 2233 O O . MET A 1 295 ? 4.652 3.642 8.528 1.00 88.25 295 MET A O 1
ATOM 2237 N N . SER A 1 296 ? 3.913 3.848 6.399 1.00 84.06 296 SER A N 1
ATOM 2238 C CA . SER A 1 296 ? 4.604 5.080 6.046 1.00 84.06 296 SER A CA 1
ATOM 2239 C C . SER A 1 296 ? 3.611 6.145 5.597 1.00 84.06 296 SER A C 1
ATOM 2241 O O . SER A 1 296 ? 2.654 5.854 4.878 1.00 84.06 296 SER A O 1
ATOM 2243 N N . SER A 1 297 ? 3.856 7.391 5.996 1.00 76.19 297 SER A N 1
ATOM 2244 C CA . SER A 1 297 ? 3.136 8.554 5.469 1.00 76.19 297 SER A CA 1
ATOM 2245 C C . SER A 1 297 ? 3.959 9.314 4.429 1.00 76.19 297 SER A C 1
ATOM 2247 O O . SER A 1 297 ? 5.174 9.127 4.342 1.00 76.19 297 SER A O 1
ATOM 2249 N N . GLN A 1 298 ? 3.327 10.246 3.706 1.00 70.56 298 GLN A N 1
ATOM 2250 C CA . GLN A 1 298 ? 4.008 11.145 2.753 1.00 70.56 298 GLN A CA 1
ATOM 2251 C C . GLN A 1 298 ? 5.193 11.933 3.353 1.00 70.56 298 GLN A C 1
ATOM 2253 O O . GLN A 1 298 ? 6.052 12.415 2.619 1.00 70.56 298 GLN A O 1
ATOM 2258 N N . ASN A 1 299 ? 5.249 12.076 4.683 1.00 68.38 299 ASN A N 1
ATOM 2259 C CA . ASN A 1 299 ? 6.332 12.764 5.391 1.00 68.38 299 ASN A CA 1
ATOM 2260 C C . ASN A 1 299 ? 7.451 11.812 5.854 1.00 68.38 299 ASN A C 1
ATOM 2262 O O . ASN A 1 299 ? 8.279 12.210 6.673 1.00 68.38 299 ASN A O 1
ATOM 2266 N N . ASN A 1 300 ? 7.472 10.566 5.367 1.00 64.62 300 ASN A N 1
ATOM 2267 C CA . ASN A 1 300 ? 8.383 9.501 5.798 1.00 64.62 300 ASN A CA 1
ATOM 2268 C C . ASN A 1 300 ? 8.303 9.199 7.306 1.00 64.62 300 ASN A C 1
ATOM 2270 O O . ASN A 1 300 ? 9.289 8.793 7.921 1.00 64.62 300 ASN A O 1
ATOM 2274 N N . THR A 1 301 ? 7.135 9.392 7.926 1.00 68.19 301 THR A N 1
ATOM 2275 C CA . THR A 1 301 ? 6.902 8.886 9.283 1.00 68.19 301 THR A CA 1
ATOM 2276 C C . THR A 1 301 ? 6.621 7.398 9.184 1.00 68.19 301 THR A C 1
ATOM 2278 O O . THR A 1 301 ? 5.611 7.009 8.601 1.00 68.19 301 THR A O 1
ATOM 2281 N N . PHE A 1 302 ? 7.503 6.586 9.759 1.00 71.25 302 PHE A N 1
ATOM 2282 C CA . PHE A 1 302 ? 7.374 5.135 9.784 1.00 71.25 302 PHE A CA 1
ATOM 2283 C C . PHE A 1 302 ? 6.986 4.653 11.167 1.00 71.25 302 PHE A C 1
ATOM 2285 O O . PHE A 1 302 ? 7.653 4.981 12.151 1.00 71.25 302 PHE A O 1
ATOM 2292 N N . LEU A 1 303 ? 5.925 3.859 11.241 1.00 80.00 303 LEU A N 1
ATOM 2293 C CA . LEU A 1 303 ? 5.472 3.271 12.491 1.00 80.00 303 LEU A CA 1
ATOM 2294 C C . LEU A 1 303 ? 5.311 1.766 12.312 1.00 80.00 303 LEU A C 1
ATOM 2296 O O . LEU A 1 303 ? 4.582 1.307 11.433 1.00 80.00 303 LEU A O 1
ATOM 2300 N N . VAL A 1 304 ? 6.033 1.023 13.153 1.00 76.75 304 VAL A N 1
ATOM 2301 C CA . VAL A 1 304 ? 5.847 -0.418 13.320 1.00 76.75 304 VAL A CA 1
ATOM 2302 C C . VAL A 1 304 ? 4.688 -0.621 14.268 1.00 76.75 304 VAL A C 1
ATOM 2304 O O . VAL A 1 304 ? 4.651 -0.057 15.363 1.00 76.75 304 VAL A O 1
ATOM 2307 N N . LEU A 1 305 ? 3.747 -1.423 13.808 1.00 78.69 305 LEU A N 1
ATOM 2308 C CA . LEU A 1 305 ? 2.554 -1.817 14.518 1.00 78.69 305 LEU A CA 1
ATOM 2309 C C . LEU A 1 305 ? 2.665 -3.311 14.764 1.00 78.69 305 LEU A C 1
ATOM 2311 O O . LEU A 1 305 ? 2.812 -4.105 13.837 1.00 78.69 305 LEU A O 1
ATOM 2315 N N . ASP A 1 306 ? 2.640 -3.679 16.029 1.00 82.50 306 ASP A N 1
ATOM 2316 C CA . ASP A 1 306 ? 2.803 -5.038 16.516 1.00 82.50 306 ASP A CA 1
ATOM 2317 C C . ASP A 1 306 ? 1.663 -5.373 17.487 1.00 82.50 306 ASP A C 1
ATOM 2319 O O . ASP A 1 306 ? 0.765 -4.555 17.728 1.00 82.50 306 ASP A O 1
ATOM 2323 N N . GLY A 1 307 ? 1.672 -6.607 17.992 1.00 87.12 307 GLY A N 1
ATOM 2324 C CA . GLY A 1 307 ? 0.618 -7.110 18.868 1.00 87.12 307 GLY A CA 1
ATOM 2325 C C . GLY A 1 307 ? -0.771 -6.977 18.242 1.00 87.12 307 GLY A C 1
ATOM 2326 O O . GLY A 1 307 ? -0.939 -7.046 17.021 1.00 87.12 307 GLY A O 1
ATOM 2327 N N . ALA A 1 308 ? -1.771 -6.725 19.081 1.00 91.75 308 ALA A N 1
ATOM 2328 C CA . ALA A 1 308 ? -3.162 -6.674 18.647 1.00 91.75 308 ALA A CA 1
ATOM 2329 C C . ALA A 1 308 ? -3.473 -5.457 17.758 1.00 91.75 308 ALA A C 1
ATOM 2331 O O . ALA A 1 308 ? -4.408 -5.504 16.958 1.00 91.75 308 ALA A O 1
ATOM 2332 N N . ILE A 1 309 ? -2.699 -4.366 17.873 1.00 91.44 309 ILE A N 1
ATOM 2333 C CA . ILE A 1 309 ? -2.840 -3.191 16.995 1.00 91.44 309 ILE A CA 1
ATOM 2334 C C . ILE A 1 309 ? -2.442 -3.570 15.573 1.00 91.44 309 ILE A C 1
ATOM 2336 O O . ILE A 1 309 ? -3.202 -3.318 14.636 1.00 91.44 309 ILE A O 1
ATOM 2340 N N . GLY A 1 310 ? -1.264 -4.189 15.428 1.00 88.44 310 GLY A N 1
ATOM 2341 C CA . GLY A 1 310 ? -0.793 -4.727 14.160 1.00 88.44 310 GLY A CA 1
ATOM 2342 C C . GLY A 1 310 ? -1.827 -5.682 13.579 1.00 88.44 310 GLY A C 1
ATOM 2343 O O . GLY A 1 310 ? -2.399 -5.376 12.538 1.00 88.44 310 GLY A O 1
ATOM 2344 N N . GLU A 1 311 ? -2.139 -6.767 14.295 1.00 87.56 311 GLU A N 1
ATOM 2345 C CA . GLU A 1 311 ? -3.069 -7.822 13.860 1.00 87.56 311 GLU A CA 1
ATOM 2346 C C . GLU A 1 311 ? -4.434 -7.287 13.403 1.00 87.56 311 GLU A C 1
ATOM 2348 O O . GLU A 1 311 ? -4.941 -7.690 12.351 1.00 87.56 311 GLU A O 1
ATOM 2353 N N . TYR A 1 312 ? -5.028 -6.346 14.148 1.00 89.12 312 TYR A N 1
ATOM 2354 C CA . TYR A 1 312 ? -6.297 -5.741 13.750 1.00 89.12 312 TYR A CA 1
ATOM 2355 C C . TYR A 1 312 ? -6.178 -5.017 12.410 1.00 89.12 312 TYR A C 1
ATOM 2357 O O . TYR A 1 312 ? -7.052 -5.160 11.552 1.00 89.12 312 TYR A O 1
ATOM 2365 N N . LEU A 1 313 ? -5.114 -4.237 12.218 1.00 87.50 313 LEU A N 1
ATOM 2366 C CA . LEU A 1 313 ? -4.908 -3.484 10.987 1.00 87.50 313 LEU A CA 1
ATOM 2367 C C . LEU A 1 313 ? -4.712 -4.425 9.799 1.00 87.50 313 LEU A C 1
ATOM 2369 O O . LEU A 1 313 ? -5.358 -4.208 8.773 1.00 87.50 313 LEU A O 1
ATOM 2373 N N . GLN A 1 314 ? -3.952 -5.514 9.957 1.00 81.38 314 GLN A N 1
ATOM 2374 C CA . GLN A 1 314 ? -3.807 -6.538 8.909 1.00 81.38 314 GLN A CA 1
ATOM 2375 C C . GLN A 1 314 ? -5.172 -7.113 8.499 1.00 81.38 314 GLN A C 1
ATOM 2377 O O . GLN A 1 314 ? -5.469 -7.264 7.314 1.00 81.38 314 GLN A O 1
ATOM 2382 N N . ALA A 1 315 ? -6.049 -7.370 9.475 1.00 85.12 315 ALA A N 1
ATOM 2383 C CA . ALA A 1 315 ? -7.378 -7.925 9.231 1.00 85.12 315 ALA A CA 1
ATOM 2384 C C . ALA A 1 315 ? -8.401 -6.913 8.672 1.00 85.12 315 ALA A C 1
ATOM 2386 O O . ALA A 1 315 ? -9.399 -7.324 8.077 1.00 85.12 315 ALA A O 1
ATOM 2387 N N . ASN A 1 316 ? -8.187 -5.603 8.849 1.00 84.56 316 ASN A N 1
ATOM 2388 C CA . ASN A 1 316 ? -9.194 -4.562 8.587 1.00 84.56 316 ASN A CA 1
ATOM 2389 C C . ASN A 1 316 ? -8.733 -3.491 7.584 1.00 84.56 316 ASN A C 1
ATOM 2391 O O . ASN A 1 316 ? -9.059 -2.312 7.721 1.00 84.56 316 ASN A O 1
ATOM 2395 N N . GLY A 1 317 ? -8.006 -3.902 6.542 1.00 80.31 317 GLY A N 1
ATOM 2396 C CA . GLY A 1 317 ? -7.666 -3.037 5.406 1.00 80.31 317 GLY A CA 1
ATOM 2397 C C . GLY A 1 317 ? -6.422 -2.169 5.604 1.00 80.31 317 GLY A C 1
ATOM 2398 O O . GLY A 1 317 ? -6.162 -1.298 4.771 1.00 80.31 317 GLY A O 1
ATOM 2399 N N . GLY A 1 318 ? -5.658 -2.410 6.673 1.00 84.31 318 GLY A N 1
ATOM 2400 C CA . GLY A 1 318 ? -4.351 -1.820 6.935 1.00 84.31 318 GLY A CA 1
ATOM 2401 C C . GLY A 1 318 ? -4.390 -0.300 6.904 1.00 84.31 318 GLY A C 1
ATOM 2402 O O . GLY A 1 318 ? -5.023 0.348 7.736 1.00 84.31 318 GLY A O 1
ATOM 2403 N N . ILE A 1 319 ? -3.737 0.267 5.894 1.00 83.62 319 ILE A N 1
ATOM 2404 C CA . ILE A 1 319 ? -3.675 1.712 5.669 1.00 83.62 319 ILE A CA 1
ATOM 2405 C C . ILE A 1 319 ? -5.040 2.367 5.417 1.00 83.62 319 ILE A C 1
ATOM 2407 O O . ILE A 1 319 ? -5.211 3.556 5.653 1.00 83.62 319 ILE A O 1
ATOM 2411 N N . ASN A 1 320 ? -6.026 1.586 4.973 1.00 83.94 320 ASN A N 1
ATOM 2412 C CA . ASN A 1 320 ? -7.392 2.044 4.734 1.00 83.94 320 ASN A CA 1
ATOM 2413 C C . ASN A 1 320 ? -8.329 1.724 5.912 1.00 83.94 320 ASN A C 1
ATOM 2415 O O . ASN A 1 320 ? -9.552 1.768 5.749 1.00 83.94 320 ASN A O 1
ATOM 2419 N N . SER A 1 321 ? -7.793 1.339 7.077 1.00 87.88 321 SER A N 1
ATOM 2420 C CA . SER A 1 321 ? -8.635 1.001 8.224 1.00 87.88 321 SER A CA 1
ATOM 2421 C C . SER A 1 321 ? -9.423 2.219 8.734 1.00 87.88 321 SER A C 1
ATOM 2423 O O . SER A 1 321 ? -8.986 3.364 8.576 1.00 87.88 321 SER A O 1
ATOM 2425 N N . PRO A 1 322 ? -10.547 2.003 9.444 1.00 87.69 322 PRO A N 1
ATOM 2426 C CA . PRO A 1 322 ? -11.305 3.088 10.066 1.00 87.69 322 PRO A CA 1
ATOM 2427 C C . PRO A 1 322 ? -10.521 3.893 11.111 1.00 87.69 322 PRO A C 1
ATOM 2429 O O . PRO A 1 322 ? -10.965 4.972 11.498 1.00 87.69 322 PRO A O 1
ATOM 2432 N N . TRP A 1 323 ? -9.383 3.387 11.594 1.00 90.56 323 TRP A N 1
ATOM 2433 C CA . TRP A 1 323 ? -8.552 4.086 12.573 1.00 90.56 323 TRP A CA 1
ATOM 2434 C C . TRP A 1 323 ? -7.771 5.250 11.942 1.00 90.56 323 TRP A C 1
ATOM 2436 O O . TRP A 1 323 ? -7.460 6.213 12.639 1.00 90.56 323 TRP A O 1
ATOM 2446 N N . GLY A 1 324 ? -7.540 5.212 10.624 1.00 87.75 324 GLY A N 1
ATOM 2447 C CA . GLY A 1 324 ? -6.681 6.162 9.914 1.00 87.75 324 GLY A CA 1
ATOM 2448 C C . GLY A 1 324 ? -5.193 5.854 10.099 1.00 87.75 324 GLY A C 1
ATOM 2449 O O . GLY A 1 324 ? -4.825 4.749 10.508 1.00 87.75 324 GLY A O 1
ATOM 2450 N N . LEU A 1 325 ? -4.328 6.818 9.782 1.00 85.69 325 LEU A N 1
ATOM 2451 C CA . LEU A 1 325 ? -2.880 6.653 9.918 1.00 85.69 325 LEU A CA 1
ATOM 2452 C C . LEU A 1 325 ? -2.421 6.776 11.379 1.00 85.69 325 LEU A C 1
ATOM 2454 O O . LEU A 1 325 ? -2.984 7.560 12.147 1.00 85.69 325 LEU A O 1
ATOM 2458 N N . PRO A 1 326 ? -1.371 6.043 11.778 1.00 87.69 326 PRO A N 1
ATOM 2459 C CA . PRO A 1 326 ? -0.781 6.179 13.096 1.00 87.69 326 PRO A CA 1
ATOM 2460 C C . PRO A 1 326 ? 0.021 7.488 13.175 1.00 87.69 326 PRO A C 1
ATOM 2462 O O . PRO A 1 326 ? 0.739 7.863 12.247 1.00 87.69 326 PRO A O 1
ATOM 2465 N N . LEU A 1 327 ? -0.096 8.190 14.300 1.00 86.88 327 LEU A N 1
ATOM 2466 C CA . LEU A 1 327 ? 0.523 9.500 14.543 1.00 86.88 327 LEU A CA 1
ATOM 2467 C C . LEU A 1 327 ? 1.719 9.428 15.502 1.00 86.88 327 LEU A C 1
ATOM 2469 O O . LEU A 1 327 ? 2.529 10.353 15.561 1.00 86.88 327 LEU A O 1
ATOM 2473 N N . SER A 1 328 ? 1.836 8.343 16.268 1.00 87.62 328 SER A N 1
ATOM 2474 C CA . SER A 1 328 ? 2.914 8.122 17.234 1.00 87.62 328 SER A CA 1
ATOM 2475 C C . SER A 1 328 ? 3.264 6.643 17.339 1.00 87.62 328 SER A C 1
ATOM 2477 O O . SER A 1 328 ? 2.468 5.789 16.958 1.00 87.62 328 SER A O 1
ATOM 2479 N N . ALA A 1 329 ? 4.419 6.320 17.922 1.00 85.69 329 ALA A N 1
ATOM 2480 C CA . ALA A 1 329 ? 4.670 4.964 18.407 1.00 85.69 329 ALA A CA 1
ATOM 2481 C C . ALA A 1 329 ? 3.692 4.609 19.542 1.00 85.69 329 ALA A C 1
ATOM 2483 O O . ALA A 1 329 ? 3.169 5.504 20.219 1.00 85.69 329 ALA A O 1
ATOM 2484 N N . ALA A 1 330 ? 3.450 3.314 19.744 1.00 89.12 330 ALA A N 1
ATOM 2485 C CA . ALA A 1 330 ? 2.686 2.832 20.886 1.00 89.12 330 ALA A CA 1
ATOM 2486 C C . ALA A 1 330 ? 3.462 3.057 22.195 1.00 89.12 330 ALA A C 1
ATOM 2488 O O . ALA A 1 330 ? 4.669 2.818 22.267 1.00 89.12 330 ALA A O 1
ATOM 2489 N N . GLU A 1 331 ? 2.763 3.476 23.246 1.00 92.81 331 GLU A N 1
ATOM 2490 C CA . GLU A 1 331 ? 3.319 3.719 24.576 1.00 92.81 331 GLU A CA 1
ATOM 2491 C C . GLU A 1 331 ? 2.608 2.886 25.648 1.00 92.81 331 GLU A C 1
ATOM 2493 O O . GLU A 1 331 ? 1.399 2.670 25.595 1.00 92.81 331 GLU A O 1
ATOM 2498 N N . THR A 1 332 ? 3.352 2.429 26.657 1.00 93.88 332 THR A N 1
ATOM 2499 C CA . THR A 1 332 ? 2.786 1.684 27.790 1.00 93.88 332 THR A CA 1
ATOM 2500 C C . THR A 1 332 ? 2.120 2.632 28.787 1.00 93.88 332 THR A C 1
ATOM 2502 O O . THR A 1 332 ? 2.725 3.609 29.230 1.00 93.88 332 THR A O 1
ATOM 2505 N N . ARG A 1 333 ? 0.888 2.317 29.201 1.00 90.94 333 ARG A N 1
ATOM 2506 C CA . ARG A 1 333 ? 0.091 3.101 30.159 1.00 90.94 333 ARG A CA 1
ATOM 2507 C C . ARG A 1 333 ? -0.562 2.210 31.211 1.00 90.94 333 ARG A C 1
ATOM 2509 O O . ARG A 1 333 ? -0.987 1.095 30.921 1.00 90.94 333 ARG A O 1
ATOM 2516 N N . THR A 1 334 ? -0.692 2.739 32.427 1.00 90.00 334 THR A N 1
ATOM 2517 C CA . THR A 1 334 ? -1.380 2.085 33.552 1.00 90.00 334 THR A CA 1
ATOM 2518 C C . THR A 1 334 ? -2.549 2.947 34.009 1.00 90.00 334 THR A C 1
ATOM 2520 O O . THR A 1 334 ? -2.346 4.107 34.363 1.00 90.00 334 THR A O 1
ATOM 2523 N N . PHE A 1 335 ? -3.756 2.377 34.050 1.00 84.50 335 PHE A N 1
ATOM 2524 C CA . PHE A 1 335 ? -4.972 3.082 34.470 1.00 84.50 335 PHE A CA 1
ATOM 2525 C C . PHE A 1 335 ? -5.481 2.542 35.805 1.00 84.50 335 PHE A C 1
ATOM 2527 O O . PHE A 1 335 ? -6.316 1.639 35.849 1.00 84.50 335 PHE A O 1
ATOM 2534 N N . GLY A 1 336 ? -4.972 3.095 36.908 1.00 79.62 336 GLY A N 1
ATOM 2535 C CA . GLY A 1 336 ? -5.442 2.779 38.260 1.00 79.62 336 GLY A CA 1
ATOM 2536 C C . GLY A 1 336 ? -5.548 1.272 38.534 1.00 79.62 336 GLY A C 1
ATOM 2537 O O . GLY A 1 336 ? -4.612 0.511 38.288 1.00 79.62 336 GLY A O 1
ATOM 2538 N N . SER A 1 337 ? -6.709 0.835 39.029 1.00 84.12 337 SER A N 1
ATOM 2539 C CA . SER A 1 337 ? -7.006 -0.578 39.312 1.00 84.12 337 SER A CA 1
ATOM 2540 C C . SER A 1 337 ? -7.265 -1.432 38.065 1.00 84.12 337 SER A C 1
ATOM 2542 O O . SER A 1 337 ? -7.374 -2.651 38.182 1.00 84.12 337 SER A O 1
ATOM 2544 N N . PHE A 1 338 ? -7.351 -0.831 36.877 1.00 85.06 338 PHE A N 1
ATOM 2545 C CA . PHE A 1 338 ? -7.594 -1.547 35.626 1.00 85.06 338 PHE A CA 1
ATOM 2546 C C . PHE A 1 338 ? -6.315 -2.128 35.003 1.00 85.06 338 PHE A C 1
ATOM 2548 O O . PHE A 1 338 ? -6.396 -2.836 33.996 1.00 85.06 338 PHE A O 1
ATOM 2555 N N . GLY A 1 339 ? -5.146 -1.871 35.596 1.00 89.38 339 GLY A N 1
ATOM 2556 C CA . GLY A 1 339 ? -3.869 -2.457 35.190 1.00 89.38 339 GLY A CA 1
ATOM 2557 C C . GLY A 1 339 ? -3.194 -1.733 34.025 1.00 89.38 339 GLY A C 1
ATOM 2558 O O . GLY A 1 339 ? -3.523 -0.588 33.709 1.00 89.38 339 GLY A O 1
ATOM 2559 N N . THR A 1 340 ? -2.221 -2.414 33.422 1.00 92.56 340 THR A N 1
ATOM 2560 C CA . THR A 1 340 ? -1.323 -1.886 32.385 1.00 92.56 340 THR A CA 1
ATOM 2561 C C . THR A 1 340 ? -1.689 -2.428 31.003 1.00 92.56 340 THR A C 1
ATOM 2563 O O . THR A 1 340 ? -2.138 -3.565 30.887 1.00 92.56 340 THR A O 1
ATOM 2566 N N . GLY A 1 341 ? -1.482 -1.610 29.974 1.00 93.38 341 GLY A N 1
ATOM 2567 C CA . GLY A 1 341 ? -1.641 -1.937 28.556 1.00 93.38 341 GLY A CA 1
ATOM 2568 C C . GLY A 1 341 ? -0.861 -0.940 27.695 1.00 93.38 341 GLY A C 1
ATOM 2569 O O . GLY A 1 341 ? -0.025 -0.195 28.218 1.00 93.38 341 GLY A O 1
ATOM 2570 N N . ARG A 1 342 ? -1.129 -0.904 26.391 1.00 94.38 342 ARG A N 1
ATOM 2571 C CA . ARG A 1 342 ? -0.507 0.029 25.440 1.00 94.38 342 ARG A CA 1
ATOM 2572 C C . ARG A 1 342 ? -1.555 0.960 24.844 1.00 94.38 342 ARG A C 1
ATOM 2574 O O . ARG A 1 342 ? -2.721 0.595 24.729 1.00 94.38 342 ARG A O 1
ATOM 2581 N N . ILE A 1 343 ? -1.152 2.172 24.485 1.00 93.50 343 ILE A N 1
ATOM 2582 C CA . ILE A 1 343 ? -1.984 3.096 23.713 1.00 93.50 343 ILE A CA 1
ATOM 2583 C C . ILE A 1 343 ? -1.194 3.656 22.542 1.00 93.50 343 ILE A C 1
ATOM 2585 O O . ILE A 1 343 ? 0.024 3.808 22.629 1.00 93.50 343 ILE A O 1
ATOM 2589 N N . GLN A 1 344 ? -1.881 4.003 21.463 1.00 93.31 344 GLN A N 1
ATOM 2590 C CA . GLN A 1 344 ? -1.261 4.606 20.292 1.00 93.31 344 GLN A CA 1
ATOM 2591 C C . GLN A 1 344 ? -2.205 5.611 19.639 1.00 93.31 344 GLN A C 1
ATOM 2593 O O . GLN A 1 344 ? -3.412 5.382 19.560 1.00 93.31 344 GLN A O 1
ATOM 2598 N N . GLN A 1 345 ? -1.658 6.742 19.197 1.00 92.44 345 GLN A N 1
ATOM 2599 C CA . GLN A 1 345 ? -2.434 7.789 18.540 1.00 92.44 345 GLN A CA 1
ATOM 2600 C C . GLN A 1 345 ? -2.598 7.487 17.053 1.00 92.44 345 GLN A C 1
ATOM 2602 O O . GLN A 1 345 ? -1.627 7.129 16.386 1.00 92.44 345 GLN A O 1
ATOM 2607 N N . PHE A 1 346 ? -3.813 7.680 16.550 1.00 91.56 346 PHE A N 1
ATOM 2608 C CA . PHE A 1 346 ? -4.194 7.566 15.148 1.00 91.56 346 PHE A CA 1
ATOM 2609 C C . PHE A 1 346 ? -5.019 8.793 14.728 1.00 91.56 346 PHE A C 1
ATOM 2611 O O . PHE A 1 346 ? -5.510 9.538 15.573 1.00 91.56 346 PHE A O 1
ATOM 2618 N N . GLU A 1 347 ? -5.181 9.014 13.423 1.00 90.38 347 GLU A N 1
ATOM 2619 C CA . GLU A 1 347 ? -5.920 10.168 12.882 1.00 90.38 347 GLU A CA 1
ATOM 2620 C C . GLU A 1 347 ? -7.369 10.273 13.371 1.00 90.38 347 GLU A C 1
ATOM 2622 O O . GLU A 1 347 ? -7.870 11.384 13.516 1.00 90.38 347 GLU A O 1
ATOM 2627 N N . ASN A 1 348 ? -8.038 9.141 13.621 1.00 91.88 348 ASN A N 1
ATOM 2628 C CA . ASN A 1 348 ? -9.445 9.123 14.036 1.00 91.88 348 ASN A CA 1
ATOM 2629 C C . ASN A 1 348 ? -9.646 8.863 15.542 1.00 91.88 348 ASN A C 1
ATOM 2631 O O . ASN A 1 348 ? -10.787 8.672 15.986 1.00 91.88 348 ASN A O 1
ATOM 2635 N N . GLY A 1 349 ? -8.566 8.827 16.328 1.00 93.88 349 GLY A N 1
ATOM 2636 C CA . GLY A 1 349 ? -8.612 8.696 17.783 1.00 93.88 349 GLY A CA 1
ATOM 2637 C C . GLY A 1 349 ? -7.436 7.929 18.381 1.00 93.88 349 GLY A C 1
ATOM 2638 O O . GLY A 1 349 ? -6.402 7.715 17.755 1.00 93.88 349 GLY A O 1
ATOM 2639 N N . THR A 1 350 ? -7.590 7.485 19.626 1.00 94.50 350 THR A N 1
ATOM 2640 C CA . THR A 1 350 ? -6.557 6.712 20.331 1.00 94.50 350 THR A CA 1
ATOM 2641 C C . THR A 1 350 ? -6.932 5.236 20.358 1.00 94.50 350 THR A C 1
ATOM 2643 O O . THR A 1 350 ? -8.002 4.877 20.848 1.00 94.50 350 THR A O 1
ATOM 2646 N N . VAL A 1 351 ? -6.046 4.366 19.883 1.00 95.38 351 VAL A N 1
ATOM 2647 C CA . VAL A 1 351 ? -6.197 2.912 20.005 1.00 95.38 351 VAL A CA 1
ATOM 2648 C C . VAL A 1 351 ? -5.626 2.460 21.342 1.00 95.38 351 VAL A C 1
ATOM 2650 O O . VAL A 1 351 ? -4.530 2.865 21.728 1.00 95.38 351 VAL A O 1
ATOM 2653 N N . TYR A 1 352 ? -6.380 1.623 22.048 1.00 94.75 352 TYR A N 1
ATOM 2654 C CA . TYR A 1 352 ? -5.993 1.031 23.323 1.00 94.75 352 TYR A CA 1
ATOM 2655 C C . TYR A 1 352 ? -5.836 -0.470 23.141 1.00 94.75 352 TYR A C 1
ATOM 2657 O O . TYR A 1 352 ? -6.783 -1.137 22.729 1.00 94.75 352 TYR A O 1
ATOM 2665 N N . GLU A 1 353 ? -4.664 -0.985 23.490 1.00 95.50 353 GLU A N 1
ATOM 2666 C CA . GLU A 1 353 ? -4.313 -2.395 23.424 1.00 95.50 353 GLU A CA 1
ATOM 2667 C C . GLU A 1 353 ? -4.144 -2.978 24.829 1.00 95.50 353 GLU A C 1
ATOM 2669 O O . GLU A 1 353 ? -3.379 -2.464 25.655 1.00 95.50 353 GLU A O 1
ATOM 2674 N N . LYS A 1 354 ? -4.849 -4.077 25.097 1.00 93.31 354 LYS A N 1
ATOM 2675 C CA . LYS A 1 354 ? -4.710 -4.853 26.326 1.00 93.31 354 LYS A CA 1
ATOM 2676 C C . LYS A 1 354 ? -5.201 -6.288 26.127 1.00 93.31 354 LYS A C 1
ATOM 2678 O O . LYS A 1 354 ? -6.202 -6.502 25.447 1.00 93.31 354 LYS A O 1
ATOM 2683 N N . ASP A 1 355 ? -4.528 -7.239 26.779 1.00 92.00 355 ASP A N 1
ATOM 2684 C CA . ASP A 1 355 ? -4.902 -8.661 26.808 1.00 92.00 355 ASP A CA 1
ATOM 2685 C C . ASP A 1 355 ? -5.149 -9.214 25.384 1.00 92.00 355 ASP A C 1
ATOM 2687 O O . ASP A 1 355 ? -6.191 -9.806 25.113 1.00 92.00 355 ASP A O 1
ATOM 2691 N N . ASP A 1 356 ? -4.210 -8.935 24.469 1.00 90.44 356 ASP A N 1
ATOM 2692 C CA . ASP A 1 356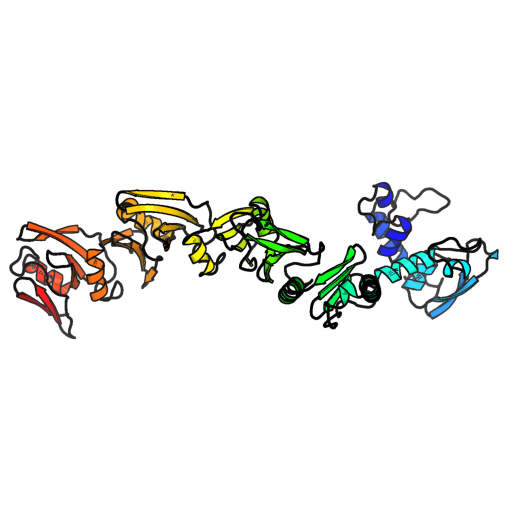 ? -4.233 -9.318 23.045 1.00 90.44 356 ASP A CA 1
ATOM 2693 C C . ASP A 1 356 ? -5.444 -8.790 22.250 1.00 90.44 356 ASP A C 1
ATOM 2695 O O . ASP A 1 356 ? -5.840 -9.342 21.225 1.00 90.44 356 ASP A O 1
ATOM 2699 N N . THR A 1 357 ? -6.047 -7.687 22.702 1.00 93.56 357 THR A N 1
ATOM 2700 C CA . THR A 1 357 ? -7.111 -6.985 21.973 1.00 93.56 357 THR A CA 1
ATOM 2701 C C . THR A 1 357 ? -6.790 -5.509 21.819 1.00 93.56 357 THR A C 1
ATOM 2703 O O . THR A 1 357 ? -6.193 -4.912 22.713 1.00 93.56 357 THR A O 1
ATOM 2706 N N . ALA A 1 358 ? -7.208 -4.910 20.702 1.00 95.38 358 ALA A N 1
ATOM 2707 C CA . ALA A 1 358 ? -7.042 -3.490 20.423 1.00 95.38 358 ALA A CA 1
ATOM 2708 C C . ALA A 1 358 ? -8.362 -2.872 19.953 1.00 95.38 358 ALA A C 1
ATOM 2710 O O . ALA A 1 358 ? -9.044 -3.446 19.105 1.00 95.38 358 ALA A O 1
ATOM 2711 N N . TYR A 1 359 ? -8.713 -1.708 20.507 1.00 95.75 359 TYR A N 1
ATOM 2712 C CA . TYR A 1 359 ? -9.933 -0.984 20.145 1.00 95.75 359 TYR A CA 1
ATOM 2713 C C . TYR A 1 359 ? -9.690 0.517 20.021 1.00 95.75 359 TYR A C 1
ATOM 2715 O O . TYR A 1 359 ? -9.041 1.122 20.882 1.00 95.75 359 TYR A O 1
ATOM 2723 N N . LEU A 1 360 ? -10.276 1.138 18.997 1.00 95.62 360 LEU A N 1
ATOM 2724 C CA . LEU A 1 360 ? -10.259 2.592 18.836 1.00 95.62 360 LEU A CA 1
ATOM 2725 C C . LEU A 1 360 ? -11.204 3.268 19.831 1.00 95.62 360 LEU A C 1
ATOM 2727 O O . LEU A 1 360 ? -12.399 2.994 19.860 1.00 95.62 360 LEU A O 1
ATOM 2731 N N . VAL A 1 361 ? -10.712 4.237 20.591 1.00 95.31 361 VAL A N 1
ATOM 2732 C CA . VAL A 1 361 ? -11.554 5.267 21.205 1.00 95.31 361 VAL A CA 1
ATOM 2733 C C . VAL A 1 361 ? -11.567 6.457 20.2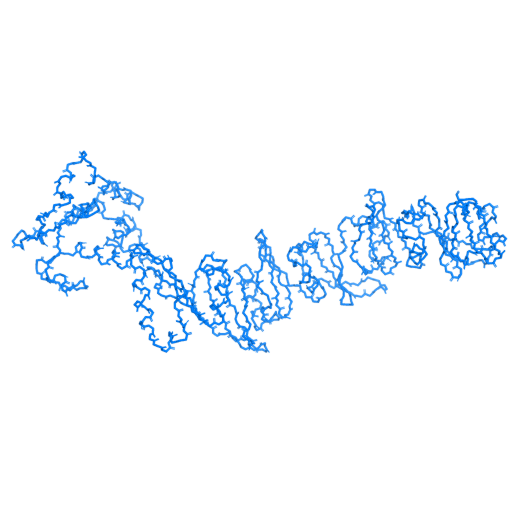55 1.00 95.31 361 VAL A C 1
ATOM 2735 O O . VAL A 1 361 ? -10.603 7.216 20.181 1.00 95.31 361 VAL A O 1
ATOM 2738 N N . ALA A 1 362 ? -12.653 6.577 19.491 1.00 94.25 362 ALA A N 1
ATOM 2739 C CA . ALA A 1 362 ? -12.764 7.580 18.439 1.00 94.25 362 ALA A CA 1
ATOM 2740 C C . ALA A 1 362 ? -12.861 9.000 19.012 1.00 94.25 362 ALA A C 1
ATOM 2742 O O . ALA A 1 362 ? -13.556 9.219 20.009 1.00 94.25 362 ALA A O 1
ATOM 2743 N N . ASP A 1 363 ? -12.288 9.985 18.318 1.00 92.50 363 ASP A N 1
ATOM 2744 C CA . ASP A 1 363 ? -12.339 11.398 18.733 1.00 92.50 363 ASP A CA 1
ATOM 2745 C C . ASP A 1 363 ? -13.772 11.910 18.906 1.00 92.50 363 ASP A C 1
ATOM 2747 O O . ASP A 1 363 ? -14.082 12.680 19.815 1.00 92.50 363 ASP A O 1
ATOM 2751 N N . ALA A 1 364 ? -14.697 11.398 18.091 1.00 91.81 364 ALA A N 1
ATOM 2752 C CA . ALA A 1 364 ? -16.119 11.710 18.188 1.00 91.81 364 ALA A CA 1
ATOM 2753 C C . ALA A 1 364 ? -16.765 11.308 19.534 1.00 91.81 364 ALA A C 1
ATOM 2755 O O . ALA A 1 364 ? -17.875 11.770 19.819 1.00 91.81 364 ALA A O 1
ATOM 2756 N N . LEU A 1 365 ? -16.113 10.451 20.334 1.00 93.50 365 LEU A N 1
ATOM 2757 C CA . LEU A 1 365 ? -16.526 10.030 21.677 1.00 93.50 365 LEU A CA 1
ATOM 2758 C C . LEU A 1 365 ? -15.730 10.734 22.794 1.00 93.50 365 LEU A C 1
ATOM 2760 O O . LEU A 1 365 ? -16.116 10.630 23.956 1.00 93.50 365 LEU A O 1
ATOM 2764 N N . ALA A 1 366 ? -14.659 11.470 22.476 1.00 90.38 366 ALA A N 1
ATOM 2765 C CA . ALA A 1 366 ? -13.720 11.998 23.467 1.00 90.38 366 ALA A CA 1
ATOM 2766 C C . ALA A 1 366 ? -14.385 12.908 24.516 1.00 90.38 366 ALA A C 1
ATOM 2768 O O . ALA A 1 366 ? -14.161 12.723 25.712 1.00 90.38 366 ALA A O 1
ATOM 2769 N N . ALA A 1 367 ? -15.255 13.837 24.097 1.00 91.62 367 ALA A N 1
ATOM 2770 C CA . ALA A 1 367 ? -15.978 14.722 25.017 1.00 91.62 367 ALA A CA 1
ATOM 2771 C C . ALA A 1 367 ? -16.924 13.943 25.949 1.00 91.62 367 ALA A C 1
ATOM 2773 O O . ALA A 1 367 ? -16.890 14.117 27.166 1.00 91.62 367 ALA A O 1
ATOM 2774 N N . ALA A 1 368 ? -17.693 13.004 25.392 1.00 94.94 368 ALA A N 1
ATOM 2775 C CA . ALA A 1 368 ? -18.584 12.141 26.164 1.00 94.94 368 ALA A CA 1
ATOM 2776 C C . ALA A 1 368 ? -17.818 11.243 27.154 1.00 94.94 368 ALA A C 1
ATOM 2778 O O . ALA A 1 368 ? -18.291 10.963 28.254 1.00 94.94 368 ALA A O 1
ATOM 2779 N N . LEU A 1 369 ? -16.623 10.785 26.783 1.00 95.38 369 LEU A N 1
ATOM 2780 C CA . LEU A 1 369 ? -15.758 10.015 27.667 1.00 95.38 369 LEU A CA 1
ATOM 2781 C C . LEU A 1 369 ? -15.182 10.885 28.794 1.00 95.38 369 LEU A C 1
ATOM 2783 O O . LEU A 1 369 ? -15.144 10.444 29.941 1.00 95.38 369 LEU A O 1
ATOM 2787 N N . ALA A 1 370 ? -14.782 12.122 28.498 1.00 94.12 370 ALA A N 1
ATOM 2788 C CA . ALA A 1 370 ? -14.299 13.071 29.500 1.00 94.12 370 ALA A CA 1
ATOM 2789 C C . ALA A 1 370 ? -15.382 13.425 30.536 1.00 94.12 370 ALA A C 1
ATOM 2791 O O . ALA A 1 370 ? -15.097 13.428 31.733 1.00 94.12 370 ALA A O 1
ATOM 2792 N N . ASP A 1 371 ? -16.630 13.623 30.100 1.00 94.75 371 ASP A N 1
ATOM 2793 C CA . ASP A 1 371 ? -17.786 13.914 30.966 1.00 94.75 371 ASP A CA 1
ATOM 2794 C C . ASP A 1 371 ? -18.027 12.846 32.046 1.00 94.75 371 ASP A C 1
ATOM 2796 O O . ASP A 1 371 ? -18.497 13.149 33.145 1.00 94.75 371 ASP A O 1
ATOM 2800 N N . VAL A 1 372 ? -17.701 11.584 31.751 1.00 94.38 372 VAL A N 1
ATOM 2801 C CA . VAL A 1 372 ? -17.845 10.461 32.694 1.00 94.38 372 VAL A CA 1
ATOM 2802 C C . VAL A 1 372 ? -16.557 10.157 33.470 1.00 94.38 372 VAL A C 1
ATOM 2804 O O . VAL A 1 372 ? -16.486 9.147 34.169 1.00 94.38 372 VAL A O 1
ATOM 2807 N N . GLY A 1 373 ? -15.549 11.031 33.375 1.00 92.50 373 GLY A N 1
ATOM 2808 C CA . GLY A 1 373 ? -14.281 10.932 34.102 1.00 92.50 373 GLY A CA 1
ATOM 2809 C C . GLY A 1 373 ? -13.137 10.268 33.332 1.00 92.50 373 GLY A C 1
ATOM 2810 O O . GLY A 1 373 ? -12.078 10.026 33.903 1.00 92.50 373 GLY A O 1
ATOM 2811 N N . GLY A 1 374 ? -13.316 9.983 32.042 1.00 92.06 374 GLY A N 1
ATOM 2812 C CA . GLY A 1 374 ? -12.269 9.424 31.194 1.00 92.06 374 GLY A CA 1
ATOM 2813 C C . GLY A 1 374 ? -11.978 7.941 31.444 1.00 92.06 374 GLY A C 1
ATOM 2814 O O . GLY A 1 374 ? -12.597 7.276 32.278 1.00 92.06 374 GLY A O 1
ATOM 2815 N N . VAL A 1 375 ? -10.983 7.419 30.721 1.00 89.75 375 VAL A N 1
ATOM 2816 C CA . VAL A 1 375 ? -10.522 6.020 30.839 1.00 89.75 375 VAL A CA 1
ATOM 2817 C C . VAL A 1 375 ? -9.987 5.665 32.229 1.00 89.75 375 VAL A C 1
ATOM 2819 O O . VAL A 1 375 ? -10.009 4.499 32.609 1.00 89.75 375 VAL A O 1
ATOM 2822 N N . GLU A 1 376 ? -9.569 6.651 33.027 1.00 88.38 376 GLU A N 1
ATOM 2823 C CA . GLU A 1 376 ? -9.156 6.426 34.418 1.00 88.38 376 GLU A CA 1
ATOM 2824 C C . GLU A 1 376 ? -10.322 5.974 35.310 1.00 88.38 376 GLU A C 1
ATOM 2826 O O . GLU A 1 376 ? -10.110 5.244 36.277 1.00 88.38 376 GLU A O 1
ATOM 2831 N N . VAL A 1 377 ? -11.553 6.371 34.967 1.00 90.94 377 VAL A N 1
ATOM 2832 C CA . VAL A 1 377 ? -12.771 6.009 35.704 1.00 90.94 377 VAL A CA 1
ATOM 2833 C C . VAL A 1 377 ? -13.476 4.819 35.064 1.00 90.94 377 VAL A C 1
ATOM 2835 O O . VAL A 1 377 ? -13.901 3.906 35.775 1.00 90.94 377 VAL A O 1
ATOM 2838 N N . VAL A 1 378 ? -13.612 4.804 33.733 1.00 93.06 378 VAL A N 1
ATOM 2839 C CA . VAL A 1 378 ? -14.382 3.750 33.046 1.00 93.06 378 VAL A CA 1
ATOM 2840 C C . VAL A 1 378 ? -13.556 2.513 32.676 1.00 93.06 378 VAL A C 1
ATOM 2842 O O . VAL A 1 378 ? -14.126 1.463 32.365 1.00 93.06 378 VAL A O 1
ATOM 2845 N N . GLY A 1 379 ? -12.229 2.611 32.750 1.00 92.88 379 GLY A N 1
ATOM 2846 C CA . GLY A 1 379 ? -11.282 1.551 32.420 1.00 92.88 379 GLY A CA 1
ATOM 2847 C C . GLY A 1 379 ? -11.042 1.377 30.920 1.00 92.88 379 GLY A C 1
ATOM 2848 O O . GLY A 1 379 ? -11.311 2.269 30.116 1.00 92.88 379 GLY A O 1
ATOM 2849 N N . TRP A 1 380 ? -10.518 0.207 30.548 1.00 94.25 380 TRP A N 1
ATOM 2850 C CA . TRP A 1 380 ? -10.139 -0.120 29.168 1.00 94.25 380 TRP A CA 1
ATOM 2851 C C . TRP A 1 380 ? -11.363 -0.350 28.275 1.00 94.25 380 TRP A C 1
ATOM 2853 O O . TRP A 1 380 ? -12.345 -0.931 28.765 1.00 94.25 380 TRP A O 1
ATOM 2863 N N . PRO A 1 381 ? -11.319 0.066 26.991 1.00 96.19 381 PRO A N 1
ATOM 2864 C CA . PRO A 1 381 ? -12.339 -0.301 26.016 1.00 96.19 381 PRO A CA 1
ATOM 2865 C C . PRO A 1 381 ? -12.314 -1.811 25.763 1.00 96.19 381 PRO A C 1
ATOM 2867 O O . PRO A 1 381 ? -11.268 -2.449 25.829 1.00 96.19 381 PRO A O 1
ATOM 2870 N N . LEU A 1 382 ? -13.486 -2.378 25.491 1.00 95.69 382 LEU A N 1
ATOM 2871 C CA . LEU A 1 382 ? -13.698 -3.819 25.292 1.00 95.69 382 LEU A CA 1
ATOM 2872 C C . LEU A 1 382 ? -14.362 -4.140 23.943 1.00 95.69 382 LEU A C 1
ATOM 2874 O O . LEU A 1 382 ? -14.746 -5.282 23.700 1.00 95.69 382 LEU A O 1
ATOM 2878 N N . ALA A 1 383 ? -14.603 -3.120 23.118 1.00 95.69 383 ALA A N 1
ATOM 2879 C CA . ALA A 1 383 ? -15.188 -3.231 21.788 1.00 95.69 383 ALA A CA 1
ATOM 2880 C C . ALA A 1 383 ? -14.937 -1.942 20.993 1.00 95.69 383 ALA A C 1
ATOM 2882 O O . ALA A 1 383 ? -14.791 -0.869 21.586 1.00 95.69 383 ALA A O 1
ATOM 2883 N N . GLU A 1 384 ? -15.001 -2.032 19.664 1.00 95.19 384 GLU A N 1
ATOM 2884 C CA . GLU A 1 384 ? -15.069 -0.868 18.774 1.00 95.19 384 GLU A CA 1
ATOM 2885 C C . GLU A 1 384 ? -16.282 0.032 19.109 1.00 95.19 384 GLU A C 1
ATOM 2887 O O . GLU A 1 384 ? -17.315 -0.451 19.605 1.00 95.19 384 GLU A O 1
ATOM 2892 N N . PRO A 1 385 ? -16.195 1.349 18.854 1.00 95.00 385 PRO A N 1
ATOM 2893 C CA . PRO A 1 385 ? -17.302 2.262 19.058 1.00 95.00 385 PRO A CA 1
ATOM 2894 C C . PRO A 1 385 ? -18.401 1.965 18.032 1.00 95.00 385 PRO A C 1
ATOM 2896 O O . PRO A 1 385 ? -18.163 1.833 16.834 1.00 95.00 385 PRO A O 1
ATOM 2899 N N . VAL A 1 386 ? -19.644 1.872 18.501 1.00 94.25 386 VAL A N 1
ATOM 2900 C CA . VAL A 1 386 ? -20.803 1.505 17.678 1.00 94.25 386 VAL A CA 1
ATOM 2901 C C . VAL A 1 386 ? -21.808 2.644 17.607 1.00 94.25 386 VAL A C 1
ATOM 2903 O O . VAL A 1 386 ? -22.129 3.274 18.620 1.00 94.25 386 VAL A O 1
ATOM 2906 N N . ARG A 1 387 ? -22.365 2.873 16.413 1.00 92.31 387 ARG A N 1
ATOM 2907 C CA . ARG A 1 387 ? -23.470 3.814 16.199 1.00 92.31 387 ARG A CA 1
ATOM 2908 C C . ARG A 1 387 ? -24.775 3.052 15.976 1.00 92.31 387 ARG A C 1
ATOM 2910 O O . ARG A 1 387 ? -24.925 2.358 14.979 1.00 92.31 387 ARG A O 1
ATOM 2917 N N . THR A 1 388 ? -25.727 3.182 16.899 1.00 88.50 388 THR A N 1
ATOM 2918 C CA . THR A 1 388 ? -27.057 2.548 16.813 1.00 88.50 388 THR A CA 1
ATOM 2919 C C . THR A 1 388 ? -28.132 3.622 16.902 1.00 88.50 388 THR A C 1
ATOM 2921 O O . THR A 1 388 ? -28.147 4.382 17.863 1.00 88.50 388 THR A O 1
ATOM 2924 N N . GLY A 1 389 ? -29.017 3.718 15.903 1.00 83.44 389 GLY A N 1
ATOM 2925 C CA . GLY A 1 389 ? -30.090 4.726 15.901 1.00 83.44 389 GLY A CA 1
ATOM 2926 C C . GLY A 1 389 ? -29.587 6.178 15.924 1.00 83.44 389 GLY A C 1
ATOM 2927 O O . GLY A 1 389 ? -30.266 7.050 16.447 1.00 83.44 389 GLY A O 1
ATOM 2928 N N . GLY A 1 390 ? -28.379 6.435 15.407 1.00 85.75 390 GLY A N 1
ATOM 2929 C CA . GLY A 1 390 ? -27.720 7.747 15.461 1.00 85.75 390 GLY A CA 1
ATOM 2930 C C . GLY A 1 390 ? -26.862 7.977 16.711 1.00 85.75 390 GLY A C 1
ATOM 2931 O O . GLY A 1 390 ? -25.930 8.779 16.655 1.00 85.75 390 GLY A O 1
ATOM 2932 N N . THR A 1 391 ? -27.076 7.216 17.785 1.00 92.00 391 THR A N 1
ATOM 2933 C CA . THR A 1 391 ? -26.342 7.324 19.053 1.00 92.00 391 THR A CA 1
ATOM 2934 C C . THR A 1 391 ? -25.011 6.579 18.995 1.00 92.00 391 THR A C 1
ATOM 2936 O O . THR A 1 391 ? -24.979 5.380 18.707 1.00 92.00 391 THR A O 1
ATOM 2939 N N . LEU A 1 392 ? -23.911 7.278 19.288 1.00 95.12 392 LEU A N 1
ATOM 2940 C CA . LEU A 1 392 ? -22.574 6.690 19.399 1.00 95.12 392 LEU A CA 1
ATOM 2941 C C . LEU A 1 392 ? -22.350 6.172 20.827 1.00 95.12 392 LEU A C 1
ATOM 2943 O O . LEU A 1 392 ? -22.647 6.868 21.796 1.00 95.12 392 LEU A O 1
ATOM 2947 N N . SER A 1 393 ? -21.828 4.956 20.971 1.00 96.81 393 SER A N 1
ATOM 2948 C CA . SER A 1 393 ? -21.481 4.389 22.278 1.00 96.81 393 SER A CA 1
ATOM 2949 C C . SER A 1 393 ? -20.318 3.414 22.184 1.00 96.81 393 SER A C 1
ATOM 2951 O O . SER A 1 393 ? -20.109 2.806 21.136 1.00 96.81 393 SER A O 1
ATOM 2953 N N . GLN A 1 394 ? -19.628 3.183 23.295 1.00 97.75 394 GLN A N 1
ATOM 2954 C CA . GLN A 1 394 ? -18.555 2.195 23.371 1.00 97.75 394 GLN A CA 1
ATOM 2955 C C . GLN A 1 394 ? -18.573 1.465 24.714 1.00 97.75 394 GLN A C 1
ATOM 2957 O O . GLN A 1 394 ? -18.988 2.020 25.734 1.00 97.75 394 GLN A O 1
ATOM 2962 N N . LEU A 1 395 ? -18.199 0.183 24.692 1.00 97.56 395 LEU A N 1
ATOM 2963 C CA . LEU A 1 395 ? -18.120 -0.657 25.883 1.00 97.56 395 LEU A CA 1
ATOM 2964 C C . LEU A 1 395 ? -16.730 -0.546 26.512 1.00 97.56 395 LEU A C 1
ATOM 2966 O O . LEU A 1 395 ? -15.731 -0.685 25.816 1.00 97.56 395 LEU A O 1
ATOM 2970 N N . TYR A 1 396 ? -16.701 -0.370 27.827 1.00 95.94 396 TYR A N 1
ATOM 2971 C CA . TYR A 1 396 ? -15.515 -0.309 28.671 1.00 95.94 396 TYR A CA 1
ATOM 2972 C C . TYR A 1 396 ? -15.667 -1.254 29.868 1.00 95.94 396 TYR A C 1
ATOM 2974 O O . TYR A 1 396 ? -16.744 -1.798 30.126 1.00 95.94 396 TYR A O 1
ATOM 2982 N N . SER A 1 397 ? -14.591 -1.412 30.636 1.00 93.25 397 SER A N 1
ATOM 2983 C CA . SER A 1 397 ? -14.545 -2.264 31.833 1.00 93.25 397 SER A CA 1
ATOM 2984 C C . SER A 1 397 ? -15.635 -1.928 32.870 1.00 93.25 397 SER A C 1
ATOM 2986 O O . SER A 1 397 ? -16.258 -2.831 33.435 1.00 93.25 397 SER A O 1
ATOM 2988 N N . ALA A 1 398 ? -15.910 -0.640 33.106 1.00 93.25 398 ALA A N 1
ATOM 2989 C CA . ALA A 1 398 ? -16.903 -0.180 34.083 1.00 93.25 398 ALA A CA 1
ATOM 2990 C C . ALA A 1 398 ? -18.331 -0.031 33.524 1.00 93.25 398 ALA A C 1
ATOM 2992 O O . ALA A 1 398 ? -19.280 0.150 34.296 1.00 93.25 398 ALA A O 1
ATOM 2993 N N . GLY A 1 399 ? -18.512 -0.100 32.203 1.00 95.81 399 GLY A N 1
ATOM 2994 C CA . GLY A 1 399 ? -19.830 -0.006 31.584 1.00 95.81 399 GLY A CA 1
ATOM 2995 C C . GLY A 1 399 ? -19.789 0.471 30.141 1.00 95.81 399 GLY A C 1
ATOM 2996 O O . GLY A 1 399 ? -18.758 0.433 29.482 1.00 95.81 399 GLY A O 1
ATOM 2997 N N . ARG A 1 400 ? -20.929 0.929 29.625 1.00 97.50 400 ARG A N 1
ATOM 2998 C CA . ARG A 1 400 ? -21.033 1.513 28.284 1.00 97.50 400 ARG A CA 1
ATOM 2999 C C . ARG A 1 400 ? -21.131 3.028 28.384 1.00 97.50 400 ARG A C 1
ATOM 3001 O O . ARG A 1 400 ? -22.084 3.527 28.976 1.00 97.50 400 ARG A O 1
ATOM 3008 N N . VAL A 1 401 ? -20.186 3.738 27.777 1.00 97.94 401 VAL A N 1
ATOM 3009 C CA . VAL A 1 401 ? -20.257 5.195 27.619 1.00 97.94 401 VAL A CA 1
ATOM 3010 C C . VAL A 1 401 ? -21.079 5.498 26.377 1.00 97.94 401 VAL A C 1
ATOM 3012 O O . VAL A 1 401 ? -20.856 4.911 25.316 1.00 97.94 401 VAL A O 1
ATOM 3015 N N . VAL A 1 402 ? -22.059 6.380 26.521 1.00 97.44 402 VAL A N 1
ATOM 3016 C CA . VAL A 1 402 ? -23.001 6.773 25.477 1.00 97.44 402 VAL A CA 1
ATOM 3017 C C . VAL A 1 402 ? -22.898 8.277 25.271 1.00 97.44 402 VAL A C 1
ATOM 3019 O O . VAL A 1 402 ? -22.985 9.035 26.235 1.00 97.44 402 VAL A O 1
ATOM 3022 N N . LYS A 1 403 ? -22.738 8.703 24.016 1.00 96.12 403 LYS A N 1
ATOM 3023 C CA . LYS A 1 403 ? -22.834 10.108 23.614 1.00 96.12 403 LYS A CA 1
ATOM 3024 C C . LYS A 1 403 ? -24.297 10.454 23.350 1.00 96.12 403 LYS A C 1
ATOM 3026 O O . LYS A 1 403 ? -24.899 9.937 22.407 1.00 96.12 403 LYS A O 1
ATOM 3031 N N . VAL A 1 404 ? -24.859 11.310 24.195 1.00 91.06 404 VAL A N 1
ATOM 3032 C CA . VAL A 1 404 ? -26.261 11.738 24.189 1.00 91.06 404 VAL A CA 1
ATOM 3033 C C . VAL A 1 404 ? -26.347 13.195 23.729 1.00 91.06 404 VAL A C 1
ATOM 3035 O O . VAL A 1 404 ? -25.542 14.039 24.121 1.00 91.06 404 VAL A O 1
ATOM 3038 N N . GLY A 1 405 ? -27.329 13.513 22.883 1.00 84.38 405 GLY A N 1
ATOM 3039 C CA . GLY A 1 405 ? -27.462 14.857 22.314 1.00 84.38 405 GLY A CA 1
ATOM 3040 C C . GLY A 1 405 ? -26.254 15.242 21.453 1.00 84.38 405 GLY A C 1
ATOM 3041 O O . GLY A 1 405 ? -25.788 14.436 20.647 1.00 84.38 405 GLY A O 1
ATOM 3042 N N . SER A 1 406 ? -25.763 16.478 21.598 1.00 78.62 406 SER A N 1
ATOM 3043 C CA . SER A 1 406 ? -24.611 16.954 20.823 1.00 78.62 406 SER A CA 1
ATOM 3044 C C . SER A 1 406 ? -23.284 16.408 21.341 1.00 78.62 406 SER A C 1
ATOM 3046 O O . SER A 1 406 ? -22.475 16.005 20.521 1.00 78.62 406 SER A O 1
ATOM 3048 N N . GLU A 1 407 ? -23.058 16.361 22.660 1.00 80.69 407 GLU A N 1
ATOM 3049 C CA . GLU A 1 407 ? -21.754 15.982 23.247 1.00 80.69 407 GLU A CA 1
ATOM 3050 C C . GLU A 1 407 ? -21.829 15.294 24.625 1.00 80.69 407 GLU A C 1
ATOM 3052 O O . GLU A 1 407 ? -20.810 14.797 25.093 1.00 80.69 407 GLU A O 1
ATOM 3057 N N . GLN A 1 408 ? -22.999 15.224 25.275 1.00 92.12 408 GLN A N 1
ATOM 3058 C CA . GLN A 1 408 ? -23.083 14.795 26.675 1.00 92.12 408 GLN A CA 1
ATOM 3059 C C . GLN A 1 408 ? -22.690 13.324 26.846 1.00 92.12 408 GLN A C 1
ATOM 3061 O O . GLN A 1 408 ? -23.247 12.437 26.195 1.00 92.12 408 GLN A O 1
ATOM 3066 N N . GLY A 1 409 ? -21.789 13.062 27.788 1.00 95.62 409 GLY A N 1
ATOM 3067 C CA . GLY A 1 409 ? -21.423 11.713 28.199 1.00 95.62 409 GLY A CA 1
ATOM 3068 C C . GLY A 1 409 ? -22.347 11.118 29.250 1.00 95.62 409 GLY A C 1
ATOM 3069 O O . GLY A 1 409 ? -22.593 11.724 30.294 1.00 95.62 409 GLY A O 1
ATOM 3070 N N . VAL A 1 410 ? -22.820 9.894 29.012 1.00 97.06 410 VAL A N 1
ATOM 3071 C CA . VAL A 1 410 ? -23.561 9.116 30.010 1.00 97.06 410 VAL A CA 1
ATOM 3072 C C . VAL A 1 410 ? -23.001 7.703 30.127 1.00 97.06 410 VAL A C 1
ATOM 3074 O O . VAL A 1 410 ? -22.927 6.968 29.143 1.00 97.06 410 VAL A O 1
ATOM 3077 N N . LEU A 1 411 ? -22.640 7.296 31.346 1.00 97.56 411 LEU A N 1
ATOM 3078 C CA . LEU A 1 411 ? -22.182 5.941 31.648 1.00 97.56 411 LEU A CA 1
ATOM 3079 C C . LEU A 1 411 ? -23.362 5.064 32.069 1.00 97.56 411 LEU A C 1
ATOM 3081 O O . LEU A 1 411 ? -24.037 5.339 33.062 1.00 97.56 411 LEU A O 1
ATOM 3085 N N . ILE A 1 412 ? -23.576 3.967 31.348 1.00 97.69 412 ILE A N 1
ATOM 3086 C CA . ILE A 1 412 ? -24.439 2.861 31.769 1.00 97.69 412 ILE A CA 1
ATOM 3087 C C . ILE A 1 412 ? -23.553 1.819 32.466 1.00 97.69 412 ILE A C 1
ATOM 3089 O O . ILE A 1 412 ? -22.754 1.182 31.775 1.00 97.69 412 ILE A O 1
ATOM 3093 N N . PRO A 1 413 ? -23.666 1.614 33.791 1.00 96.88 413 PRO A N 1
ATOM 3094 C CA . PRO A 1 413 ? -22.786 0.703 34.525 1.00 96.88 413 PRO A CA 1
ATOM 3095 C C . PRO A 1 413 ? -22.854 -0.740 34.010 1.00 96.88 413 PRO A C 1
ATOM 3097 O O . PRO A 1 413 ? -23.916 -1.198 33.579 1.00 96.88 413 PRO A O 1
ATOM 3100 N N . THR A 1 414 ? -21.747 -1.487 34.102 1.00 95.88 414 THR A N 1
ATOM 3101 C CA . THR A 1 414 ? -21.649 -2.884 33.623 1.00 95.88 414 THR A CA 1
ATOM 3102 C C . THR A 1 414 ? -22.771 -3.778 34.155 1.00 95.88 414 THR A C 1
ATOM 3104 O O . THR A 1 414 ? -23.377 -4.540 33.401 1.00 95.88 414 THR A O 1
ATOM 3107 N N . ASP A 1 415 ? -23.114 -3.648 35.437 1.00 95.25 415 ASP A N 1
ATOM 3108 C CA . ASP A 1 415 ? -24.199 -4.402 36.082 1.00 95.25 415 ASP A CA 1
ATOM 3109 C C . ASP A 1 415 ? -25.606 -4.093 35.535 1.00 95.25 415 ASP A C 1
ATOM 3111 O O . ASP A 1 415 ? -26.526 -4.891 35.702 1.00 95.25 415 ASP A O 1
ATOM 3115 N N . SER A 1 416 ? -25.778 -2.972 34.836 1.00 97.44 416 SER A N 1
ATOM 3116 C CA . SER A 1 416 ? -27.051 -2.533 34.263 1.00 97.44 416 SER A CA 1
ATOM 3117 C C . SER A 1 416 ? -27.197 -2.942 32.792 1.00 97.44 416 SER A C 1
ATOM 3119 O O . SER A 1 416 ? -28.309 -2.981 32.258 1.00 97.44 416 SER A O 1
ATOM 3121 N N . LEU A 1 417 ? -26.102 -3.343 32.132 1.00 97.12 417 LEU A N 1
ATOM 3122 C CA . LEU A 1 417 ? -26.093 -3.722 30.713 1.00 97.12 417 LEU A CA 1
ATOM 3123 C C . LEU A 1 417 ? -26.970 -4.940 30.405 1.00 97.12 417 LEU A C 1
ATOM 3125 O O . LEU A 1 417 ? -27.620 -4.993 29.357 1.00 97.12 417 LEU A O 1
ATOM 3129 N N . LYS A 1 418 ? -27.043 -5.913 31.321 1.00 97.38 418 LYS A N 1
ATOM 3130 C CA . LYS A 1 418 ? -27.921 -7.084 31.170 1.00 97.38 418 LYS A CA 1
ATOM 3131 C C . LYS A 1 418 ? -29.394 -6.672 31.140 1.00 97.38 418 LYS A C 1
ATOM 3133 O O . LYS A 1 418 ? -30.136 -7.158 30.286 1.00 97.38 418 LYS A O 1
ATOM 3138 N N . ALA A 1 419 ? -29.801 -5.772 32.035 1.00 97.88 419 ALA A N 1
ATOM 3139 C CA . ALA A 1 419 ? -31.165 -5.258 32.101 1.00 97.88 419 ALA A CA 1
ATOM 3140 C C . ALA A 1 419 ? -31.531 -4.480 30.831 1.00 97.88 419 ALA A C 1
ATOM 3142 O O . ALA A 1 419 ? -32.595 -4.712 30.258 1.00 97.88 419 ALA A O 1
ATOM 3143 N N . LEU A 1 420 ? -30.617 -3.632 30.344 1.00 97.19 420 LEU A N 1
ATOM 3144 C CA . LEU A 1 420 ? -30.787 -2.901 29.089 1.00 97.19 420 LEU A CA 1
ATOM 3145 C C . LEU A 1 420 ? -30.959 -3.851 27.895 1.00 97.19 420 LEU A C 1
ATOM 3147 O O . LEU A 1 420 ? -31.883 -3.689 27.103 1.00 97.19 420 LEU A O 1
ATOM 3151 N N . ARG A 1 421 ? -30.116 -4.885 27.780 1.00 96.50 421 ARG A N 1
ATOM 3152 C CA . ARG A 1 421 ? -30.224 -5.885 26.705 1.00 96.50 421 ARG A CA 1
ATOM 3153 C C . ARG A 1 421 ? -31.568 -6.615 26.735 1.00 96.50 421 ARG A C 1
ATOM 3155 O O . ARG A 1 421 ? -32.183 -6.800 25.690 1.00 96.50 421 ARG A O 1
ATOM 3162 N N . LEU A 1 422 ? -32.042 -7.002 27.920 1.00 96.69 422 LEU A N 1
ATOM 3163 C CA . LEU A 1 422 ? -33.346 -7.657 28.092 1.00 96.69 422 LEU A CA 1
ATOM 3164 C C . LEU A 1 422 ? -34.530 -6.722 27.795 1.00 96.69 422 LEU A C 1
ATOM 3166 O O . LEU A 1 422 ? -35.610 -7.207 27.465 1.00 96.69 422 LEU A O 1
ATOM 3170 N N . ALA A 1 423 ? -34.323 -5.404 27.860 1.00 96.00 423 ALA A N 1
ATOM 3171 C CA . ALA A 1 423 ? -35.287 -4.389 27.437 1.00 96.00 423 ALA A CA 1
ATOM 3172 C C . ALA A 1 423 ? -35.266 -4.093 25.922 1.00 96.00 423 ALA A C 1
ATOM 3174 O O . ALA A 1 423 ? -36.050 -3.267 25.453 1.00 96.00 423 ALA A O 1
ATOM 3175 N N . GLY A 1 424 ? -34.402 -4.770 25.155 1.00 94.56 424 GLY A N 1
ATOM 3176 C CA . GLY A 1 424 ? -34.232 -4.564 23.713 1.00 94.56 424 GLY A CA 1
ATOM 3177 C C . GLY A 1 424 ? -33.071 -3.640 23.332 1.00 94.56 424 GLY A C 1
ATOM 3178 O O . GLY A 1 424 ? -32.969 -3.252 22.176 1.00 94.56 424 GLY A O 1
ATOM 3179 N N . GLY A 1 425 ? -32.187 -3.291 24.271 1.00 93.44 425 GLY A N 1
ATOM 3180 C CA . GLY A 1 425 ? -31.098 -2.344 24.025 1.00 93.44 425 GLY A CA 1
ATOM 3181 C C . GLY A 1 425 ? -31.583 -0.893 23.965 1.00 93.44 425 GLY A C 1
ATOM 3182 O O . GLY A 1 425 ? -32.706 -0.588 24.362 1.00 93.44 425 GLY A O 1
ATOM 3183 N N . MET A 1 426 ? -30.743 0.004 23.439 1.00 94.19 426 MET A N 1
ATOM 3184 C CA . MET A 1 426 ? -31.098 1.425 23.258 1.00 94.19 426 MET A CA 1
ATOM 3185 C C . MET A 1 426 ? -32.145 1.654 22.156 1.00 94.19 426 MET A C 1
ATOM 3187 O O . MET A 1 426 ? -32.748 2.715 22.098 1.00 94.19 426 MET A O 1
ATOM 3191 N N . SER A 1 427 ? -32.394 0.661 21.298 1.00 92.81 427 SER A N 1
ATOM 3192 C CA . SER A 1 427 ? -33.518 0.649 20.350 1.00 92.81 427 SER A CA 1
ATOM 3193 C C . SER A 1 427 ? -34.798 0.042 20.941 1.00 92.81 427 SER A C 1
ATOM 3195 O O . SER A 1 427 ? -35.827 -0.016 20.268 1.00 92.81 427 SER A O 1
ATOM 3197 N N . GLY A 1 428 ? -34.728 -0.460 22.177 1.00 93.81 428 GLY A N 1
ATOM 3198 C CA . GLY A 1 428 ? -35.848 -1.031 22.907 1.00 93.81 428 GLY A CA 1
ATOM 3199 C C . GLY A 1 428 ? -36.760 0.029 23.519 1.00 93.81 428 GLY A C 1
ATOM 3200 O O . GLY A 1 428 ? -36.653 1.219 23.240 1.00 93.81 428 GLY A O 1
ATOM 3201 N N . TYR A 1 429 ? -37.656 -0.400 24.410 1.00 94.69 429 TYR A N 1
ATOM 3202 C CA . TYR A 1 429 ? -38.648 0.507 25.005 1.00 94.69 429 TYR A CA 1
ATOM 3203 C C . TYR A 1 429 ? -38.051 1.537 25.973 1.00 94.69 429 TYR A C 1
ATOM 3205 O O . TYR A 1 429 ? -38.739 2.489 26.322 1.00 94.69 429 TYR A O 1
ATOM 3213 N N . LEU A 1 430 ? -36.819 1.326 26.450 1.00 95.94 430 LEU A N 1
ATOM 3214 C CA . LEU A 1 430 ? -36.138 2.297 27.304 1.00 95.94 430 LEU A CA 1
ATOM 3215 C C . LEU A 1 430 ? -35.589 3.486 26.509 1.00 95.94 430 LEU A C 1
ATOM 3217 O O . LEU A 1 430 ? -35.559 4.582 27.053 1.00 95.94 430 LEU A O 1
ATOM 3221 N N . GLY A 1 431 ? -35.155 3.286 25.262 1.00 95.12 431 GLY A N 1
ATOM 3222 C CA . GLY A 1 431 ? -34.434 4.312 24.507 1.00 95.12 431 GLY A CA 1
ATOM 3223 C C . GLY A 1 431 ? -33.010 4.560 25.019 1.00 95.12 431 GLY A C 1
ATOM 3224 O O . GLY A 1 431 ? -32.358 3.676 25.590 1.00 95.12 431 GLY A O 1
ATOM 3225 N N . VAL A 1 432 ? -32.519 5.777 24.794 1.00 95.50 432 VAL A N 1
ATOM 3226 C CA . VAL A 1 432 ? -31.168 6.236 25.158 1.00 95.50 432 VAL A CA 1
ATOM 3227 C C . VAL A 1 432 ? -31.147 6.687 26.634 1.00 95.50 432 VAL A C 1
ATOM 3229 O O . VAL A 1 432 ? -32.164 7.169 27.141 1.00 95.50 432 VAL A O 1
ATOM 3232 N N . PRO A 1 433 ? -30.040 6.514 27.389 1.00 96.88 433 PRO A N 1
ATOM 3233 C CA . PRO A 1 433 ? -29.956 7.041 28.751 1.00 96.88 433 PRO A CA 1
ATOM 3234 C C . PRO A 1 433 ? -29.988 8.577 28.766 1.00 96.88 433 PRO A C 1
ATOM 3236 O O . PRO A 1 433 ? -29.435 9.223 27.881 1.00 96.88 433 PRO A O 1
ATOM 3239 N N . THR A 1 434 ? -30.587 9.166 29.801 1.00 95.62 434 THR A N 1
ATOM 3240 C CA . THR A 1 434 ? -30.701 10.632 29.962 1.00 95.62 434 THR A CA 1
ATOM 3241 C C . THR A 1 434 ? -29.872 11.175 31.126 1.00 95.62 434 THR A C 1
ATOM 3243 O O . THR A 1 434 ? -29.663 12.381 31.242 1.00 95.62 434 THR A O 1
ATOM 3246 N N . SER A 1 435 ? -29.373 10.295 31.998 1.00 94.44 435 SER A N 1
ATOM 3247 C CA . SER A 1 435 ? -28.503 10.658 33.115 1.00 94.44 435 SER A CA 1
ATOM 3248 C C . SER A 1 435 ? -27.539 9.532 33.472 1.00 94.44 435 SER A C 1
ATOM 3250 O O . SER A 1 435 ? -27.805 8.353 33.221 1.00 94.44 435 SER A O 1
ATOM 3252 N N . ASN A 1 436 ? -26.455 9.879 34.168 1.00 95.38 436 ASN A N 1
ATOM 3253 C CA . ASN A 1 436 ? -25.648 8.888 34.878 1.00 95.38 436 ASN A CA 1
ATOM 3254 C C . ASN A 1 436 ? -26.495 8.152 35.929 1.00 95.38 436 ASN A C 1
ATOM 3256 O O . ASN A 1 436 ? -27.510 8.670 36.416 1.00 95.38 436 ASN A O 1
ATOM 3260 N N . ALA A 1 437 ? -26.083 6.930 36.270 1.00 96.81 437 ALA A N 1
ATOM 3261 C CA . ALA A 1 437 ? -26.688 6.189 37.367 1.00 96.81 437 ALA A CA 1
ATOM 3262 C C . ALA A 1 437 ? -26.451 6.929 38.693 1.00 96.81 437 ALA A C 1
ATOM 3264 O O . ALA A 1 437 ? -25.339 7.353 38.996 1.00 96.81 437 ALA A O 1
ATOM 3265 N N . MET A 1 438 ? -27.506 7.070 39.489 1.00 96.94 438 MET A N 1
ATOM 3266 C CA . MET A 1 438 ? -27.458 7.704 40.804 1.00 96.94 438 MET A CA 1
ATOM 3267 C C . MET A 1 438 ? -27.749 6.680 41.891 1.00 96.94 438 MET A C 1
ATOM 3269 O O . MET A 1 438 ? -28.493 5.722 41.667 1.00 96.94 438 MET A O 1
ATOM 3273 N N . GLU A 1 439 ? -27.213 6.913 43.087 1.00 97.19 439 GLU A N 1
ATOM 3274 C CA . GLU A 1 439 ? -27.521 6.098 44.260 1.00 97.19 439 GLU A CA 1
ATOM 3275 C C . GLU A 1 439 ? -29.036 6.062 44.522 1.00 97.19 439 GLU A C 1
ATOM 3277 O O . GLU A 1 439 ? -29.748 7.070 44.440 1.00 97.19 439 GLU A O 1
ATOM 3282 N N . TYR A 1 440 ? -29.546 4.877 44.851 1.00 96.50 440 TYR A N 1
ATOM 3283 C CA . TYR A 1 440 ? -30.939 4.673 45.214 1.00 96.50 440 TYR A CA 1
ATOM 3284 C C . TYR A 1 440 ? -31.018 3.799 46.463 1.00 96.50 440 TYR A C 1
ATOM 3286 O O . TYR A 1 440 ? -30.560 2.663 46.464 1.00 96.50 440 TYR A O 1
ATOM 3294 N N . LYS A 1 441 ? -31.585 4.331 47.550 1.00 96.06 441 LYS A N 1
ATOM 3295 C CA . LYS A 1 441 ? -31.599 3.660 48.859 1.00 96.06 441 LYS A CA 1
ATOM 3296 C C . LYS A 1 441 ? -32.938 2.987 49.151 1.00 96.06 441 LYS A C 1
ATOM 3298 O O . LYS A 1 441 ? -33.977 3.656 49.182 1.00 96.06 441 LYS A O 1
ATOM 3303 N N . GLY A 1 442 ? -32.898 1.686 49.428 1.00 94.44 442 GLY A N 1
ATOM 3304 C CA . GLY A 1 442 ? -34.060 0.877 49.807 1.00 94.44 442 GLY A CA 1
ATOM 3305 C C . GLY A 1 442 ? -34.464 1.032 51.277 1.00 94.44 442 GLY A C 1
ATOM 3306 O O . GLY A 1 442 ? -33.742 1.627 52.082 1.00 94.44 442 GLY A O 1
ATOM 3307 N N . LYS A 1 443 ? -35.634 0.489 51.654 1.00 93.19 443 LYS A N 1
ATOM 3308 C CA . LYS A 1 443 ? -36.078 0.454 53.069 1.00 93.19 443 LYS A CA 1
ATOM 3309 C C . LYS A 1 443 ? -35.142 -0.378 53.953 1.00 93.19 443 LYS A C 1
ATOM 3311 O O . LYS A 1 443 ? -35.016 -0.106 55.139 1.00 93.19 443 LYS A O 1
ATOM 3316 N N . ASP A 1 444 ? -34.535 -1.397 53.361 1.00 90.44 444 ASP A N 1
ATOM 3317 C CA . ASP A 1 444 ? -33.564 -2.317 53.955 1.00 90.44 444 ASP A CA 1
ATOM 3318 C C . ASP A 1 444 ? -32.183 -1.684 54.188 1.00 90.44 444 ASP A C 1
ATOM 3320 O O . ASP A 1 444 ? -31.301 -2.329 54.743 1.00 90.44 444 ASP A O 1
ATOM 3324 N N . GLY A 1 445 ? -31.988 -0.426 53.782 1.00 92.69 445 GLY A N 1
ATOM 3325 C CA . GLY A 1 445 ? -30.704 0.260 53.882 1.00 92.69 445 GLY A CA 1
ATOM 3326 C C . GLY A 1 445 ? -29.726 -0.100 52.765 1.00 92.69 445 GLY A C 1
ATOM 3327 O O . GLY A 1 445 ? -28.673 0.529 52.698 1.00 92.69 445 GLY A O 1
ATOM 3328 N N . TYR A 1 446 ? -30.084 -1.032 51.872 1.00 95.00 446 TYR A N 1
ATOM 3329 C CA . TYR A 1 446 ? -29.268 -1.378 50.714 1.00 95.00 446 TYR A CA 1
ATOM 3330 C C . TYR A 1 446 ? -29.097 -0.157 49.803 1.00 95.00 446 TYR A C 1
ATOM 3332 O O . TYR A 1 446 ? -30.069 0.547 49.495 1.00 95.00 446 TYR A O 1
ATOM 3340 N N . LEU A 1 447 ? -27.855 0.081 49.386 1.00 95.81 447 LEU A N 1
ATOM 3341 C CA . LEU A 1 447 ? -27.486 1.124 48.437 1.00 95.81 447 LEU A CA 1
ATOM 3342 C C . LEU A 1 447 ? -27.416 0.502 47.046 1.00 95.81 447 LEU A C 1
ATOM 3344 O O . LEU A 1 447 ? -26.435 -0.135 46.675 1.00 95.81 447 LEU A O 1
ATOM 3348 N N . GLY A 1 448 ? -28.516 0.643 46.316 1.00 96.19 448 GLY A N 1
ATOM 3349 C CA . GLY A 1 448 ? -28.595 0.298 44.909 1.00 96.19 448 GLY A CA 1
ATOM 3350 C C . GLY A 1 448 ? -28.353 1.517 44.028 1.00 96.19 448 GLY A C 1
ATOM 3351 O O . GLY A 1 448 ? -27.869 2.558 44.477 1.00 96.19 448 GLY A O 1
ATOM 3352 N N . SER A 1 449 ? -28.761 1.412 42.770 1.00 97.56 449 SER A N 1
ATOM 3353 C CA . SER A 1 449 ? -28.726 2.532 41.833 1.00 97.56 449 SER A CA 1
ATOM 3354 C C . SER A 1 449 ? -30.018 2.625 41.033 1.00 97.56 449 SER A C 1
ATOM 3356 O O . SER A 1 449 ? -30.778 1.661 40.905 1.00 97.56 449 SER A O 1
ATOM 3358 N N . LYS A 1 450 ? -30.286 3.815 40.504 1.00 97.88 450 LYS A N 1
ATOM 3359 C CA . LYS A 1 450 ? -31.289 4.029 39.465 1.00 97.88 450 LYS A CA 1
ATOM 3360 C C . LYS A 1 450 ? -30.679 4.843 38.333 1.00 97.88 450 LYS A C 1
ATOM 3362 O O . LYS A 1 450 ? -29.896 5.757 38.589 1.00 97.88 450 LYS A O 1
ATOM 3367 N N . GLN A 1 451 ? -31.068 4.544 37.105 1.00 98.62 451 GLN A N 1
ATOM 3368 C CA . GLN A 1 451 ? -30.637 5.283 35.926 1.00 98.62 451 GLN A CA 1
ATOM 3369 C C . GLN A 1 451 ? -31.830 5.569 35.025 1.00 98.62 451 GLN A C 1
ATOM 3371 O O . GLN A 1 451 ? -32.591 4.654 34.709 1.00 98.62 451 GLN A O 1
ATOM 3376 N N . ALA A 1 452 ? -31.986 6.836 34.646 1.00 98.00 452 ALA A N 1
ATOM 3377 C CA . ALA A 1 452 ? -33.065 7.291 33.784 1.00 98.00 452 ALA A CA 1
ATOM 3378 C C . ALA A 1 452 ? -32.708 7.109 32.301 1.00 98.00 452 ALA A C 1
ATOM 3380 O O . ALA A 1 452 ? -31.562 7.302 31.888 1.00 98.00 452 ALA A O 1
ATOM 3381 N N . PHE A 1 453 ? -33.721 6.743 31.525 1.00 97.88 453 PHE A N 1
ATOM 3382 C CA . PHE A 1 453 ? -33.723 6.602 30.075 1.00 97.88 453 PHE A CA 1
ATOM 3383 C C . PHE A 1 453 ? -34.949 7.339 29.515 1.00 97.88 453 PHE A C 1
ATOM 3385 O O . PHE A 1 453 ? -35.834 7.726 30.275 1.00 97.88 453 PHE A O 1
ATOM 3392 N N . GLU A 1 454 ? -35.007 7.547 28.202 1.00 96.44 454 GLU A N 1
ATOM 3393 C CA . GLU A 1 454 ? -36.100 8.284 27.542 1.00 96.44 454 GLU A CA 1
ATOM 3394 C C . GLU A 1 454 ? -37.500 7.698 27.793 1.00 96.44 454 GLU A C 1
ATOM 3396 O O . GLU A 1 454 ? -38.458 8.459 27.878 1.00 96.44 454 GLU A O 1
ATOM 3401 N N . GLY A 1 455 ? -37.615 6.369 27.886 1.00 96.44 455 GLY A N 1
ATOM 3402 C CA . GLY A 1 455 ? -38.882 5.646 28.063 1.00 96.44 455 GLY A CA 1
ATOM 3403 C C . GLY A 1 455 ? -38.964 4.805 29.340 1.00 96.44 455 GLY A C 1
ATOM 3404 O O . GLY A 1 455 ? -39.780 3.876 29.432 1.00 96.44 455 GLY A O 1
ATOM 3405 N N . GLY A 1 456 ? -38.073 5.039 30.308 1.00 97.62 456 GLY A N 1
ATOM 3406 C CA . GLY A 1 456 ? -38.086 4.292 31.560 1.00 97.62 456 GLY A CA 1
ATOM 3407 C C . GLY A 1 456 ? -36.879 4.493 32.466 1.00 97.62 456 GLY A C 1
ATOM 3408 O O . GLY A 1 456 ? -36.052 5.383 32.307 1.00 97.62 456 GLY A O 1
ATOM 3409 N N . THR A 1 457 ? -36.765 3.621 33.461 1.00 98.44 457 THR A N 1
ATOM 3410 C CA . THR A 1 457 ? -35.693 3.623 34.459 1.00 98.44 457 THR A CA 1
ATOM 3411 C C . THR A 1 457 ? -35.163 2.205 34.657 1.00 98.44 457 THR A C 1
ATOM 3413 O O . THR A 1 457 ? -35.933 1.256 34.811 1.00 98.44 457 THR A O 1
ATOM 3416 N N . ILE A 1 458 ? -33.841 2.040 34.700 1.00 98.69 458 ILE A N 1
ATOM 3417 C CA . ILE A 1 458 ? -33.218 0.819 35.227 1.00 98.69 458 ILE A CA 1
ATOM 3418 C C . ILE A 1 458 ? -32.980 1.013 36.720 1.00 98.69 458 ILE A C 1
ATOM 3420 O O . ILE A 1 458 ? -32.418 2.024 37.135 1.00 98.69 458 ILE A O 1
ATOM 3424 N N . VAL A 1 459 ? -33.400 0.042 37.529 1.00 98.31 459 VAL A N 1
ATOM 3425 C CA . VAL A 1 459 ? -33.190 0.037 38.981 1.00 98.31 459 VAL A CA 1
ATOM 3426 C C . VAL A 1 459 ? -32.377 -1.189 39.360 1.00 98.31 459 VAL A C 1
ATOM 3428 O O . VAL A 1 459 ? -32.802 -2.317 39.103 1.00 98.31 459 VAL A O 1
ATOM 3431 N N . ARG A 1 460 ? -31.241 -0.972 40.019 1.00 97.62 460 ARG A N 1
ATOM 3432 C CA . ARG A 1 460 ? -30.423 -2.020 40.622 1.00 97.62 460 ARG A CA 1
ATOM 3433 C C . ARG A 1 460 ? -30.737 -2.139 42.099 1.00 97.62 460 ARG A C 1
ATOM 3435 O O . ARG A 1 460 ? -30.549 -1.184 42.848 1.00 97.62 460 ARG A O 1
ATOM 3442 N N . GLY A 1 461 ? -31.193 -3.318 42.500 1.00 96.31 461 GLY A N 1
ATOM 3443 C CA . GLY A 1 461 ? -31.376 -3.688 43.899 1.00 96.31 461 GLY A CA 1
ATOM 3444 C C . GLY A 1 461 ? -30.436 -4.819 44.323 1.00 96.31 461 GLY A C 1
ATOM 3445 O O . GLY A 1 461 ? -29.529 -5.177 43.575 1.00 96.31 461 GLY A O 1
ATOM 3446 N N . PRO A 1 462 ? -30.690 -5.433 45.492 1.00 95.56 462 PRO A N 1
ATOM 3447 C CA . PRO A 1 462 ? -29.876 -6.532 46.012 1.00 95.56 462 PRO A CA 1
ATOM 3448 C C . PRO A 1 462 ? -29.805 -7.766 45.103 1.00 95.56 462 PRO A C 1
ATOM 3450 O O . PRO A 1 462 ? -28.854 -8.532 45.199 1.00 95.56 462 PRO A O 1
ATOM 3453 N N . ALA A 1 463 ? -30.831 -7.994 44.275 1.00 93.94 463 ALA A N 1
ATOM 3454 C CA . ALA A 1 463 ? -30.932 -9.188 43.440 1.00 93.94 463 ALA A CA 1
ATOM 3455 C C . ALA A 1 463 ? -30.210 -9.035 42.091 1.00 93.94 463 ALA A C 1
ATOM 3457 O O . ALA A 1 463 ? -29.404 -9.884 41.731 1.00 93.94 463 ALA A O 1
ATOM 3458 N N . ASP A 1 464 ? -30.537 -7.984 41.336 1.00 96.44 464 ASP A N 1
ATOM 3459 C CA . ASP A 1 464 ? -29.964 -7.661 40.022 1.00 96.44 464 ASP A CA 1
ATOM 3460 C C . ASP A 1 464 ? -30.423 -6.238 39.615 1.00 96.44 464 ASP A C 1
ATOM 3462 O O . ASP A 1 464 ? -31.140 -5.558 40.368 1.00 96.44 464 ASP A O 1
ATOM 3466 N N . ALA A 1 465 ? -30.043 -5.797 38.416 1.00 98.00 465 ALA A N 1
ATOM 3467 C CA . ALA A 1 465 ? -30.643 -4.658 37.731 1.00 98.00 465 ALA A CA 1
ATOM 3468 C C . ALA A 1 465 ? -31.870 -5.078 36.909 1.00 98.00 465 ALA A C 1
ATOM 3470 O O . ALA A 1 465 ? -31.856 -6.086 36.201 1.00 98.00 465 ALA A O 1
ATOM 3471 N N . PHE A 1 466 ? -32.935 -4.275 36.960 1.00 98.31 466 PHE A N 1
ATOM 3472 C CA . PHE A 1 466 ? -34.161 -4.514 36.199 1.00 98.31 466 PHE A CA 1
ATOM 3473 C C . PHE A 1 466 ? -34.659 -3.234 35.530 1.00 98.31 466 PHE A C 1
ATOM 3475 O O . PHE A 1 466 ? -34.792 -2.190 36.169 1.00 98.31 466 PHE A O 1
ATOM 3482 N N . ALA A 1 467 ? -34.967 -3.340 34.239 1.00 98.12 467 ALA A N 1
ATOM 3483 C CA . ALA A 1 467 ? -35.554 -2.272 33.443 1.00 98.12 467 ALA A CA 1
ATOM 3484 C C . ALA A 1 467 ? -37.054 -2.124 33.727 1.00 98.12 467 ALA A C 1
ATOM 3486 O O . ALA A 1 467 ? -37.782 -3.119 33.814 1.00 98.12 467 ALA A O 1
ATOM 3487 N N . MET A 1 468 ? -37.518 -0.882 33.821 1.00 97.69 468 MET A N 1
ATOM 3488 C CA . MET A 1 468 ? -38.900 -0.529 34.120 1.00 97.69 468 MET A CA 1
ATOM 3489 C C . MET A 1 468 ? -39.355 0.603 33.186 1.00 97.69 468 MET A C 1
ATOM 3491 O O . MET A 1 468 ? -38.729 1.655 33.206 1.00 97.69 468 MET A O 1
ATOM 3495 N N . PRO A 1 469 ? -40.399 0.419 32.358 1.00 97.50 469 PRO A N 1
ATOM 3496 C CA . PRO A 1 469 ? -40.952 1.501 31.540 1.00 97.50 469 PRO A CA 1
ATOM 3497 C C . PRO A 1 469 ? -41.605 2.575 32.419 1.00 97.50 469 PRO A C 1
ATOM 3499 O O . PRO A 1 469 ? -42.050 2.257 33.527 1.00 97.50 469 PRO A O 1
ATOM 3502 N N . ASP A 1 470 ? -41.733 3.804 31.916 1.00 96.75 470 ASP A N 1
ATOM 3503 C CA . ASP A 1 470 ? -42.225 4.956 32.697 1.00 96.75 470 ASP A CA 1
ATOM 3504 C C . ASP A 1 470 ? -43.550 4.690 33.412 1.00 96.75 470 ASP A C 1
ATOM 3506 O O . ASP A 1 470 ? -43.658 4.897 34.617 1.00 96.75 470 ASP A O 1
ATOM 3510 N N . ALA A 1 471 ? -44.526 4.087 32.725 1.00 95.81 471 ALA A N 1
ATOM 3511 C CA . ALA A 1 471 ? -45.816 3.753 33.330 1.00 95.81 471 ALA A CA 1
ATOM 3512 C C . ALA A 1 471 ? -45.684 2.867 34.588 1.00 95.81 471 ALA A C 1
ATOM 3514 O O . ALA A 1 471 ? -46.442 3.017 35.550 1.00 95.81 471 ALA A O 1
ATOM 3515 N N . LEU A 1 472 ? -44.734 1.920 34.598 1.00 97.25 472 LEU A N 1
ATOM 3516 C CA . LEU A 1 472 ? -44.461 1.092 35.777 1.00 97.25 472 LEU A CA 1
ATOM 3517 C C . LEU A 1 472 ? -43.665 1.866 36.828 1.00 97.25 472 LEU A C 1
ATOM 3519 O O . LEU A 1 472 ? -43.944 1.709 38.018 1.00 97.25 472 LEU A O 1
ATOM 3523 N N . TRP A 1 473 ? -42.702 2.682 36.400 1.00 97.50 473 TRP A N 1
ATOM 3524 C CA . TRP A 1 473 ? -41.866 3.495 37.278 1.00 97.50 473 TRP A CA 1
ATOM 3525 C C . TRP A 1 473 ? -42.692 4.507 38.070 1.00 97.50 473 TRP A C 1
ATOM 3527 O O . TRP A 1 473 ? -42.600 4.545 39.299 1.00 97.50 473 TRP A O 1
ATOM 3537 N N . ASP A 1 474 ? -43.596 5.220 37.409 1.00 96.88 474 ASP A N 1
ATOM 3538 C CA . ASP A 1 474 ? -44.509 6.172 38.036 1.00 96.88 474 ASP A CA 1
ATOM 3539 C C . ASP A 1 474 ? -45.434 5.478 39.039 1.00 96.88 474 ASP A C 1
ATOM 3541 O O . ASP A 1 474 ? -45.564 5.896 40.196 1.00 96.88 474 ASP A O 1
ATOM 3545 N N . ALA A 1 475 ? -46.024 4.344 38.645 1.00 96.94 475 ALA A N 1
ATOM 3546 C CA . ALA A 1 475 ? -46.857 3.554 39.543 1.00 96.94 475 ALA A CA 1
ATOM 3547 C C . ALA A 1 475 ? -46.068 3.043 40.758 1.00 96.94 475 ALA A C 1
ATOM 3549 O O . ALA A 1 475 ? -46.583 3.061 41.878 1.00 96.94 475 ALA A O 1
ATOM 3550 N N . TYR A 1 476 ? -44.817 2.630 40.569 1.00 97.75 476 TYR A N 1
ATOM 3551 C CA . TYR A 1 476 ? -43.929 2.198 41.642 1.00 97.75 476 TYR A CA 1
ATOM 3552 C C . TYR A 1 476 ? -43.573 3.350 42.594 1.00 97.75 476 TYR A C 1
ATOM 3554 O O . TYR A 1 476 ? -43.643 3.183 43.819 1.00 97.75 476 TYR A O 1
ATOM 3562 N N . LEU A 1 477 ? -43.294 4.546 42.068 1.00 97.25 477 LEU A N 1
ATOM 3563 C CA . LEU A 1 477 ? -43.020 5.742 42.865 1.00 97.25 477 LEU A CA 1
ATOM 3564 C C . LEU A 1 477 ? -44.232 6.198 43.689 1.00 97.25 477 LEU A C 1
ATOM 3566 O O . LEU A 1 477 ? -44.056 6.538 44.860 1.00 97.25 477 LEU A O 1
ATOM 3570 N N . THR A 1 478 ? -45.466 6.082 43.176 1.00 97.00 478 THR A N 1
ATOM 3571 C CA . THR A 1 478 ? -46.689 6.377 43.967 1.00 97.00 478 THR A CA 1
ATOM 3572 C C . THR A 1 478 ? -46.843 5.472 45.195 1.00 97.00 478 THR A C 1
ATOM 3574 O O . THR A 1 478 ? -47.630 5.747 46.103 1.00 97.00 478 THR A O 1
ATOM 3577 N N . LYS A 1 479 ? -46.104 4.357 45.227 1.00 96.62 479 LYS A N 1
ATOM 3578 C CA . LYS A 1 479 ? -46.075 3.382 46.322 1.00 96.62 479 LYS A CA 1
ATOM 3579 C C . LYS A 1 479 ? -44.779 3.461 47.123 1.00 96.62 479 LYS A C 1
ATOM 3581 O O . LYS A 1 479 ? -44.484 2.520 47.855 1.00 96.62 479 LYS A O 1
ATOM 3586 N N . ASN A 1 480 ? -44.072 4.593 47.034 1.00 96.06 480 ASN A N 1
ATOM 3587 C CA . ASN A 1 480 ? -42.811 4.912 47.707 1.00 96.06 480 ASN A CA 1
ATOM 3588 C C . ASN A 1 480 ? -41.602 4.081 47.225 1.00 96.06 480 ASN A C 1
ATOM 3590 O O . ASN A 1 480 ? -40.630 3.900 47.961 1.00 96.06 480 ASN A O 1
ATOM 3594 N N . GLY A 1 481 ? -41.658 3.558 45.995 1.00 96.25 481 GLY A N 1
ATOM 3595 C CA . GLY A 1 481 ? -40.552 2.858 45.340 1.00 96.25 481 GLY A CA 1
ATOM 3596 C C . GLY A 1 481 ? -39.929 1.744 46.191 1.00 96.25 481 GLY A C 1
ATOM 3597 O O . GLY A 1 481 ? -40.641 0.986 46.854 1.00 96.25 481 GLY A O 1
ATOM 3598 N N . ALA A 1 482 ? -38.591 1.674 46.233 1.00 96.06 482 ALA A N 1
ATOM 3599 C CA . ALA A 1 482 ? -37.859 0.647 46.996 1.00 96.06 482 ALA A CA 1
ATOM 3600 C C . ALA A 1 482 ? -38.011 0.798 48.517 1.00 96.06 482 ALA A C 1
ATOM 3602 O O . ALA A 1 482 ? -37.741 -0.133 49.279 1.00 96.06 482 ALA A O 1
ATOM 3603 N N . LYS A 1 483 ? -38.477 1.965 48.979 1.00 96.75 483 LYS A N 1
ATOM 3604 C CA . LYS A 1 483 ? -38.848 2.198 50.381 1.00 96.75 483 LYS A CA 1
ATOM 3605 C C . LYS A 1 483 ? -40.283 1.754 50.695 1.00 96.75 483 LYS A C 1
ATOM 3607 O O . LYS A 1 483 ? -40.707 1.751 51.852 1.00 96.75 483 LYS A O 1
ATOM 3612 N N . GLY A 1 484 ? -41.031 1.402 49.656 1.00 95.31 484 GLY A N 1
ATOM 3613 C CA . GLY A 1 484 ? -42.445 1.091 49.664 1.00 95.31 484 GLY A CA 1
ATOM 3614 C C . GLY A 1 484 ? -42.805 -0.329 50.067 1.00 95.31 484 GLY A C 1
ATOM 3615 O O . GLY A 1 484 ? -41.967 -1.155 50.430 1.00 95.31 484 GLY A O 1
ATOM 3616 N N . LYS A 1 485 ? -44.106 -0.628 49.970 1.00 94.69 485 LYS A N 1
ATOM 3617 C CA . LYS A 1 485 ? -44.656 -1.945 50.327 1.00 94.69 485 LYS A CA 1
ATOM 3618 C C . LYS A 1 485 ? -44.173 -3.079 49.415 1.00 94.69 485 LYS A C 1
ATOM 3620 O O . LYS A 1 485 ? -44.105 -4.210 49.879 1.00 94.69 485 LYS A O 1
ATOM 3625 N N . TYR A 1 486 ? -43.827 -2.774 48.161 1.00 96.50 486 TYR A N 1
ATOM 3626 C CA . TYR A 1 486 ? -43.391 -3.762 47.167 1.00 96.50 486 TYR A CA 1
ATOM 3627 C C . TYR A 1 486 ? -41.905 -4.137 47.290 1.00 96.50 486 TYR A C 1
ATOM 3629 O O . TYR A 1 486 ? -41.545 -5.260 46.938 1.00 96.50 486 TYR A O 1
ATOM 3637 N N . GLY A 1 487 ? -41.065 -3.252 47.842 1.00 97.00 487 GLY A N 1
ATOM 3638 C CA . GLY A 1 487 ? -39.611 -3.444 47.888 1.00 97.00 487 GLY A CA 1
ATOM 3639 C C . GLY A 1 487 ? -38.968 -3.363 46.502 1.00 97.00 487 GLY A C 1
ATOM 3640 O O . GLY A 1 487 ? -39.564 -2.822 45.577 1.00 97.00 487 GLY A O 1
ATOM 3641 N N . TRP A 1 488 ? -37.760 -3.902 46.363 1.00 97.88 488 TRP A N 1
ATOM 3642 C CA . TRP A 1 488 ? -36.978 -3.862 45.122 1.00 97.88 488 TRP A CA 1
ATOM 3643 C C . TRP A 1 488 ? -37.606 -4.681 43.979 1.00 97.88 488 TRP A C 1
ATOM 3645 O O . TRP A 1 488 ? -38.284 -5.679 44.251 1.00 97.88 488 TRP A O 1
ATOM 3655 N N . PRO A 1 489 ? -37.377 -4.316 42.701 1.00 97.81 489 PRO A N 1
ATOM 3656 C CA . PRO A 1 489 ? -37.724 -5.184 41.579 1.00 97.81 489 PRO A CA 1
ATOM 3657 C C . PRO A 1 489 ? -36.897 -6.477 41.623 1.00 97.81 489 PRO A C 1
ATOM 3659 O O . PRO A 1 489 ? -35.734 -6.468 42.025 1.00 97.81 489 PRO A O 1
ATOM 3662 N N . VAL A 1 490 ? -37.512 -7.592 41.221 1.00 97.25 490 VAL A N 1
ATOM 3663 C CA . VAL A 1 490 ? -36.882 -8.933 41.197 1.00 97.25 490 VAL A CA 1
ATOM 3664 C C . VAL A 1 490 ? -37.090 -9.665 39.869 1.00 97.25 490 VAL A C 1
ATOM 3666 O O . VAL A 1 490 ? -36.745 -10.836 39.733 1.00 97.25 490 VAL A O 1
ATOM 3669 N N . GLY A 1 491 ? -37.692 -9.001 38.884 1.00 96.25 491 GLY A N 1
ATOM 3670 C CA . GLY A 1 491 ? -37.936 -9.572 37.567 1.00 96.25 491 GLY A CA 1
ATOM 3671 C C . GLY A 1 491 ? -38.105 -8.499 36.501 1.00 96.25 491 GLY A C 1
ATOM 3672 O O . GLY A 1 491 ? -38.421 -7.348 36.801 1.00 96.25 491 GLY A O 1
ATOM 3673 N N . ASN A 1 492 ? -37.910 -8.889 35.243 1.00 96.44 492 ASN A N 1
ATOM 3674 C CA . ASN A 1 492 ? -38.069 -7.994 34.097 1.00 96.44 492 ASN A CA 1
ATOM 3675 C C . ASN A 1 492 ? -39.531 -7.566 33.921 1.00 96.44 492 ASN A C 1
ATOM 3677 O O . ASN A 1 492 ? -40.452 -8.351 34.177 1.00 96.44 492 ASN A O 1
ATOM 3681 N N . ALA A 1 493 ? -39.738 -6.343 33.433 1.00 95.62 493 ALA A N 1
ATOM 3682 C CA . ALA A 1 493 ? -41.045 -5.903 32.975 1.00 95.62 493 ALA A CA 1
ATOM 3683 C C . ALA A 1 493 ? -41.489 -6.749 31.770 1.00 95.62 493 ALA A C 1
ATOM 3685 O O . ALA A 1 493 ? -40.760 -6.914 30.794 1.00 95.62 493 ALA A O 1
ATOM 3686 N N . LYS A 1 494 ? -42.701 -7.299 31.840 1.00 94.19 494 LYS A N 1
ATOM 3687 C CA . LYS A 1 494 ? -43.335 -8.051 30.754 1.00 94.19 494 LYS A CA 1
ATOM 3688 C C . LYS A 1 494 ? -44.447 -7.203 30.159 1.00 94.19 494 LYS A C 1
ATOM 3690 O O . LYS A 1 494 ? -45.258 -6.660 30.911 1.00 94.19 494 LYS A O 1
ATOM 3695 N N . SER A 1 495 ? -44.508 -7.114 28.834 1.00 91.44 495 SER A N 1
ATOM 3696 C CA . SER A 1 495 ? -45.611 -6.452 28.136 1.00 91.44 495 SER A CA 1
ATOM 3697 C C . SER A 1 495 ? -46.586 -7.454 27.530 1.00 91.44 495 SER A C 1
ATOM 3699 O O . SER A 1 495 ? -46.236 -8.557 27.120 1.00 91.44 495 SER A O 1
ATOM 3701 N N . THR A 1 496 ? -47.837 -7.021 27.462 1.00 90.31 496 THR A N 1
ATOM 3702 C CA . THR A 1 496 ? -48.871 -7.530 26.558 1.00 90.31 496 THR A CA 1
ATOM 3703 C C . THR A 1 496 ? -49.294 -6.386 25.633 1.00 90.31 496 THR A C 1
ATOM 3705 O O . THR A 1 496 ? -48.755 -5.280 25.724 1.00 90.31 496 THR A O 1
ATOM 3708 N N . SER A 1 497 ? -50.296 -6.602 24.779 1.00 86.12 497 SER A N 1
ATOM 3709 C CA . SER A 1 497 ? -50.873 -5.523 23.966 1.00 86.12 497 SER A CA 1
ATOM 3710 C C . SER A 1 497 ? -51.549 -4.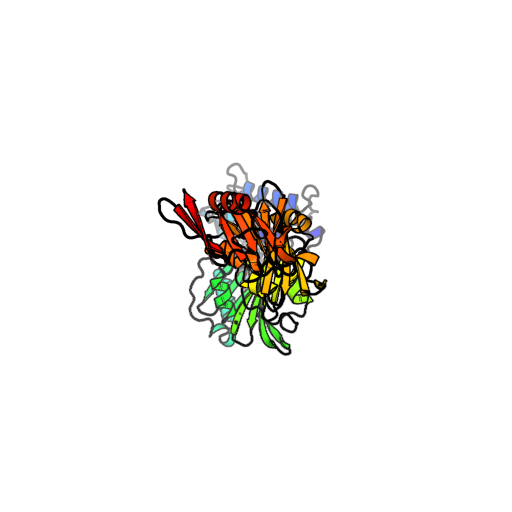416 24.785 1.00 86.12 497 SER A C 1
ATOM 3712 O O . SER A 1 497 ? -51.778 -3.341 24.248 1.00 86.12 497 SER A O 1
ATOM 3714 N N . ARG A 1 498 ? -51.877 -4.652 26.066 1.00 90.69 498 ARG A N 1
ATOM 3715 C CA . ARG A 1 498 ? -52.635 -3.695 26.900 1.00 90.69 498 ARG A CA 1
ATOM 3716 C C . ARG A 1 498 ? -51.953 -3.288 28.200 1.00 90.69 498 ARG A C 1
ATOM 3718 O O . ARG A 1 498 ? -52.340 -2.287 28.792 1.00 90.69 498 ARG A O 1
ATOM 3725 N N . TYR A 1 499 ? -51.004 -4.081 28.692 1.00 94.69 499 TYR A N 1
ATOM 3726 C CA . TYR A 1 499 ? -50.454 -3.896 30.033 1.00 94.69 499 TYR A CA 1
ATOM 3727 C C . TYR A 1 499 ? -48.966 -4.182 30.104 1.00 94.69 499 TYR A C 1
ATOM 3729 O O . TYR A 1 499 ? -48.480 -5.110 29.453 1.00 94.69 499 TYR A O 1
ATOM 3737 N N . TRP A 1 500 ? -48.308 -3.475 31.013 1.00 96.62 500 TRP A N 1
ATOM 3738 C CA . TRP A 1 500 ? -47.037 -3.858 31.604 1.00 96.62 500 TRP A CA 1
ATOM 3739 C C . TRP A 1 500 ? -47.256 -4.553 32.946 1.00 96.62 500 TRP A C 1
ATOM 3741 O O . TRP A 1 500 ? -48.167 -4.208 33.697 1.00 96.62 500 TRP A O 1
ATOM 3751 N N . THR A 1 501 ? -46.439 -5.554 33.267 1.00 97.06 501 THR A N 1
ATOM 3752 C CA . THR A 1 501 ? -46.427 -6.215 34.581 1.00 97.06 501 THR A CA 1
ATOM 3753 C C . THR A 1 501 ? -44.998 -6.491 35.022 1.00 97.06 501 THR A C 1
ATOM 3755 O O . THR A 1 501 ? -44.200 -6.991 34.232 1.00 97.06 501 THR A O 1
ATOM 3758 N N . GLN A 1 502 ? -44.677 -6.209 36.284 1.00 97.88 502 GLN A N 1
ATOM 3759 C CA . GLN A 1 502 ? -43.353 -6.467 36.850 1.00 97.88 502 GLN A CA 1
ATOM 3760 C C . GLN A 1 502 ? -43.443 -7.015 38.273 1.00 97.88 502 GLN A C 1
ATOM 3762 O O . GLN A 1 502 ? -44.344 -6.660 39.036 1.00 97.88 502 GLN A O 1
ATOM 3767 N N . SER A 1 503 ? -42.515 -7.915 38.603 1.00 97.88 503 SER A N 1
ATOM 3768 C CA . SER A 1 503 ? -42.416 -8.553 39.919 1.00 97.88 503 SER A CA 1
ATOM 3769 C C . SER A 1 503 ? -41.425 -7.814 40.814 1.00 97.88 503 SER A C 1
ATOM 3771 O O . SER A 1 503 ? -40.353 -7.400 40.371 1.00 97.88 503 SER A O 1
ATOM 3773 N N . PHE A 1 504 ? -41.785 -7.704 42.087 1.00 98.00 504 PHE A N 1
ATOM 3774 C CA . PHE A 1 504 ? -41.029 -7.078 43.165 1.00 98.00 504 PHE A CA 1
ATOM 3775 C C . PHE A 1 504 ? -40.911 -8.060 44.334 1.00 98.00 504 PHE A C 1
ATOM 3777 O O . PHE A 1 504 ? -41.647 -9.046 44.398 1.00 98.00 504 PHE A O 1
ATOM 3784 N N . GLN A 1 505 ? -40.020 -7.779 45.284 1.00 97.06 505 GLN A N 1
ATOM 3785 C CA . GLN A 1 505 ? -39.784 -8.631 46.459 1.00 97.06 505 GLN A CA 1
ATOM 3786 C C . GLN A 1 505 ? -41.074 -9.031 47.192 1.00 97.06 505 GLN A C 1
ATOM 3788 O O . GLN A 1 505 ? -41.148 -10.111 47.772 1.00 97.06 505 GLN A O 1
ATOM 3793 N N . ARG A 1 506 ? -42.080 -8.147 47.203 1.00 95.50 506 ARG A N 1
ATOM 3794 C CA . ARG A 1 506 ? -43.328 -8.318 47.961 1.00 95.50 506 ARG A CA 1
ATOM 3795 C C . ARG A 1 506 ? -44.576 -8.088 47.105 1.00 95.50 506 ARG A C 1
ATOM 3797 O O . ARG A 1 506 ? -45.530 -7.448 47.545 1.00 95.50 506 ARG A O 1
ATOM 3804 N N . GLY A 1 507 ? -44.568 -8.579 45.867 1.00 96.50 507 GLY A N 1
ATOM 3805 C CA . GLY A 1 507 ? -45.749 -8.614 44.997 1.00 96.50 507 GLY A CA 1
ATOM 3806 C C . GLY A 1 507 ? -45.457 -8.201 43.559 1.00 96.50 507 GLY A C 1
ATOM 3807 O O . GLY A 1 507 ? -44.316 -8.208 43.115 1.00 96.50 507 GLY A O 1
ATOM 3808 N N . SER A 1 508 ? -46.494 -7.821 42.819 1.00 96.88 508 SER A N 1
ATOM 3809 C CA . SER A 1 508 ? -46.374 -7.365 41.431 1.00 96.88 508 SER A CA 1
ATOM 3810 C C . SER A 1 508 ? -47.153 -6.078 41.195 1.00 96.88 508 SER A C 1
ATOM 3812 O O . SER A 1 508 ? -48.213 -5.874 41.793 1.00 96.88 508 SER A O 1
ATOM 3814 N N . ILE A 1 509 ? -46.667 -5.250 40.275 1.00 97.38 509 ILE A N 1
ATOM 3815 C CA . ILE A 1 509 ? -47.394 -4.085 39.760 1.00 97.38 509 ILE A CA 1
ATOM 3816 C C . ILE A 1 509 ? -47.802 -4.381 38.318 1.00 97.38 509 ILE A C 1
ATOM 3818 O O . ILE A 1 509 ? -46.998 -4.898 37.541 1.00 97.38 509 ILE A O 1
ATOM 3822 N N . ARG A 1 510 ? -49.052 -4.057 37.972 1.00 96.56 510 ARG A N 1
ATOM 3823 C CA . ARG A 1 510 ? -49.596 -4.111 36.612 1.00 96.56 510 ARG A CA 1
ATOM 3824 C C . ARG A 1 510 ? -50.200 -2.755 36.262 1.00 96.56 510 ARG A C 1
ATOM 3826 O O . ARG A 1 510 ? -51.018 -2.251 37.026 1.00 96.56 510 ARG A O 1
ATOM 3833 N N . VAL A 1 511 ? -49.813 -2.197 35.121 1.00 95.69 511 VAL A N 1
ATOM 3834 C CA . VAL A 1 511 ? -50.257 -0.881 34.622 1.00 95.69 511 VAL A CA 1
ATOM 3835 C C . VAL A 1 511 ? -50.637 -0.979 33.151 1.00 95.69 511 VAL A C 1
ATOM 3837 O O . VAL A 1 511 ? -50.171 -1.889 32.463 1.00 95.69 511 VAL A O 1
ATOM 3840 N N . SER A 1 512 ? -51.506 -0.091 32.671 1.00 91.00 512 SER A N 1
ATOM 3841 C CA . SER A 1 512 ? -51.798 0.029 31.239 1.00 91.00 512 SER A CA 1
ATOM 3842 C C . SER A 1 512 ? -50.544 0.455 30.475 1.00 91.00 512 SER A C 1
ATOM 3844 O O . SER A 1 512 ? -49.733 1.212 31.008 1.00 91.00 512 SER A O 1
ATOM 3846 N N . ARG A 1 513 ? -50.374 -0.087 29.267 1.00 81.12 513 ARG A N 1
ATOM 3847 C CA . ARG A 1 513 ? -49.279 0.275 28.364 1.00 81.12 513 ARG A CA 1
ATOM 3848 C C . ARG A 1 513 ? -49.593 1.537 27.578 1.00 81.12 513 ARG A C 1
ATOM 3850 O O . ARG A 1 513 ? -50.785 1.717 27.247 1.00 81.12 513 ARG A O 1
#

pLDDT: mean 92.69, std 5.21, range [64.62, 98.75]

InterPro domains:
  IPR013207 LGFP [PF08310] (271-318)

Sequence (513 aa):
MILVLLQKEQGLITNFNPTADKLKIATGYACPDTAPCDAKYFGFYNQVYSAASQLKRYTEPASSFYNSKPVGVRSPILLHPNARCGTKLVKIKNLATHALYIYTPYTPNDAALANLTGIGDSCSSYGNSNFWEYYSYWFDAHANLSSEIDDQGDAITSDWGTLIDDSSCTETANTCSADFDNAVATWNIIAGLKYVTGPIATKYKSAGGVSGQLGTISRPTETINGGSNGDGSRQKFLNGFIYRDPTDATFIVLNDVFLYYSETGGPSGSLGWPTSDASCTDGNCGQDFAGGYVMSSQNNTFLVLDGAIGEYLQANGGINSPWGLPLSAAETRTFGSFGTGRIQQFENGTVYEKDDTAYLVADALAAALADVGGVEVVGWPLAEPVRTGGTLSQLYSAGRVVKVGSEQGVLIPTDSLKALRLAGGMSGYLGVPTSNAMEYKGKDGYLGSKQAFEGGTIVRGPADAFAMPDALWDAYLTKNGAKGKYGWPVGNAKSTSRYWTQSFQRGSIRVSR

Secondary structure (DSSP, 8-state):
-HHHHHHHHH-TTT-SS--HHHHHTTT-TT--TTS---GGG-SHHHHHHHHHHHHHHHT-TTSTTTTSS-TTSEEEEESSSSGGG-EEEEE--SHHHHHHHHHS-B---HHHHHTTTS---TT---HHHHHHHHHHHHT-HHHHHHHHHHHH-HHHHTTS-SEEE-TT--TT-SEEEEEESSEEEEEETTTEEEEEEHHHHHHHHHTTGGGSTT-SEEEEEEEE--GGG--EEEEEETTEEEEE-TTS-EEEEEHHHHHHHHHTTGGGSTT-SB-S--EEETTEEEEEETTEEEEE-TT--EEEE-HHHHHHHHHTTGGGSTT-SB-S--EEEE-GGG-EEEEEEETTEEEEEETTEEEEEEHHHHHHHHHTT-HHHH-SB-S--EEETTEEEEEETTEEEEEETTTEEEEEEHHHHHHHHHTTGGGSTT-SB-S--EEEE-TT--EEEEEEETTEEEEE-SS-EEEEEHHHHHHHHTTTGGGSSS-SB-S--EE-SSEEEEEETTEEEEEE-